Protein AF-0000000078708611 (afdb_homodimer)

Nearest PDB structures (foldseek):
  6e90-assembly1_A  TM=8.588E-01  e=2.840E-24  Homo sapiens
  1n1e-assembly1_B  TM=8.577E-01  e=1.240E-23  Leishmania mexicana
  6iuy-assembly1_A  TM=8.692E-01  e=8.292E-22  Dunaliella salina
  6iuy-assembly1_B  TM=8.772E-01  e=2.609E-21  Dunaliella salina
  1txg-assembly1_B  TM=8.697E-01  e=7.359E-21  Archaeoglobus fulgidus

Sequence (664 aa):
MMKKVTIIGTGAWASALATVLSKNNNKVLMWGIDSSEVDSINKGNNSKYFKDALFNNPFNVKATLDLNEALKEFDYLILAVPSSAITSVLEQIKETIKNKKINVINVAKGIDEKTNEFFSEVLNKQFANNLKNYCTLIGPSFAVEVFENVLTMINVVGPKTRFLKKVSELFNNDTFRLVVNENEHGSELFAALKNVLAIGIGMIDYLRPYRNTMAALLSIGVKEIHMVYKRIFPESNDNMGFELAGIGDIFLTCSSTKSRNFSFGRQVAEFGLEATLKNNKKTIEGYHAAKILANILKKNKDLKIVFLKSIIDILYKNKKPELLLDFVKKYNMMKKVTIIGTGAWASALATVLSKNNNKVLMWGIDSSEVDSINKGNNSKYFKDALFNNPFNVKATLDLNEALKEFDYLILAVPSSAITSVLEQIKETIKNKKINVINVAKGIDEKTNEFFSEVLNKQFANNLKNYCTLIGPSFAVEVFENVLTMINVVGPKTRFLKKVSELFNNDTFRLVVNENEHGSELFAALKNVLAIGIGMIDYLRPYRNTMAALLSIGVKEIHMVYKRIFPESNDNMGFELAGIGDIFLTCSSTKSRNFSFGRQVAEFGLEATLKNNKKTIEGYHAAKILANILKKNKDLKIVFLKSIIDILYKNKKPELLLDFVKKYN

Foldseek 3Di:
DAFEEEEEELDLQSLLQVLLLVLVVHAYEYAYQDPVQQVQLLVFDRCVHANPQGRNHSVRYHYDPDPLVSLVDGQEYEYDDELVCRLVVLQVSCVNCPQAAHEYEYAYAAARLPPRHQVVVVCCVSCVRRYPFYWYWAFADDSNCSRVLAADETEIEGQDQVVRVVVQVSRDDDRYGYDYDHPRVLLRLQRLQLLLLLLLLLLCCQVPVDDVVSVVSLVLSLVLSLLLSCVVVVPDDSCSLVHRSHVVNSCNQNPDCVHPSSVLSNCCNVPNQVVSVVPDPDDRSNLSSLVSVVVSCVVVVPRDRQQSVLSSCRSPVVDHSNCSCVCVVVDD/DAFEEEEEELDLQSLLQVLLLVLVVHAYEYADQDPVQQVQLLVFDRCVHANPQGRNHSVRYHYDPDPLVSLVDGQEYEYDDELVCRLVVLQVSCVNCPQAAHEYEYAYAAARLPPRHQVVVVCCVSCVRRYPYYWYWAFADDSNCSRVLAADETEIEGQDQVVRVVVQVSRDDDRYGYDYDHPRVLLRLQRLQLLLLLLLLLLCCQVPVDDVVSVVSLVLSLVLSLLLSCVVVVPDDSCSLVHRSHVVNSCNQNPDCVHPSSVLSNCCNVPNQVVSVVPDPDDRSNLSSLVSVVVSCVVVVPRDRQQSVLSSCRSPVVDHSNCSCVCVVVDD

InterPro domains:
  IPR006109 Glycerol-3-phosphate dehydrogenase, NAD-dependent, C-terminal [PF07479] (185-324)
  IPR006168 Glycerol-3-phosphate dehydrogenase, NAD-dependent [PIRSF000114] (1-326)
  IPR006168 Glycerol-3-phosphate dehydrogenase, NAD-dependent [PR00077] (7-24)
  IPR006168 Glycerol-3-phosphate dehydrogenase, NAD-dependent [PR00077] (58-85)
  IPR006168 Glycerol-3-phosphate dehydrogenase, NAD-dependent [PR00077] (136-156)
  IPR006168 Glycerol-3-phosphate dehydrogenase, NAD-dependent [PR00077] (176-200)
  IPR006168 Glycerol-3-phosphate dehydrogenase, NAD-dependent [PR00077] (201-225)
  IPR006168 Glycerol-3-phosphate dehydrogenase, NAD-dependent [PR00077] (243-260)
  IPR008927 6-phosphogluconate dehydrogenase-like, C-terminal domain superfamily [SSF48179] (184-328)
  IPR011128 Glycerol-3-phosphate dehydrogenase, NAD-dependent, N-terminal [PF01210] (4-156)
  IPR013328 6-phosphogluconate dehydrogenase, domain 2 [G3DSA:1.10.1040.10] (188-331)
  IPR036291 NAD(P)-binding domain superfamily [SSF51735] (4-181)

Organism: Mycoplasmopsis fermentans (strain ATCC 19989 / NBRC 14854 / NCTC 10117 / PG18) (NCBI:txid496833)

Structure (mmCIF, N/CA/C/O backbone):
data_AF-0000000078708611-model_v1
#
loop_
_entity.id
_entity.type
_entity.pdbx_description
1 polymer 'Glycerol-3-phosphate dehydrogenase'
#
loop_
_atom_site.group_PDB
_atom_site.id
_atom_site.type_symbol
_atom_site.label_atom_id
_atom_site.label_alt_id
_atom_site.label_comp_id
_atom_site.label_asym_id
_atom_site.label_entity_id
_atom_site.label_seq_id
_atom_site.pdbx_PDB_ins_code
_atom_site.Cartn_x
_atom_site.Cartn_y
_atom_site.Cartn_z
_atom_site.occupancy
_atom_site.B_iso_or_equiv
_atom_site.auth_seq_id
_atom_site.auth_comp_id
_atom_site.auth_asym_id
_atom_site.auth_atom_id
_atom_site.pdbx_PDB_model_num
ATOM 1 N N . MET A 1 1 ? -12.867 -29.359 -19.5 1 79.19 1 MET A N 1
ATOM 2 C CA . MET A 1 1 ? -12.234 -30.672 -19.609 1 79.19 1 MET A CA 1
ATOM 3 C C . MET A 1 1 ? -11.016 -30.766 -18.703 1 79.19 1 MET A C 1
ATOM 5 O O . MET A 1 1 ? -10.344 -29.781 -18.453 1 79.19 1 MET A O 1
ATOM 9 N N . MET A 1 2 ? -10.844 -31.906 -18.203 1 93.19 2 MET A N 1
ATOM 10 C CA . MET A 1 2 ? -9.711 -32.219 -17.328 1 93.19 2 MET A CA 1
ATOM 11 C C . MET A 1 2 ? -8.391 -32.031 -18.078 1 93.19 2 MET A C 1
ATOM 13 O O . MET A 1 2 ? -8.242 -32.5 -19.203 1 93.19 2 MET A O 1
ATOM 17 N N . LYS A 1 3 ? -7.496 -31.234 -17.531 1 97.81 3 LYS A N 1
ATOM 18 C CA . LYS A 1 3 ? -6.18 -31.031 -18.125 1 97.81 3 LYS A CA 1
ATOM 19 C C . LYS A 1 3 ? -5.094 -31.75 -17.312 1 97.81 3 LYS A C 1
ATOM 21 O O . LYS A 1 3 ? -5.301 -32.094 -16.156 1 97.81 3 LYS A O 1
ATOM 26 N N . LYS A 1 4 ? -4.031 -32.125 -18.047 1 98.69 4 LYS A N 1
ATOM 27 C CA . LYS A 1 4 ? -2.828 -32.656 -17.422 1 98.69 4 LYS A CA 1
ATOM 28 C C . LYS A 1 4 ? -1.764 -31.578 -17.25 1 98.69 4 LYS A C 1
ATOM 30 O O . LYS A 1 4 ? -1.284 -31.016 -18.234 1 98.69 4 LYS A O 1
ATOM 35 N N . VAL A 1 5 ? -1.438 -31.328 -15.992 1 98.81 5 VAL A N 1
ATOM 36 C CA . VAL A 1 5 ? -0.471 -30.266 -15.695 1 98.81 5 VAL A CA 1
ATOM 37 C C . VAL A 1 5 ? 0.763 -30.875 -15.031 1 98.81 5 VAL A C 1
ATOM 39 O O . VAL A 1 5 ? 0.649 -31.594 -14.031 1 98.81 5 VAL A O 1
ATOM 42 N N . THR A 1 6 ? 1.906 -30.641 -15.594 1 98.88 6 THR A N 1
ATO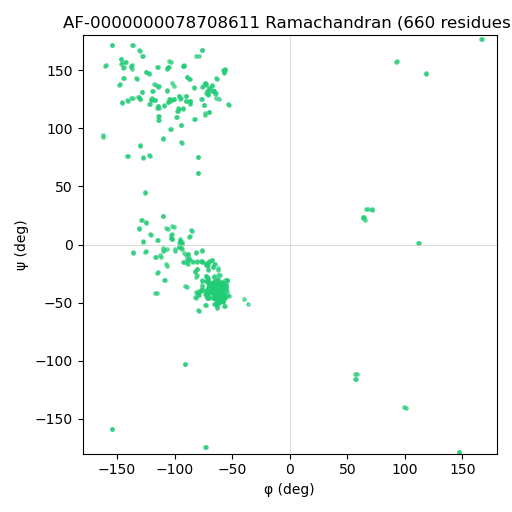M 43 C CA . THR A 1 6 ? 3.168 -30.984 -14.945 1 98.88 6 THR A CA 1
ATOM 44 C C . THR A 1 6 ? 3.752 -29.781 -14.219 1 98.88 6 THR A C 1
ATOM 46 O O . THR A 1 6 ? 3.865 -28.703 -14.797 1 98.88 6 THR A O 1
ATOM 49 N N . ILE A 1 7 ? 4.082 -29.938 -12.961 1 98.81 7 ILE A N 1
ATOM 50 C CA . ILE A 1 7 ? 4.75 -28.891 -12.195 1 98.81 7 ILE A CA 1
ATOM 51 C C . ILE A 1 7 ? 6.195 -29.297 -11.922 1 98.81 7 ILE A C 1
ATOM 53 O O . ILE A 1 7 ? 6.449 -30.344 -11.336 1 98.81 7 ILE A O 1
ATOM 57 N N . ILE A 1 8 ? 7.062 -28.484 -12.406 1 98.19 8 ILE A N 1
ATOM 58 C CA . ILE A 1 8 ? 8.477 -28.656 -12.094 1 98.19 8 ILE A CA 1
ATOM 59 C C . ILE A 1 8 ? 8.789 -28.016 -10.742 1 98.19 8 ILE A C 1
ATOM 61 O O . ILE A 1 8 ? 8.883 -26.797 -10.641 1 98.19 8 ILE A O 1
ATOM 65 N N . GLY A 1 9 ? 9.023 -28.797 -9.75 1 96.88 9 GLY A N 1
ATOM 66 C CA . GLY A 1 9 ? 9.195 -28.359 -8.375 1 96.88 9 GLY A CA 1
ATOM 67 C C . GLY A 1 9 ? 8.148 -28.922 -7.434 1 96.88 9 GLY A C 1
ATOM 68 O O . GLY A 1 9 ? 7.008 -29.172 -7.836 1 96.88 9 GLY A O 1
ATOM 69 N N . THR A 1 10 ? 8.562 -29.156 -6.195 1 97.62 10 THR A N 1
ATOM 70 C CA . THR A 1 10 ? 7.656 -29.672 -5.18 1 97.62 10 THR A CA 1
ATOM 71 C C . THR A 1 10 ? 7.629 -28.766 -3.955 1 97.62 10 THR A C 1
ATOM 73 O O . THR A 1 10 ? 7.184 -29.172 -2.881 1 97.62 10 THR A O 1
ATOM 76 N N . GLY A 1 11 ? 8.07 -27.547 -4.098 1 95.5 11 GLY A N 1
ATOM 77 C CA . GLY A 1 11 ? 8.117 -26.609 -2.988 1 95.5 11 GLY A CA 1
ATOM 78 C C . GLY A 1 11 ? 6.75 -26.094 -2.566 1 95.5 11 GLY A C 1
ATOM 79 O O . GLY A 1 11 ? 5.727 -26.609 -3.027 1 95.5 11 GLY A O 1
ATOM 80 N N . ALA A 1 12 ? 6.734 -25.156 -1.649 1 95.56 12 ALA A N 1
ATOM 81 C CA . ALA A 1 12 ? 5.504 -24.625 -1.065 1 95.56 12 ALA A CA 1
ATOM 82 C C . ALA A 1 12 ? 4.59 -24.047 -2.143 1 95.56 12 ALA A C 1
ATOM 84 O O . ALA A 1 12 ? 3.406 -24.375 -2.207 1 95.56 12 ALA A O 1
ATOM 85 N N . TRP A 1 13 ? 5.176 -23.203 -2.996 1 96.25 13 TRP A N 1
ATOM 86 C CA . TRP A 1 13 ? 4.363 -22.547 -4.012 1 96.25 13 TRP A CA 1
ATOM 87 C C . TRP A 1 13 ? 3.875 -23.547 -5.055 1 96.25 13 TRP A C 1
ATOM 89 O O . TRP A 1 13 ? 2.721 -23.484 -5.488 1 96.25 13 TRP A O 1
ATOM 99 N N . ALA A 1 14 ? 4.73 -24.453 -5.445 1 97.94 14 ALA A N 1
ATOM 100 C CA . ALA A 1 14 ? 4.34 -25.516 -6.359 1 97.94 14 ALA A CA 1
ATOM 101 C C . ALA A 1 14 ? 3.162 -26.312 -5.801 1 97.94 14 ALA A C 1
ATOM 103 O O . ALA A 1 14 ? 2.191 -26.578 -6.516 1 97.94 14 ALA A O 1
ATOM 104 N N . SER A 1 15 ? 3.268 -26.656 -4.566 1 98.44 15 SER A N 1
ATOM 105 C CA . SER A 1 15 ? 2.225 -27.438 -3.912 1 98.44 15 SER A CA 1
ATOM 106 C C . SER A 1 15 ? 0.928 -26.656 -3.791 1 98.44 15 SER A C 1
ATOM 108 O O . SER A 1 15 ? -0.162 -27.203 -3.951 1 98.44 15 SER A O 1
ATOM 110 N N . ALA A 1 16 ? 1.074 -25.375 -3.484 1 98.44 16 ALA A N 1
ATOM 111 C CA . ALA A 1 16 ? -0.1 -24.516 -3.4 1 98.44 16 ALA A CA 1
ATOM 112 C C . ALA A 1 16 ? -0.831 -24.453 -4.738 1 98.44 16 ALA A C 1
ATOM 114 O O . ALA A 1 16 ? -2.061 -24.531 -4.785 1 98.44 16 ALA A O 1
ATOM 115 N N . LEU A 1 17 ? -0.078 -24.328 -5.793 1 98.69 17 LEU A N 1
ATOM 116 C CA . LEU A 1 17 ? -0.684 -24.297 -7.121 1 98.69 17 LEU A CA 1
ATOM 117 C C . LEU A 1 17 ? -1.294 -25.656 -7.473 1 98.69 17 LEU A C 1
ATOM 119 O O . LEU A 1 17 ? -2.359 -25.719 -8.094 1 98.69 17 LEU A O 1
ATOM 123 N N . ALA A 1 18 ? -0.642 -26.719 -7.062 1 98.81 18 ALA A N 1
ATOM 124 C CA . ALA A 1 18 ? -1.147 -28.062 -7.316 1 98.81 18 ALA A CA 1
ATOM 125 C C . ALA A 1 18 ? -2.508 -28.266 -6.656 1 98.81 18 ALA A C 1
ATOM 127 O O . ALA A 1 18 ? -3.408 -28.859 -7.25 1 98.81 18 ALA A O 1
ATOM 128 N N . THR A 1 19 ? -2.639 -27.828 -5.445 1 98.75 19 THR A N 1
ATOM 129 C CA . THR A 1 19 ? -3.902 -28.016 -4.742 1 98.75 19 THR A CA 1
ATOM 130 C C . THR A 1 19 ? -5.023 -27.234 -5.41 1 98.75 19 THR A C 1
ATOM 132 O O . THR A 1 19 ? -6.172 -27.688 -5.445 1 98.75 19 THR A O 1
ATOM 135 N N . VAL A 1 20 ? -4.738 -26.031 -5.922 1 98.69 20 VAL A N 1
ATOM 136 C CA . VAL A 1 20 ? -5.719 -25.234 -6.648 1 98.69 20 VAL A CA 1
ATOM 137 C C . VAL A 1 20 ? -6.152 -25.969 -7.914 1 98.69 20 VAL A C 1
ATOM 139 O O . VAL A 1 20 ? -7.348 -26.078 -8.195 1 98.69 20 VAL A O 1
ATOM 142 N N . LEU A 1 21 ? -5.188 -26.469 -8.664 1 98.81 21 LEU A N 1
ATOM 143 C CA . LEU A 1 21 ? -5.457 -27.172 -9.922 1 98.81 21 LEU A CA 1
ATOM 144 C C . LEU A 1 21 ? -6.25 -28.453 -9.672 1 98.81 21 LEU A C 1
ATOM 146 O O . LEU A 1 21 ? -7.156 -28.781 -10.438 1 98.81 21 LEU A O 1
ATOM 150 N N . SER A 1 22 ? -5.867 -29.156 -8.602 1 98.5 22 SER A N 1
ATOM 151 C CA . SER A 1 22 ? -6.586 -30.375 -8.266 1 98.5 22 SER A CA 1
ATOM 152 C C . SER A 1 22 ? -8.023 -30.078 -7.848 1 98.5 22 SER A C 1
ATOM 154 O O . SER A 1 22 ? -8.938 -30.844 -8.164 1 98.5 22 SER A O 1
ATOM 156 N N . LYS A 1 23 ? -8.188 -29 -7.156 1 98 23 LYS A N 1
ATOM 157 C CA . LYS A 1 23 ? -9.523 -28.547 -6.793 1 98 23 LYS A CA 1
ATOM 158 C C . LYS A 1 23 ? -10.391 -28.344 -8.031 1 98 23 LYS A C 1
ATOM 160 O O . LYS A 1 23 ? -11.594 -28.625 -8 1 98 23 LYS A O 1
ATOM 165 N N . ASN A 1 24 ? -9.773 -27.875 -9.055 1 98.19 24 ASN A N 1
ATOM 166 C CA . ASN A 1 24 ? -10.461 -27.641 -10.32 1 98.19 24 ASN A CA 1
ATOM 167 C C . ASN A 1 24 ? -10.508 -28.906 -11.18 1 98.19 24 ASN A C 1
ATOM 169 O O . ASN A 1 24 ? -10.711 -28.828 -12.391 1 98.19 24 ASN A O 1
ATOM 173 N N . ASN A 1 25 ? -10.188 -30.062 -10.625 1 97.69 25 ASN A N 1
ATOM 174 C CA . ASN A 1 25 ? -10.328 -31.391 -11.203 1 97.69 25 ASN A CA 1
ATOM 175 C C . ASN A 1 25 ? -9.32 -31.625 -12.328 1 97.69 25 ASN A C 1
ATOM 177 O O . ASN A 1 25 ? -9.648 -32.25 -13.336 1 97.69 25 ASN A O 1
ATOM 181 N N . ASN A 1 26 ? -8.148 -31 -12.266 1 98.69 26 ASN A N 1
ATOM 182 C CA . ASN A 1 26 ? -7.043 -31.297 -13.164 1 98.69 26 ASN A CA 1
ATOM 183 C C . ASN A 1 26 ? -6.105 -32.344 -12.578 1 98.69 26 ASN A C 1
ATOM 185 O O . ASN A 1 26 ? -6.086 -32.562 -11.367 1 98.69 26 ASN A O 1
ATOM 189 N N . LYS A 1 27 ? -5.434 -33.062 -13.43 1 98.69 27 LYS A N 1
ATOM 190 C CA . LYS A 1 27 ? -4.402 -34 -13 1 98.69 27 LYS A CA 1
ATOM 191 C C . LYS A 1 27 ? -3.035 -33.344 -12.93 1 98.69 27 LYS A C 1
ATOM 193 O O . LYS A 1 27 ? -2.609 -32.688 -13.891 1 98.69 27 LYS A O 1
ATOM 198 N N . VAL A 1 28 ? -2.439 -33.5 -11.82 1 98.81 28 VAL A N 1
ATOM 199 C CA . VAL A 1 28 ? -1.174 -32.812 -11.609 1 98.81 28 VAL A CA 1
ATOM 200 C C . VAL A 1 28 ? -0.063 -33.812 -11.352 1 98.81 28 VAL A C 1
ATOM 202 O O . VAL A 1 28 ? -0.22 -34.719 -10.531 1 98.81 28 VAL A O 1
ATOM 205 N N . LEU A 1 29 ? 0.987 -33.75 -12.094 1 98.88 29 LEU A N 1
ATOM 206 C CA . LEU A 1 29 ? 2.203 -34.5 -11.828 1 98.88 29 LEU A CA 1
ATOM 207 C C . LEU A 1 29 ? 3.365 -33.562 -11.5 1 98.88 29 LEU A C 1
ATOM 209 O O . LEU A 1 29 ? 3.752 -32.75 -12.32 1 98.88 29 LEU A O 1
ATOM 213 N N . MET A 1 30 ? 3.861 -33.719 -10.289 1 98.75 30 MET A N 1
ATOM 214 C CA . MET A 1 30 ? 4.949 -32.844 -9.836 1 98.75 30 MET A CA 1
ATOM 215 C C . MET A 1 30 ? 6.289 -33.594 -9.914 1 98.75 30 MET A C 1
ATOM 217 O O . MET A 1 30 ? 6.379 -34.781 -9.594 1 98.75 30 MET A O 1
ATOM 221 N N . TRP A 1 31 ? 7.27 -32.844 -10.367 1 98.62 31 TRP A N 1
ATOM 222 C CA . TRP A 1 31 ? 8.633 -33.375 -10.336 1 98.62 31 TRP A CA 1
ATOM 223 C C . TRP A 1 31 ? 9.43 -32.75 -9.195 1 98.62 31 TRP A C 1
ATOM 225 O O . TRP A 1 31 ? 9.461 -31.516 -9.055 1 98.62 31 TRP A O 1
ATOM 235 N N . GLY A 1 32 ? 9.93 -33.562 -8.383 1 96.81 32 GLY A N 1
ATOM 236 C CA . GLY A 1 32 ? 10.773 -33.094 -7.293 1 96.81 32 GLY A CA 1
ATOM 237 C C .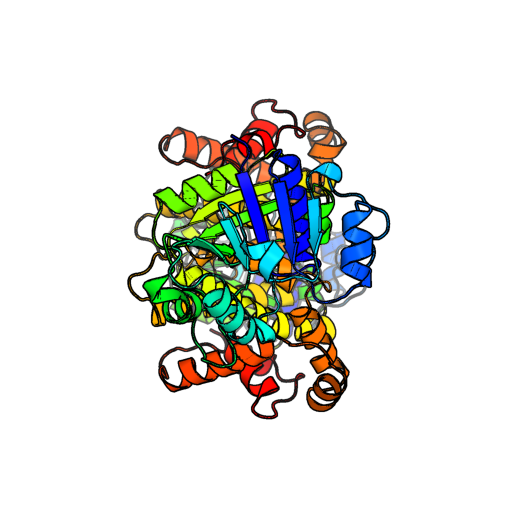 GLY A 1 32 ? 12.086 -33.844 -7.195 1 96.81 32 GLY A C 1
ATOM 238 O O . GLY A 1 32 ? 12.266 -34.875 -7.848 1 96.81 32 GLY A O 1
ATOM 239 N N . ILE A 1 33 ? 12.984 -33.281 -6.406 1 95.19 33 ILE A N 1
ATOM 240 C CA . ILE A 1 33 ? 14.297 -33.906 -6.27 1 95.19 33 ILE A CA 1
ATOM 241 C C . ILE A 1 33 ? 14.461 -34.438 -4.855 1 95.19 33 ILE A C 1
ATOM 243 O O . ILE A 1 33 ? 15.438 -35.156 -4.566 1 95.19 33 ILE A O 1
ATOM 247 N N . ASP A 1 34 ? 13.562 -34.125 -3.965 1 96.06 34 ASP A N 1
ATOM 248 C CA . ASP A 1 34 ? 13.57 -34.625 -2.59 1 96.06 34 ASP A CA 1
ATOM 249 C C . ASP A 1 34 ? 12.625 -35.812 -2.428 1 96.06 34 ASP A C 1
ATOM 251 O O . ASP A 1 34 ? 11.398 -35.656 -2.469 1 96.06 34 ASP A O 1
ATOM 255 N N . SER A 1 35 ? 13.195 -37 -2.127 1 97.5 35 SER A N 1
ATOM 256 C CA . SER A 1 35 ? 12.406 -38.219 -2.062 1 97.5 35 SER A CA 1
ATOM 257 C C . SER A 1 35 ? 11.344 -38.125 -0.968 1 97.5 35 SER A C 1
ATOM 259 O O . SER A 1 35 ? 10.25 -38.656 -1.12 1 97.5 35 SER A O 1
ATOM 261 N N . SER A 1 36 ? 11.688 -37.469 0.108 1 97.25 36 SER A N 1
ATOM 262 C CA . SER A 1 36 ? 10.734 -37.344 1.21 1 97.25 36 SER A CA 1
ATOM 263 C C . SER A 1 36 ? 9.523 -36.5 0.806 1 97.25 36 SER A C 1
ATOM 265 O O . SER A 1 36 ? 8.391 -36.844 1.172 1 97.25 36 SER A O 1
ATOM 267 N N . GLU A 1 37 ? 9.789 -35.469 0.063 1 97.5 37 GLU A N 1
ATOM 268 C CA . GLU A 1 37 ? 8.695 -34.625 -0.428 1 97.5 37 GLU A CA 1
ATOM 269 C C . GLU A 1 37 ? 7.816 -35.375 -1.417 1 97.5 37 GLU A C 1
ATOM 271 O O . GLU A 1 37 ? 6.59 -35.344 -1.339 1 97.5 37 GLU A O 1
ATOM 276 N N . VAL A 1 38 ? 8.445 -36.125 -2.291 1 98.38 38 VAL A N 1
ATOM 277 C CA . VAL A 1 38 ? 7.738 -36.875 -3.311 1 98.38 38 VAL A CA 1
ATOM 278 C C . VAL A 1 38 ? 6.852 -37.938 -2.646 1 98.38 38 VAL A C 1
ATOM 280 O O . VAL A 1 38 ? 5.684 -38.094 -3.01 1 98.38 38 VAL A O 1
ATOM 283 N N . ASP A 1 39 ? 7.414 -38.594 -1.654 1 98.19 39 ASP A N 1
ATOM 284 C CA . ASP A 1 39 ? 6.66 -39.594 -0.93 1 98.19 39 ASP A CA 1
ATOM 285 C C . ASP A 1 39 ? 5.461 -39 -0.209 1 98.19 39 ASP A C 1
ATOM 287 O O . ASP A 1 39 ? 4.363 -39.562 -0.233 1 98.19 39 ASP A O 1
ATOM 291 N N . SER A 1 40 ? 5.707 -37.875 0.438 1 98.19 40 SER A N 1
ATOM 292 C CA . SER A 1 40 ? 4.652 -37.188 1.171 1 98.19 40 SER A CA 1
ATOM 293 C C . SER A 1 40 ? 3.521 -36.781 0.24 1 98.19 40 SER A C 1
ATOM 295 O O . SER A 1 40 ? 2.346 -36.969 0.556 1 98.19 40 SER A O 1
ATOM 297 N N . ILE A 1 41 ? 3.852 -36.25 -0.895 1 98.69 41 ILE A N 1
ATOM 298 C CA . ILE A 1 41 ? 2.871 -35.781 -1.869 1 98.69 41 ILE A CA 1
ATOM 299 C C . ILE A 1 41 ? 2.057 -36.969 -2.389 1 98.69 41 ILE A C 1
ATOM 301 O O . ILE A 1 41 ? 0.838 -36.875 -2.553 1 98.69 41 ILE A O 1
ATOM 305 N N . ASN A 1 42 ? 2.703 -38.094 -2.607 1 98.56 42 ASN A N 1
ATOM 306 C CA . ASN A 1 42 ? 2.016 -39.281 -3.113 1 98.56 42 ASN A CA 1
ATOM 307 C C . ASN A 1 42 ? 1.085 -39.875 -2.064 1 98.56 42 ASN A C 1
ATOM 309 O O . ASN A 1 42 ? 0.222 -40.719 -2.387 1 98.56 42 ASN A O 1
ATOM 313 N N . LYS A 1 43 ? 1.295 -39.438 -0.833 1 97.94 43 LYS A N 1
ATOM 314 C CA . LYS A 1 43 ? 0.388 -39.844 0.239 1 97.94 43 LYS A CA 1
ATOM 315 C C . LYS A 1 43 ? -0.723 -38.812 0.433 1 97.94 43 LYS A C 1
ATOM 317 O O . LYS A 1 43 ? -1.593 -38.969 1.289 1 97.94 43 LYS A O 1
ATOM 322 N N . GLY A 1 44 ? -0.645 -37.781 -0.28 1 98.19 44 GLY A N 1
ATOM 323 C CA . GLY A 1 44 ? -1.768 -36.844 -0.317 1 98.19 44 GLY A CA 1
ATOM 324 C C . GLY A 1 44 ? -1.465 -35.5 0.337 1 98.19 44 GLY A C 1
ATOM 325 O O . GLY A 1 44 ? -2.332 -34.625 0.408 1 98.19 44 GLY A O 1
ATOM 326 N N . ASN A 1 45 ? -0.253 -35.344 0.817 1 96.94 45 ASN A N 1
ATOM 327 C CA . ASN A 1 45 ? 0.098 -34.062 1.465 1 96.94 45 ASN A CA 1
ATOM 328 C C . ASN A 1 45 ? 1.56 -33.719 1.223 1 96.94 45 ASN A C 1
ATOM 330 O O . ASN A 1 45 ? 2.322 -34.5 0.675 1 96.94 45 ASN A O 1
ATOM 334 N N . ASN A 1 46 ? 1.888 -32.5 1.373 1 98 46 ASN A N 1
ATOM 335 C CA . ASN A 1 46 ? 3.275 -32.062 1.463 1 98 46 ASN A CA 1
ATOM 336 C C . ASN A 1 46 ? 3.619 -31.578 2.867 1 98 46 ASN A C 1
ATOM 338 O O . ASN A 1 46 ? 3.631 -30.375 3.127 1 98 46 ASN A O 1
ATOM 342 N N . SER A 1 47 ? 4.074 -32.406 3.693 1 97.25 47 SER A N 1
ATOM 343 C CA . SER A 1 47 ? 4.164 -32.188 5.133 1 97.25 47 SER A CA 1
ATOM 344 C C . SER A 1 47 ? 5.27 -31.188 5.469 1 97.25 47 SER A C 1
ATOM 346 O O . SER A 1 47 ? 5.207 -30.5 6.492 1 97.25 47 SER A O 1
ATOM 348 N N . LYS A 1 48 ? 6.211 -31.172 4.582 1 96.19 48 LYS A N 1
ATOM 349 C CA . LYS A 1 48 ? 7.312 -30.25 4.828 1 96.19 48 LYS A CA 1
ATOM 350 C C . LYS A 1 48 ? 6.812 -28.812 4.926 1 96.19 48 LYS A C 1
ATOM 352 O O . LYS A 1 48 ? 7.32 -28.031 5.73 1 96.19 48 LYS A O 1
ATOM 357 N N . TYR A 1 49 ? 5.777 -28.516 4.152 1 96.25 49 TYR A N 1
ATOM 358 C CA . TYR A 1 49 ? 5.391 -27.109 4.059 1 96.25 49 TYR A CA 1
ATOM 359 C C . TYR A 1 49 ? 4.008 -26.891 4.66 1 96.25 49 TYR A C 1
ATOM 361 O O . TYR A 1 49 ? 3.68 -25.766 5.074 1 96.25 49 TYR A O 1
ATOM 369 N N . PHE A 1 50 ? 3.193 -27.969 4.695 1 97.62 50 PHE A N 1
ATOM 370 C CA . PHE A 1 50 ? 1.796 -27.75 5.047 1 97.62 50 PHE A CA 1
ATOM 371 C C . PHE A 1 50 ? 1.348 -28.734 6.121 1 97.62 50 PHE A C 1
ATOM 373 O O . PHE A 1 50 ? 0.15 -28.891 6.371 1 97.62 50 PHE A O 1
ATOM 380 N N . LYS A 1 51 ? 2.289 -29.422 6.785 1 94.44 51 LYS A N 1
ATOM 381 C CA . LYS A 1 51 ? 2.031 -30.344 7.887 1 94.44 51 LYS A CA 1
ATOM 382 C C . LYS A 1 51 ? 1.059 -31.438 7.469 1 94.44 51 LYS A C 1
ATOM 384 O O . LYS A 1 51 ? 1.272 -32.125 6.457 1 94.44 51 LYS A O 1
ATOM 389 N N . ASP A 1 52 ? -0.098 -31.438 8.102 1 95.62 52 ASP A N 1
ATOM 390 C CA . ASP A 1 52 ? -0.986 -32.562 7.848 1 95.62 52 ASP A CA 1
ATOM 391 C C . ASP A 1 52 ? -2.113 -32.188 6.895 1 95.62 52 ASP A C 1
ATOM 393 O O . ASP A 1 52 ? -2.986 -33 6.59 1 95.62 52 ASP A O 1
ATOM 397 N N . ALA A 1 53 ? -2.049 -31.031 6.414 1 97.5 53 ALA A N 1
ATOM 398 C CA . ALA A 1 53 ? -3.1 -30.609 5.496 1 97.5 53 ALA A CA 1
ATOM 399 C C . ALA A 1 53 ? -3.01 -31.359 4.172 1 97.5 53 ALA A C 1
ATOM 401 O O . ALA A 1 53 ? -1.919 -31.547 3.627 1 97.5 53 ALA A O 1
ATOM 402 N N . LEU A 1 54 ? -4.098 -31.812 3.689 1 98.44 54 LEU A N 1
ATOM 403 C CA . LEU A 1 54 ? -4.141 -32.562 2.443 1 98.44 54 LEU A CA 1
ATOM 404 C C . LEU A 1 54 ? -4.395 -31.641 1.255 1 98.44 54 LEU A C 1
ATOM 406 O O . LEU A 1 54 ? -4.949 -30.562 1.415 1 98.44 54 LEU A O 1
ATOM 410 N N . PHE A 1 55 ? -3.93 -32.094 0.111 1 98.69 55 PHE A N 1
ATOM 411 C CA . PHE A 1 55 ? -4.379 -31.469 -1.118 1 98.69 55 PHE A CA 1
ATOM 412 C C . PHE A 1 55 ? -5.895 -31.516 -1.237 1 98.69 55 PHE A C 1
ATOM 414 O O . PHE A 1 55 ? -6.535 -32.438 -0.699 1 98.69 55 PHE A O 1
ATOM 421 N N . ASN A 1 56 ? -6.512 -30.531 -1.91 1 98.5 56 ASN A N 1
ATOM 422 C CA . ASN A 1 56 ? -7.957 -30.5 -2.092 1 98.5 56 ASN A CA 1
ATOM 423 C C . ASN A 1 56 ? -8.477 -31.797 -2.703 1 98.5 56 ASN A C 1
ATOM 425 O O . ASN A 1 56 ? -9.523 -32.312 -2.295 1 98.5 56 ASN A O 1
ATOM 429 N N . ASN A 1 57 ? -7.789 -32.344 -3.742 1 98.06 57 ASN A N 1
ATOM 430 C CA . ASN A 1 57 ? -8.031 -33.625 -4.344 1 98.06 57 ASN A CA 1
ATOM 431 C C . ASN A 1 57 ? -6.742 -34.438 -4.453 1 98.06 57 ASN A C 1
ATOM 433 O O . ASN A 1 57 ? -6.145 -34.531 -5.531 1 98.06 57 ASN A O 1
ATOM 437 N N . PRO A 1 58 ? -6.434 -35.125 -3.389 1 97.88 58 PRO A N 1
ATOM 438 C CA . PRO A 1 58 ? -5.141 -35.812 -3.336 1 97.88 58 PRO A CA 1
ATOM 439 C C . PRO A 1 58 ? -4.992 -36.875 -4.426 1 97.88 58 PRO A C 1
ATOM 441 O O . PRO A 1 58 ? -3.877 -37.156 -4.875 1 97.88 58 PRO A O 1
ATOM 444 N N . PHE A 1 59 ? -6.027 -37.438 -4.914 1 97.44 59 PHE A N 1
ATOM 445 C CA . PHE A 1 59 ? -5.973 -38.5 -5.918 1 97.44 59 PHE A CA 1
ATOM 446 C C . PHE A 1 59 ? -5.523 -37.938 -7.266 1 97.44 59 PHE A C 1
ATOM 448 O O . PHE A 1 59 ? -5.043 -38.688 -8.117 1 97.44 59 PHE A O 1
ATOM 455 N N . ASN A 1 60 ? -5.691 -36.625 -7.43 1 98.12 60 ASN A N 1
ATOM 456 C CA . ASN A 1 60 ? -5.332 -36 -8.688 1 98.12 60 ASN A CA 1
ATOM 457 C C . ASN A 1 60 ? -3.918 -35.406 -8.641 1 98.12 60 ASN A C 1
ATOM 459 O O . ASN A 1 60 ? -3.473 -34.781 -9.594 1 98.12 60 ASN A O 1
ATOM 463 N N . VAL A 1 61 ? -3.193 -35.625 -7.543 1 98.75 61 VAL A N 1
ATOM 464 C CA . VAL A 1 61 ? -1.852 -35.062 -7.398 1 98.75 61 VAL A CA 1
ATOM 465 C C . VAL A 1 61 ? -0.848 -36.188 -7.156 1 98.75 61 VAL A C 1
ATOM 467 O O . VAL A 1 61 ? -0.98 -36.938 -6.191 1 98.75 61 VAL A O 1
ATOM 470 N N . LYS A 1 62 ? 0.074 -36.281 -7.996 1 98.69 62 LYS A N 1
ATOM 471 C CA . LYS A 1 62 ? 1.174 -37.219 -7.855 1 98.69 62 LYS A CA 1
ATOM 472 C C . LYS A 1 62 ? 2.523 -36.531 -7.992 1 98.69 62 LYS A C 1
ATOM 474 O O . LYS A 1 62 ? 2.598 -35.406 -8.477 1 98.69 62 LYS A O 1
ATOM 479 N N . ALA A 1 63 ? 3.529 -37.188 -7.535 1 98.81 63 ALA A N 1
ATOM 480 C CA . ALA A 1 63 ? 4.891 -36.656 -7.668 1 98.81 63 ALA A CA 1
ATOM 481 C C . ALA A 1 63 ? 5.859 -37.781 -8.07 1 98.81 63 ALA A C 1
ATOM 483 O O . ALA A 1 63 ? 5.598 -38.938 -7.832 1 98.81 63 ALA A O 1
ATOM 484 N N . THR A 1 64 ? 6.93 -37.438 -8.75 1 98.81 64 THR A N 1
ATOM 485 C CA . THR A 1 64 ? 7.93 -38.375 -9.219 1 98.81 64 THR A CA 1
ATOM 486 C C . THR A 1 64 ? 9.328 -37.75 -9.156 1 98.81 64 THR A C 1
ATOM 488 O O . THR A 1 64 ? 9.477 -36.531 -9.164 1 98.81 64 THR A O 1
ATOM 491 N N . LEU A 1 65 ? 10.289 -38.594 -9 1 98.38 65 LEU A N 1
ATOM 492 C CA . LEU A 1 65 ? 11.695 -38.188 -9.07 1 98.38 65 LEU A CA 1
ATOM 493 C C . LEU A 1 65 ? 12.203 -38.25 -10.5 1 98.38 65 LEU A C 1
ATOM 495 O O . LEU A 1 65 ? 13.297 -37.75 -10.797 1 98.38 65 LEU A O 1
ATOM 499 N N . ASP A 1 66 ? 11.406 -38.781 -11.352 1 98.19 66 ASP A N 1
ATOM 500 C CA . ASP A 1 66 ? 11.812 -39.031 -12.734 1 98.19 66 ASP A CA 1
ATOM 501 C C . ASP A 1 66 ? 11.312 -37.938 -13.656 1 98.19 66 ASP A C 1
ATOM 503 O O . ASP A 1 66 ? 10.125 -37.875 -13.984 1 98.19 66 ASP A O 1
ATOM 507 N N . LEU A 1 67 ? 12.25 -37.156 -14.133 1 97.81 67 LEU A N 1
ATOM 508 C CA . LEU A 1 67 ? 11.914 -36.031 -14.992 1 97.81 67 LEU A CA 1
ATOM 509 C C . LEU A 1 67 ? 11.273 -36.5 -16.297 1 97.81 67 LEU A C 1
ATOM 511 O O . LEU A 1 67 ? 10.375 -35.844 -16.828 1 97.81 67 LEU A O 1
ATOM 515 N N . ASN A 1 68 ? 11.773 -37.594 -16.812 1 97.75 68 ASN A N 1
ATOM 516 C CA . ASN A 1 68 ? 11.219 -38.156 -18.047 1 97.75 68 ASN A CA 1
ATOM 517 C C . ASN A 1 68 ? 9.75 -38.531 -17.875 1 97.75 68 ASN A C 1
ATOM 519 O O . ASN A 1 68 ? 8.938 -38.281 -18.781 1 97.75 68 ASN A O 1
ATOM 523 N N . GLU A 1 69 ? 9.492 -39.062 -16.781 1 98.06 69 GLU A N 1
ATOM 524 C CA . GLU A 1 69 ? 8.102 -39.406 -16.469 1 98.06 69 GLU A CA 1
ATOM 525 C C . GLU A 1 69 ? 7.227 -38.156 -16.391 1 98.06 69 GLU A C 1
ATOM 527 O O . GLU A 1 69 ? 6.117 -38.156 -16.922 1 98.06 69 GLU A O 1
ATOM 532 N N . ALA A 1 70 ? 7.742 -37.219 -15.734 1 98.25 70 ALA A N 1
ATOM 533 C CA . ALA A 1 70 ? 6.992 -35.969 -15.523 1 98.25 70 ALA A CA 1
ATOM 534 C C . ALA A 1 70 ? 6.699 -35.281 -16.844 1 98.25 70 ALA A C 1
ATOM 536 O O . ALA A 1 70 ? 5.684 -34.594 -16.984 1 98.25 70 ALA A O 1
ATOM 537 N N . LEU A 1 71 ? 7.582 -35.469 -17.828 1 98.12 71 LEU A N 1
ATOM 538 C CA . LEU A 1 71 ? 7.5 -34.719 -19.078 1 98.12 71 LEU A CA 1
ATOM 539 C C . LEU A 1 71 ? 6.906 -35.562 -20.188 1 98.12 71 LEU A C 1
ATOM 541 O O . LEU A 1 71 ? 6.875 -35.125 -21.344 1 98.12 71 LEU A O 1
ATOM 545 N N . LYS A 1 72 ? 6.488 -36.719 -19.891 1 96.19 72 LYS A N 1
ATOM 546 C CA . LYS A 1 72 ? 5.992 -37.656 -20.906 1 96.19 72 LYS A CA 1
ATOM 547 C C . LYS A 1 72 ? 4.746 -37.094 -21.594 1 96.19 72 LYS A C 1
ATOM 549 O O . LYS A 1 72 ? 4.668 -37.062 -22.812 1 96.19 72 LYS A O 1
ATOM 554 N N . GLU A 1 73 ? 3.719 -36.719 -20.844 1 95.81 73 GLU A N 1
ATOM 555 C CA . GLU A 1 73 ? 2.473 -36.188 -21.391 1 95.81 73 GLU A CA 1
ATOM 556 C C . GLU A 1 73 ? 1.879 -35.125 -20.469 1 95.81 73 GLU A C 1
ATOM 558 O O . GLU A 1 73 ? 1.59 -35.406 -19.297 1 95.81 73 GLU A O 1
ATOM 563 N N . PHE A 1 74 ? 1.688 -33.938 -21.062 1 97.81 74 PHE A N 1
ATOM 564 C CA . PHE A 1 74 ? 1.064 -32.844 -20.312 1 97.81 74 PHE A CA 1
ATOM 565 C C . PHE A 1 74 ? 0.508 -31.781 -21.266 1 97.81 74 PHE A C 1
ATOM 567 O O . PHE A 1 74 ? 0.979 -31.641 -22.406 1 97.81 74 PHE A O 1
ATOM 574 N N . ASP A 1 75 ? -0.524 -31.062 -20.797 1 98.25 75 ASP A N 1
ATOM 575 C CA . ASP A 1 75 ? -1.086 -29.938 -21.531 1 98.25 75 ASP A CA 1
ATOM 576 C C . ASP A 1 75 ? -0.372 -28.625 -21.172 1 98.25 75 ASP A C 1
ATOM 578 O O . ASP A 1 75 ? -0.221 -27.75 -22.016 1 98.25 75 ASP A O 1
ATOM 582 N N . TYR A 1 76 ? 0.02 -28.469 -19.891 1 98.62 76 TYR A N 1
ATOM 583 C CA . TYR A 1 76 ? 0.697 -27.297 -19.375 1 98.62 76 TYR A CA 1
ATOM 584 C C . TYR A 1 76 ? 1.895 -27.688 -18.516 1 98.62 76 TYR A C 1
ATOM 586 O O . TYR A 1 76 ? 1.854 -28.703 -17.812 1 98.62 76 TYR A O 1
ATOM 594 N N . LEU A 1 77 ? 2.926 -26.906 -18.625 1 98.38 77 LEU A N 1
ATOM 595 C CA . LEU A 1 77 ? 4.105 -27.047 -17.781 1 98.38 77 LEU A CA 1
ATOM 596 C C . LEU A 1 77 ? 4.27 -25.828 -16.875 1 98.38 77 LEU A C 1
ATOM 598 O O . LEU A 1 77 ? 4.391 -24.703 -17.359 1 98.38 77 LEU A O 1
ATOM 602 N N . ILE A 1 78 ? 4.242 -26.047 -15.555 1 98.44 78 ILE A N 1
ATOM 603 C CA . ILE A 1 78 ? 4.469 -24.984 -14.594 1 98.44 78 ILE A CA 1
ATOM 604 C C . ILE A 1 78 ? 5.902 -25.047 -14.062 1 98.44 78 ILE A C 1
ATOM 606 O O . ILE A 1 78 ? 6.332 -26.094 -13.57 1 98.44 78 ILE A O 1
ATOM 610 N N . LEU A 1 79 ? 6.582 -23.969 -14.188 1 96.56 79 LEU A N 1
ATOM 611 C CA . LEU A 1 79 ? 7.941 -23.875 -13.664 1 96.56 79 LEU A CA 1
ATOM 612 C C . LEU A 1 79 ? 7.945 -23.266 -12.266 1 96.56 79 LEU A C 1
ATOM 614 O O . LEU A 1 79 ? 7.914 -22.047 -12.125 1 96.56 79 LEU A O 1
ATOM 618 N N . ALA A 1 80 ? 8.094 -24.094 -11.289 1 95.69 80 ALA A N 1
ATOM 619 C CA . ALA A 1 80 ? 8.008 -23.641 -9.898 1 95.69 80 ALA A CA 1
ATOM 620 C C . ALA A 1 80 ? 9.25 -24.031 -9.109 1 95.69 80 ALA A C 1
ATOM 622 O O . ALA A 1 80 ? 9.148 -24.547 -7.992 1 95.69 80 ALA A O 1
ATOM 623 N N . VAL A 1 81 ? 10.383 -23.812 -9.688 1 89.62 81 VAL A N 1
ATOM 624 C CA . VAL A 1 81 ? 11.648 -24.031 -9 1 89.62 81 VAL A CA 1
ATOM 625 C C . VAL A 1 81 ? 12.258 -22.703 -8.594 1 89.62 81 VAL A C 1
ATOM 627 O O . VAL A 1 81 ? 11.898 -21.656 -9.133 1 89.62 81 VAL A O 1
ATOM 630 N N . PRO A 1 82 ? 13.086 -22.734 -7.645 1 80.5 82 PRO A N 1
ATOM 631 C CA . PRO A 1 82 ? 13.75 -21.484 -7.246 1 80.5 82 PRO A CA 1
ATOM 632 C C . PRO A 1 82 ? 14.484 -20.812 -8.398 1 80.5 82 PRO A C 1
ATOM 634 O O . PRO A 1 82 ? 14.953 -21.5 -9.32 1 80.5 82 PRO A O 1
ATOM 637 N N . SER A 1 83 ? 14.555 -19.531 -8.297 1 76.81 83 SER A N 1
ATOM 638 C CA . SER A 1 83 ? 15.195 -18.75 -9.344 1 76.81 83 SER A CA 1
ATOM 639 C C . SER A 1 83 ? 16.625 -19.219 -9.594 1 76.81 83 SER A C 1
ATOM 641 O O . SER A 1 83 ? 17.109 -19.156 -10.719 1 76.81 83 SER A O 1
ATOM 643 N N . SER A 1 84 ? 17.281 -19.734 -8.555 1 76 84 SER A N 1
ATOM 644 C CA . SER A 1 84 ? 18.672 -20.156 -8.672 1 76 84 SER A CA 1
ATOM 645 C C . SER A 1 84 ? 18.797 -21.438 -9.492 1 76 84 SER A C 1
ATOM 647 O O . SER A 1 84 ? 19.859 -21.734 -10.031 1 76 84 SER A O 1
ATOM 649 N N . ALA A 1 85 ? 17.734 -22.141 -9.664 1 81.88 85 ALA A N 1
ATOM 650 C CA . ALA A 1 85 ? 17.781 -23.438 -10.328 1 81.88 85 ALA A CA 1
ATOM 651 C C . ALA A 1 85 ? 17.125 -23.375 -11.711 1 81.88 85 ALA A C 1
ATOM 653 O O . ALA A 1 85 ? 17.234 -24.312 -12.5 1 81.88 85 ALA A O 1
ATOM 654 N N . ILE A 1 86 ? 16.562 -22.297 -12.062 1 84 86 ILE A N 1
ATOM 655 C CA . ILE A 1 86 ? 15.656 -22.219 -13.203 1 84 86 ILE A CA 1
ATOM 656 C C . ILE A 1 86 ? 16.422 -22.5 -14.492 1 84 86 ILE A C 1
ATOM 658 O O . ILE A 1 86 ? 15.961 -23.266 -15.344 1 84 86 ILE A O 1
ATOM 662 N N . THR A 1 87 ? 17.594 -21.969 -14.672 1 84 87 THR A N 1
ATOM 663 C CA . THR A 1 87 ? 18.328 -22.109 -15.914 1 84 87 THR A CA 1
ATOM 664 C C . THR A 1 87 ? 18.75 -23.562 -16.125 1 84 87 THR A C 1
ATOM 666 O O . THR A 1 87 ? 18.625 -24.094 -17.234 1 84 87 THR A O 1
ATOM 669 N N . SER A 1 88 ? 19.281 -24.172 -15.062 1 87.81 88 SER A N 1
ATOM 670 C CA . SER A 1 88 ? 19.703 -25.562 -15.156 1 87.81 88 SER A CA 1
ATOM 671 C C . SER A 1 88 ? 18.531 -26.484 -15.453 1 87.81 88 SER A C 1
ATOM 673 O O . SER A 1 88 ? 18.656 -27.422 -16.266 1 87.81 88 SER A O 1
ATOM 675 N N . VAL A 1 89 ? 17.469 -26.203 -14.922 1 91.44 89 VAL A N 1
ATOM 676 C CA . VAL A 1 89 ? 16.281 -27.031 -15.07 1 91.44 89 VAL A CA 1
ATOM 677 C C . VAL A 1 89 ? 15.719 -26.875 -16.484 1 91.44 89 VAL A C 1
ATOM 679 O O . VAL A 1 89 ? 15.273 -27.859 -17.094 1 91.44 89 VAL A O 1
ATOM 682 N N . LEU A 1 90 ? 15.742 -25.703 -16.969 1 91.06 90 LEU A N 1
ATOM 683 C CA . LEU A 1 90 ? 15.25 -25.438 -18.312 1 91.06 90 LEU A CA 1
ATOM 684 C C . LEU A 1 90 ? 16.031 -26.25 -19.344 1 91.06 90 LEU A C 1
ATOM 686 O O . LEU A 1 90 ? 15.461 -26.766 -20.297 1 91.06 90 LEU A O 1
ATOM 690 N N . GLU A 1 91 ? 17.281 -26.312 -19.125 1 91.25 91 GLU A N 1
ATOM 691 C CA . GLU A 1 91 ? 18.125 -27.094 -20.031 1 91.25 91 GLU A CA 1
ATOM 692 C C . GLU A 1 91 ? 17.766 -28.562 -20 1 91.25 91 GLU A C 1
ATOM 694 O O . GLU A 1 91 ? 17.703 -29.219 -21.047 1 91.25 91 GLU A O 1
ATOM 699 N N . GLN A 1 92 ? 17.562 -29.078 -18.875 1 94.75 92 GLN A N 1
ATOM 700 C CA . GLN A 1 92 ? 17.188 -30.469 -18.719 1 94.75 92 GLN A CA 1
ATOM 701 C C . GLN A 1 92 ? 15.844 -30.75 -19.391 1 94.75 92 GLN A C 1
ATOM 703 O O . GLN A 1 92 ? 15.672 -31.781 -20.047 1 94.75 92 GLN A O 1
ATOM 708 N N . ILE A 1 93 ? 14.938 -29.859 -19.234 1 96 93 ILE A N 1
ATOM 709 C CA . ILE A 1 93 ? 13.609 -30.016 -19.812 1 96 93 ILE A CA 1
ATOM 710 C C . ILE A 1 93 ? 13.711 -30.031 -21.344 1 96 93 ILE A C 1
ATOM 712 O O . ILE A 1 93 ? 13.125 -30.891 -22 1 96 93 ILE A O 1
ATOM 716 N N . LYS A 1 94 ? 14.43 -29.125 -21.844 1 93.69 94 LYS A N 1
ATOM 717 C CA . LYS A 1 94 ? 14.594 -29.016 -23.297 1 93.69 94 LYS A CA 1
ATOM 718 C C . LYS A 1 94 ? 15.156 -30.312 -23.875 1 93.69 94 LYS A C 1
ATOM 720 O O . LYS A 1 94 ? 14.703 -30.781 -24.922 1 93.69 94 LYS A O 1
ATOM 725 N N . GLU A 1 95 ? 16.156 -30.812 -23.156 1 93.94 95 GLU A N 1
ATOM 726 C CA . GLU A 1 95 ? 16.766 -32.062 -23.609 1 93.94 95 G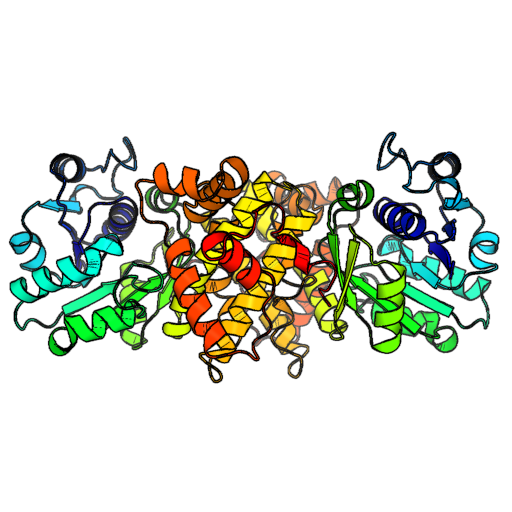LU A CA 1
ATOM 727 C C . GLU A 1 95 ? 15.766 -33.219 -23.594 1 93.94 95 GLU A C 1
ATOM 729 O O . GLU A 1 95 ? 15.836 -34.094 -24.438 1 93.94 95 GLU A O 1
ATOM 734 N N . THR A 1 96 ? 14.914 -33.125 -22.719 1 95.69 96 THR A N 1
ATOM 735 C CA . THR A 1 96 ? 13.961 -34.188 -22.531 1 95.69 96 THR A CA 1
ATOM 736 C C . THR A 1 96 ? 12.82 -34.094 -23.531 1 95.69 96 THR A C 1
ATOM 738 O O . THR A 1 96 ? 12.406 -35.094 -24.125 1 95.69 96 THR A O 1
ATOM 741 N N . ILE A 1 97 ? 12.312 -32.875 -23.812 1 94.75 97 ILE A N 1
ATOM 742 C CA . ILE A 1 97 ? 11.109 -32.719 -24.609 1 94.75 97 ILE A CA 1
ATOM 743 C C . ILE A 1 97 ? 11.484 -32.625 -26.094 1 94.75 97 ILE A C 1
ATOM 745 O O . ILE A 1 97 ? 10.625 -32.719 -26.969 1 94.75 97 ILE A O 1
ATOM 749 N N . LYS A 1 98 ? 12.75 -32.375 -26.344 1 93.06 98 LYS A N 1
ATOM 750 C CA . LYS A 1 98 ? 13.273 -32.281 -27.703 1 93.06 98 LYS A CA 1
ATOM 751 C C . LYS A 1 98 ? 12.539 -31.219 -28.516 1 93.06 98 LYS A C 1
ATOM 753 O O . LYS A 1 98 ? 12.445 -30.062 -28.094 1 93.06 98 LYS A O 1
ATOM 758 N N . ASN A 1 99 ? 11.742 -31.609 -29.547 1 92.25 99 ASN A N 1
ATOM 759 C CA . ASN A 1 99 ? 11.156 -30.625 -30.453 1 92.25 99 ASN A CA 1
ATOM 760 C C . ASN A 1 99 ? 9.688 -30.375 -30.125 1 92.25 99 ASN A C 1
ATOM 762 O O . ASN A 1 99 ? 9.016 -29.594 -30.812 1 92.25 99 ASN A O 1
ATOM 766 N N . LYS A 1 100 ? 9.305 -30.891 -29.062 1 94.31 100 LYS A N 1
ATOM 767 C CA . LYS A 1 100 ? 7.906 -30.734 -28.672 1 94.31 100 LYS A CA 1
ATOM 768 C C . LYS A 1 100 ? 7.582 -29.281 -28.344 1 94.31 100 LYS A C 1
ATOM 770 O O . LYS A 1 100 ? 8.375 -28.609 -27.672 1 94.31 100 LYS A O 1
ATOM 775 N N . LYS A 1 101 ? 6.457 -28.797 -28.922 1 96.06 101 LYS A N 1
ATOM 776 C CA . LYS A 1 101 ? 5.957 -27.484 -28.547 1 96.06 101 LYS A CA 1
ATOM 777 C C . LYS A 1 101 ? 5.113 -27.562 -27.266 1 96.06 101 LYS A C 1
ATOM 779 O O . LYS A 1 101 ? 4.258 -28.438 -27.141 1 96.06 101 LYS A O 1
ATOM 784 N N . ILE A 1 102 ? 5.371 -26.609 -26.375 1 96.69 102 ILE A N 1
ATOM 785 C CA . ILE A 1 102 ? 4.719 -26.781 -25.078 1 96.69 102 ILE A CA 1
ATOM 786 C C . ILE A 1 102 ? 4.176 -25.438 -24.594 1 96.69 102 ILE A C 1
ATOM 788 O O . ILE A 1 102 ? 4.621 -24.375 -25.062 1 96.69 102 ILE A O 1
ATOM 792 N N . ASN A 1 103 ? 3.111 -25.406 -23.734 1 97.75 103 ASN A N 1
ATOM 793 C CA . ASN A 1 103 ? 2.604 -24.281 -22.984 1 97.75 103 ASN A CA 1
ATOM 794 C C . ASN A 1 103 ? 3.275 -24.172 -21.609 1 97.75 103 ASN A C 1
ATOM 796 O O . ASN A 1 103 ? 3.215 -25.109 -20.812 1 97.75 103 ASN A O 1
ATOM 800 N N . VAL A 1 104 ? 3.875 -23 -21.344 1 97.31 104 VAL A N 1
ATOM 801 C CA . VAL A 1 104 ? 4.668 -22.875 -20.125 1 97.31 104 VAL A CA 1
ATOM 802 C C . VAL A 1 104 ? 4.074 -21.781 -19.234 1 97.31 104 VAL A C 1
ATOM 804 O O . VAL A 1 104 ? 3.75 -20.688 -19.719 1 97.31 104 VAL A O 1
ATOM 807 N N . ILE A 1 105 ? 3.904 -22.109 -17.969 1 97.62 105 ILE A N 1
ATOM 808 C CA . ILE A 1 105 ? 3.492 -21.156 -16.938 1 97.62 105 ILE A CA 1
ATOM 809 C C . ILE A 1 105 ? 4.629 -20.953 -15.938 1 97.62 105 ILE A C 1
ATOM 811 O O . ILE A 1 105 ? 4.965 -21.859 -15.172 1 97.62 105 ILE A O 1
ATOM 815 N N . ASN A 1 106 ? 5.199 -19.797 -15.977 1 95.31 106 ASN A N 1
ATOM 816 C CA . ASN A 1 106 ? 6.262 -19.438 -15.047 1 95.31 106 ASN A CA 1
ATOM 817 C C . ASN A 1 106 ? 5.703 -18.859 -13.75 1 95.31 106 ASN A C 1
ATOM 819 O O . ASN A 1 106 ? 4.707 -18.125 -13.773 1 95.31 106 ASN A O 1
ATOM 823 N N . VAL A 1 107 ? 6.348 -19.203 -12.578 1 94.81 107 VAL A N 1
ATOM 824 C CA . VAL A 1 107 ? 5.859 -18.625 -11.328 1 94.81 107 VAL A CA 1
ATOM 825 C C . VAL A 1 107 ? 7.012 -17.969 -10.578 1 94.81 107 VAL A C 1
ATOM 827 O O . VAL A 1 107 ? 6.824 -17.469 -9.469 1 94.81 107 VAL A O 1
ATOM 830 N N . ALA A 1 108 ? 8.188 -18 -11.242 1 86.81 108 ALA A N 1
ATOM 831 C CA . ALA A 1 108 ? 9.305 -17.234 -10.695 1 86.81 108 ALA A CA 1
ATOM 832 C C . ALA A 1 108 ? 9.094 -15.742 -10.898 1 86.81 108 ALA A C 1
ATOM 834 O O . ALA A 1 108 ? 8.602 -15.312 -11.945 1 86.81 108 ALA A O 1
ATOM 835 N N . LYS A 1 109 ? 9.398 -15 -9.875 1 81.81 109 LYS A N 1
ATOM 836 C CA . LYS A 1 109 ? 9.125 -13.562 -9.93 1 81.81 109 LYS A CA 1
ATOM 837 C C . LYS A 1 109 ? 10.414 -12.773 -10.109 1 81.81 109 LYS A C 1
ATOM 839 O O . LYS A 1 109 ? 11.453 -13.117 -9.539 1 81.81 109 LYS A O 1
ATOM 844 N N . GLY A 1 110 ? 10.281 -11.867 -11.07 1 80.69 110 GLY A N 1
ATOM 845 C CA . GLY A 1 110 ? 11.344 -10.883 -11.094 1 80.69 110 GLY A CA 1
ATOM 846 C C . GLY A 1 110 ? 12.398 -11.156 -12.156 1 80.69 110 GLY A C 1
ATOM 847 O O . GLY A 1 110 ? 12.062 -11.414 -13.312 1 80.69 110 GLY A O 1
ATOM 848 N N . ILE A 1 111 ? 13.648 -10.898 -11.766 1 84.06 111 ILE A N 1
ATOM 849 C CA . ILE A 1 111 ? 14.781 -10.898 -12.688 1 84.06 111 ILE A CA 1
ATOM 850 C C . ILE A 1 111 ? 15.766 -12 -12.305 1 84.06 111 ILE A C 1
ATOM 852 O O . ILE A 1 111 ? 16.078 -12.18 -11.125 1 84.06 111 ILE A O 1
ATOM 856 N N . ASP A 1 112 ? 16.25 -12.68 -13.32 1 84 112 ASP A N 1
ATOM 857 C CA . ASP A 1 112 ? 17.219 -13.75 -13.117 1 84 112 ASP A CA 1
ATOM 858 C C . ASP A 1 112 ? 18.578 -13.195 -12.711 1 84 112 ASP A C 1
ATOM 860 O O . ASP A 1 112 ? 19.094 -12.258 -13.336 1 84 112 ASP A O 1
ATOM 864 N N . GLU A 1 113 ? 19.078 -13.789 -11.711 1 78 113 GLU A N 1
ATOM 865 C CA . GLU A 1 113 ? 20.328 -13.297 -11.156 1 78 113 GLU A CA 1
ATOM 866 C C . GLU A 1 113 ? 21.5 -13.555 -12.102 1 78 113 GLU A C 1
ATOM 868 O O . GLU A 1 113 ? 22.453 -12.781 -12.141 1 78 113 GLU A O 1
ATOM 873 N N . LYS A 1 114 ? 21.469 -14.578 -12.812 1 79.31 114 LYS A N 1
ATOM 874 C CA . LYS A 1 114 ? 22.594 -14.984 -13.656 1 79.31 114 LYS A CA 1
ATOM 875 C C . LYS A 1 114 ? 22.656 -14.141 -14.93 1 79.31 114 LYS A C 1
ATOM 877 O O . LYS A 1 114 ? 23.734 -13.734 -15.352 1 79.31 114 LYS A O 1
ATOM 882 N N . THR A 1 115 ? 21.562 -13.836 -15.492 1 82.44 115 THR A N 1
ATOM 883 C CA . THR A 1 115 ? 21.547 -13.18 -16.797 1 82.44 115 THR A CA 1
ATOM 884 C C . THR A 1 115 ? 21.156 -11.719 -16.656 1 82.44 115 THR A C 1
ATOM 886 O O . THR A 1 115 ? 21.312 -10.93 -17.594 1 82.44 115 THR A O 1
ATOM 889 N N . ASN A 1 116 ? 20.531 -11.336 -15.516 1 83.81 116 ASN A N 1
ATOM 890 C CA . ASN A 1 116 ? 20 -10.008 -15.281 1 83.81 116 ASN A CA 1
ATOM 891 C C . ASN A 1 116 ? 18.844 -9.688 -16.219 1 83.81 116 ASN A C 1
ATOM 893 O O . ASN A 1 116 ? 18.625 -8.531 -16.578 1 83.81 116 ASN A O 1
ATOM 897 N N . GLU A 1 117 ? 18.266 -10.789 -16.734 1 88.81 117 GLU A N 1
ATOM 898 C CA . GLU A 1 117 ? 17.109 -10.648 -17.609 1 88.81 117 GLU A CA 1
ATOM 899 C C . GLU A 1 117 ? 15.82 -11.031 -16.891 1 88.81 117 GLU A C 1
ATOM 901 O O . GLU A 1 117 ? 15.844 -11.789 -15.914 1 88.81 117 GLU A O 1
ATOM 906 N N . PHE A 1 118 ? 14.742 -10.398 -17.391 1 89.88 118 PHE A N 1
ATOM 907 C CA . PHE A 1 118 ? 13.445 -10.836 -16.891 1 89.88 118 PHE A CA 1
ATOM 908 C C . PHE A 1 118 ? 13.25 -12.328 -17.141 1 89.88 118 PHE A C 1
ATOM 910 O O . PHE A 1 118 ? 13.75 -12.867 -18.125 1 89.88 118 PHE A O 1
ATOM 917 N N . PHE A 1 119 ? 12.539 -12.977 -16.281 1 89.25 119 PHE A N 1
ATOM 918 C CA . PHE A 1 119 ? 12.344 -14.422 -16.406 1 89.25 119 PHE A CA 1
ATOM 919 C C . PHE A 1 119 ? 11.594 -14.75 -17.688 1 89.25 119 PHE A C 1
ATOM 921 O O . PHE A 1 119 ? 11.836 -15.789 -18.312 1 89.25 119 PHE A O 1
ATOM 928 N N . SER A 1 120 ? 10.664 -13.891 -18.109 1 89.69 120 SER A N 1
ATOM 929 C CA . SER A 1 120 ? 9.984 -14.086 -19.375 1 89.69 120 SER A CA 1
ATOM 930 C C . SER A 1 120 ? 10.969 -14.133 -20.547 1 89.69 120 SER A C 1
ATOM 932 O O . SER A 1 120 ? 10.82 -14.945 -21.453 1 89.69 120 SER A O 1
ATOM 934 N N . GLU A 1 121 ? 11.969 -13.305 -20.422 1 90.94 121 GLU A N 1
ATOM 935 C CA . GLU A 1 121 ? 12.992 -13.273 -21.469 1 90.94 121 GLU A CA 1
ATOM 936 C C . GLU A 1 121 ? 13.867 -14.531 -21.406 1 90.94 121 GLU A C 1
ATOM 938 O O . GLU A 1 121 ? 14.219 -15.086 -22.453 1 90.94 121 GLU A O 1
ATOM 943 N N . VAL A 1 122 ? 14.18 -14.914 -20.234 1 90.38 122 VAL A N 1
ATOM 944 C CA . VAL A 1 122 ? 14.969 -16.125 -20.047 1 90.38 122 VAL A CA 1
ATOM 945 C C . VAL A 1 122 ? 14.219 -17.328 -20.625 1 90.38 122 VAL A C 1
ATOM 947 O O . VAL A 1 122 ? 14.805 -18.156 -21.328 1 90.38 122 VAL A O 1
ATOM 950 N N . LEU A 1 123 ? 12.953 -17.375 -20.391 1 90.38 123 LEU A N 1
ATOM 951 C CA . LEU A 1 123 ? 12.109 -18.469 -20.891 1 90.38 123 LEU A CA 1
ATOM 952 C C . LEU A 1 123 ? 12.07 -18.469 -22.406 1 90.38 123 LEU A C 1
ATOM 954 O O . LEU A 1 123 ? 12.211 -19.516 -23.031 1 90.38 123 LEU A O 1
ATOM 958 N N . ASN A 1 124 ? 11.867 -17.312 -22.953 1 90.75 124 ASN A N 1
ATOM 959 C CA . ASN A 1 124 ? 11.789 -17.188 -24.406 1 90.75 124 ASN A CA 1
ATOM 960 C C . ASN A 1 124 ? 13.102 -17.594 -25.078 1 90.75 124 ASN A C 1
ATOM 962 O O . ASN A 1 124 ? 13.086 -18.219 -26.141 1 90.75 124 ASN A O 1
ATOM 966 N N . LYS A 1 125 ? 14.172 -17.234 -24.469 1 89.88 125 LYS A N 1
ATOM 967 C CA . LYS A 1 125 ? 15.484 -17.547 -25.031 1 89.88 125 LYS A CA 1
ATOM 968 C C . LYS A 1 125 ? 15.797 -19.031 -24.922 1 89.88 125 LYS A C 1
ATOM 970 O O . LYS A 1 125 ? 16.297 -19.641 -25.875 1 89.88 125 LYS A O 1
ATOM 975 N N . GLN A 1 126 ? 15.508 -19.547 -23.812 1 87.62 126 GLN A N 1
ATOM 976 C CA . GLN A 1 126 ? 15.883 -20.922 -23.531 1 87.62 126 GLN A CA 1
ATOM 977 C C . GLN A 1 126 ? 14.953 -21.891 -24.266 1 87.62 126 GLN A C 1
ATOM 979 O O . GLN A 1 126 ? 15.398 -22.938 -24.75 1 87.62 126 GLN A O 1
ATOM 984 N N . PHE A 1 127 ? 13.602 -21.531 -24.375 1 89.94 127 PHE A N 1
ATOM 985 C CA . PHE A 1 127 ? 12.617 -22.422 -24.984 1 89.94 127 PHE A CA 1
ATOM 986 C C . PHE A 1 127 ? 12.227 -21.938 -26.375 1 89.94 127 PHE A C 1
ATOM 988 O O . PHE A 1 127 ? 11.195 -22.344 -26.906 1 89.94 127 PHE A O 1
ATOM 995 N N . ALA A 1 128 ? 12.906 -21.047 -26.953 1 80.06 128 ALA A N 1
ATOM 996 C CA . ALA A 1 128 ? 12.586 -20.328 -28.188 1 80.06 128 ALA A CA 1
ATOM 997 C C . ALA A 1 128 ? 11.883 -21.25 -29.188 1 80.06 128 ALA A C 1
ATOM 999 O O . ALA A 1 128 ? 10.727 -21.016 -29.547 1 80.06 128 ALA A O 1
ATOM 1000 N N . ASN A 1 129 ? 12.344 -22.359 -29.5 1 88.12 129 ASN A N 1
ATOM 1001 C CA . ASN A 1 129 ? 11.773 -23.219 -30.516 1 88.12 129 ASN A CA 1
ATOM 1002 C C . ASN A 1 129 ? 10.734 -24.172 -29.922 1 88.12 129 ASN A C 1
ATOM 1004 O O . ASN A 1 129 ? 9.938 -24.766 -30.656 1 88.12 129 ASN A O 1
ATOM 1008 N N . ASN A 1 130 ? 10.633 -24.219 -28.672 1 93.62 130 ASN A N 1
ATOM 1009 C CA . ASN A 1 130 ? 9.766 -25.188 -28.016 1 93.62 130 ASN A CA 1
ATOM 1010 C C . ASN A 1 130 ? 8.508 -24.516 -27.453 1 93.62 130 ASN A C 1
ATOM 1012 O O . ASN A 1 130 ? 7.562 -25.203 -27.062 1 93.62 130 ASN A O 1
ATOM 1016 N N . LEU A 1 131 ? 8.383 -23.219 -27.531 1 94.31 131 LEU A N 1
ATOM 1017 C CA . LEU A 1 131 ? 7.293 -22.531 -26.844 1 94.31 131 LEU A CA 1
ATOM 1018 C C . LEU A 1 131 ? 6.094 -22.359 -27.781 1 94.31 131 LEU A C 1
ATOM 1020 O O . LEU A 1 131 ? 6.199 -21.719 -28.828 1 94.31 131 LEU A O 1
ATOM 1024 N N . LYS A 1 132 ? 5.039 -22.938 -27.422 1 95.94 132 LYS A N 1
ATOM 1025 C CA . LYS A 1 132 ? 3.762 -22.594 -28.031 1 95.94 132 LYS A CA 1
ATOM 1026 C C . LYS A 1 132 ? 3.195 -21.312 -27.438 1 95.94 132 LYS A C 1
ATOM 1028 O O . LYS A 1 132 ? 2.865 -20.375 -28.172 1 95.94 132 LYS A O 1
ATOM 1033 N N . ASN A 1 133 ? 3.014 -21.266 -26.156 1 96.5 133 ASN A N 1
ATOM 1034 C CA . ASN A 1 133 ? 2.621 -20.094 -25.375 1 96.5 133 ASN A CA 1
ATOM 1035 C C . ASN A 1 133 ? 3.33 -20.078 -24.031 1 96.5 133 ASN A C 1
ATOM 1037 O O . ASN A 1 133 ? 3.842 -21.094 -23.562 1 96.5 133 ASN A O 1
ATOM 1041 N N . TYR A 1 134 ? 3.416 -18.875 -23.484 1 96.25 134 TYR A N 1
ATOM 1042 C CA . TYR A 1 134 ? 3.928 -18.766 -22.125 1 96.25 134 TYR A CA 1
ATOM 1043 C C . TYR A 1 134 ? 3.244 -17.625 -21.375 1 96.25 134 TYR A C 1
ATOM 1045 O O . TYR A 1 134 ? 2.646 -16.734 -21.984 1 96.25 134 TYR A O 1
ATOM 1053 N N . CYS A 1 135 ? 3.23 -17.719 -20.062 1 97.06 135 CYS A N 1
ATOM 1054 C CA . CYS A 1 135 ? 2.781 -16.641 -19.188 1 97.06 135 CYS A CA 1
ATOM 1055 C C . CYS A 1 135 ? 3.43 -16.766 -17.812 1 97.06 135 CYS A C 1
ATOM 1057 O O . CYS A 1 135 ? 4.227 -17.672 -17.578 1 97.06 135 CYS A O 1
ATOM 1059 N N . THR A 1 136 ? 3.232 -15.758 -17 1 96.81 136 THR A N 1
ATOM 1060 C CA . THR A 1 136 ? 3.77 -15.742 -15.648 1 96.81 136 THR A CA 1
ATOM 1061 C C . THR A 1 136 ? 2.67 -15.422 -14.641 1 96.81 136 THR A C 1
ATOM 1063 O O . THR A 1 136 ? 1.844 -14.539 -14.867 1 96.81 136 THR A O 1
ATOM 1066 N N . LEU A 1 137 ? 2.576 -16.234 -13.555 1 97.69 137 LEU A N 1
ATOM 1067 C CA . LEU A 1 137 ? 1.733 -15.898 -12.414 1 97.69 137 LEU A CA 1
ATOM 1068 C C . LEU A 1 137 ? 2.492 -15.023 -11.422 1 97.69 137 LEU A C 1
ATOM 1070 O O . LEU A 1 137 ? 3.588 -15.383 -10.984 1 97.69 137 LEU A O 1
ATOM 1074 N N . ILE A 1 138 ? 1.917 -13.867 -11.141 1 96.88 138 ILE A N 1
ATOM 1075 C CA . ILE A 1 138 ? 2.65 -12.898 -10.328 1 96.88 138 ILE A CA 1
ATOM 1076 C C . ILE A 1 138 ? 1.673 -12.086 -9.484 1 96.88 138 ILE A C 1
ATOM 1078 O O . ILE A 1 138 ? 0.59 -11.727 -9.953 1 96.88 138 ILE A O 1
ATOM 1082 N N . GLY A 1 139 ? 1.986 -11.867 -8.273 1 97.19 139 GLY A N 1
ATOM 1083 C CA . GLY A 1 139 ? 1.115 -11.102 -7.395 1 97.19 139 GLY A CA 1
ATOM 1084 C C . GLY A 1 139 ? 1.165 -11.562 -5.949 1 97.19 139 GLY A C 1
ATOM 1085 O O . GLY A 1 139 ? 1.954 -12.445 -5.602 1 97.19 139 GLY A O 1
ATOM 1086 N N . PRO A 1 140 ? 0.398 -10.961 -5.105 1 97.06 140 PRO A N 1
ATOM 1087 C CA . PRO A 1 140 ? 0.423 -11.266 -3.674 1 97.06 140 PRO A CA 1
ATOM 1088 C C . PRO A 1 140 ? -0.159 -12.641 -3.357 1 97.06 140 PRO A C 1
ATOM 1090 O O . PRO A 1 140 ? -1.369 -12.844 -3.477 1 97.06 140 PRO A O 1
ATOM 1093 N N . SER A 1 141 ? 0.741 -13.555 -2.859 1 96.81 141 SER A N 1
ATOM 1094 C CA . SER A 1 141 ? 0.259 -14.914 -2.65 1 96.81 141 SER A CA 1
ATOM 1095 C C . SER A 1 141 ? 1.185 -15.695 -1.722 1 96.81 141 SER A C 1
ATOM 1097 O O . SER A 1 141 ? 2.115 -16.359 -2.182 1 96.81 141 SER A O 1
ATOM 1099 N N . PHE A 1 142 ? 0.86 -15.656 -0.467 1 95.19 142 PHE A N 1
ATOM 1100 C CA . PHE A 1 142 ? 1.521 -16.609 0.411 1 95.19 142 PHE A CA 1
ATOM 1101 C C . PHE A 1 142 ? 1.014 -18.031 0.151 1 95.19 142 PHE A C 1
ATOM 1103 O O . PHE A 1 142 ? -0.192 -18.281 0.201 1 95.19 142 PHE A O 1
ATOM 1110 N N . ALA A 1 143 ? 1.938 -18.938 -0.013 1 96.44 143 ALA A N 1
ATOM 1111 C CA . ALA A 1 143 ? 1.615 -20.297 -0.406 1 96.44 143 ALA A CA 1
ATOM 1112 C C . ALA A 1 143 ? 0.707 -20.969 0.623 1 96.44 143 ALA A C 1
ATOM 1114 O O . ALA A 1 143 ? -0.232 -21.688 0.262 1 96.44 143 ALA A O 1
ATOM 1115 N N . VAL A 1 144 ? 0.928 -20.719 1.869 1 96.12 144 VAL A N 1
ATOM 1116 C CA . VAL A 1 144 ? 0.193 -21.375 2.947 1 96.12 144 VAL A CA 1
ATOM 1117 C C . VAL A 1 144 ? -1.285 -21 2.865 1 96.12 144 VAL A C 1
ATOM 1119 O O . VAL A 1 144 ? -2.158 -21.859 2.984 1 96.12 144 VAL A O 1
ATOM 1122 N N . GLU A 1 145 ? -1.562 -19.75 2.617 1 96.88 145 GLU A N 1
ATOM 1123 C CA . GLU A 1 145 ? -2.949 -19.297 2.545 1 96.88 145 GLU A CA 1
ATOM 1124 C C . GLU A 1 145 ? -3.637 -19.828 1.292 1 96.88 145 GLU A C 1
ATOM 1126 O O . GLU A 1 145 ? -4.832 -20.125 1.313 1 96.88 145 GLU A O 1
ATOM 1131 N N . VAL A 1 146 ? -2.875 -19.953 0.208 1 98.31 146 VAL A N 1
ATOM 1132 C CA . VAL A 1 146 ? -3.432 -20.531 -1.006 1 98.31 146 VAL A CA 1
ATOM 1133 C C . VAL A 1 146 ? -3.795 -22 -0.752 1 98.31 146 VAL A C 1
ATOM 1135 O O . VAL A 1 146 ? -4.883 -22.453 -1.118 1 98.31 146 VAL A O 1
ATOM 1138 N N . PHE A 1 147 ? -2.891 -22.672 -0.093 1 98.5 147 PHE A N 1
ATOM 1139 C CA . PHE A 1 147 ? -3.098 -24.094 0.191 1 98.5 147 PHE A CA 1
ATOM 1140 C C . PHE A 1 147 ? -4.312 -24.297 1.09 1 98.5 147 PHE A C 1
ATOM 1142 O O . PHE A 1 147 ? -5.031 -25.281 0.961 1 98.5 147 PHE A O 1
ATOM 1149 N N . GLU A 1 148 ? -4.586 -23.344 1.938 1 97.44 148 GLU A N 1
ATOM 1150 C CA . GLU A 1 148 ? -5.691 -23.406 2.895 1 97.44 148 GLU A CA 1
ATOM 1151 C C . GLU A 1 148 ? -6.984 -22.875 2.273 1 97.44 148 GLU A C 1
ATOM 1153 O O . GLU A 1 148 ? -7.977 -22.688 2.975 1 97.44 148 GLU A O 1
ATOM 1158 N N . ASN A 1 149 ? -6.98 -22.594 1.039 1 97.94 149 ASN A N 1
ATOM 1159 C CA . ASN A 1 149 ? -8.148 -22.172 0.28 1 97.94 149 ASN A CA 1
ATOM 1160 C C . ASN A 1 149 ? -8.625 -20.797 0.726 1 97.94 149 ASN A C 1
ATOM 1162 O O . ASN A 1 149 ? -9.836 -20.531 0.784 1 97.94 149 ASN A O 1
ATOM 1166 N N . VAL A 1 150 ? -7.688 -20 1.161 1 97.69 150 VAL A N 1
ATOM 1167 C CA . VAL A 1 150 ? -7.969 -18.594 1.42 1 97.69 150 VAL A CA 1
ATOM 1168 C C . VAL A 1 150 ? -8.039 -17.828 0.1 1 97.69 150 VAL A C 1
ATOM 1170 O O . VAL A 1 150 ? -7.23 -18.062 -0.8 1 97.69 150 VAL A O 1
ATOM 1173 N N . LEU A 1 151 ? -9.031 -16.969 -0.047 1 97.88 151 LEU A N 1
ATOM 1174 C CA . LEU A 1 151 ? -9.18 -16.203 -1.281 1 97.88 151 LEU A CA 1
ATOM 1175 C C . LEU A 1 151 ? -7.887 -15.484 -1.641 1 97.88 151 LEU A C 1
ATOM 1177 O O . LEU A 1 151 ? -7.379 -14.688 -0.852 1 97.88 151 LEU A O 1
ATOM 1181 N N . THR A 1 152 ? -7.371 -15.797 -2.787 1 98.25 152 THR A N 1
ATOM 1182 C CA . THR A 1 152 ? -6.148 -15.227 -3.334 1 98.25 152 THR A CA 1
ATOM 1183 C C . THR A 1 152 ? -6.359 -14.766 -4.773 1 98.25 152 THR A C 1
ATOM 1185 O O . THR A 1 152 ? -6.914 -15.508 -5.59 1 98.25 152 THR A O 1
ATOM 1188 N N . MET A 1 153 ? -6.035 -13.547 -5.027 1 98.25 153 MET A N 1
ATOM 1189 C CA . MET A 1 153 ? -6.105 -12.992 -6.379 1 98.25 153 MET A CA 1
ATOM 1190 C C . MET A 1 153 ? -4.734 -12.5 -6.832 1 98.25 153 MET A C 1
ATOM 1192 O O . MET A 1 153 ? -4.098 -11.703 -6.141 1 98.25 153 MET A O 1
ATOM 1196 N N . ILE A 1 154 ? -4.258 -12.984 -7.957 1 98.31 154 ILE A N 1
ATOM 1197 C CA . ILE A 1 154 ? -2.973 -12.547 -8.492 1 98.31 154 ILE A CA 1
ATOM 1198 C C . ILE A 1 154 ? -3.098 -12.32 -10 1 98.31 154 ILE A C 1
ATOM 1200 O O . ILE A 1 154 ? -4.156 -12.57 -10.586 1 98.31 154 ILE A O 1
ATOM 1204 N N . ASN A 1 155 ? -2.082 -11.758 -10.602 1 98.31 155 ASN A N 1
ATOM 1205 C CA . ASN A 1 155 ? -2.096 -11.508 -12.039 1 98.31 155 ASN A CA 1
ATOM 1206 C C . ASN A 1 155 ? -1.541 -12.695 -12.82 1 98.31 155 ASN A C 1
ATOM 1208 O O . ASN A 1 155 ? -0.668 -13.414 -12.328 1 98.31 155 ASN A O 1
ATOM 1212 N N . VAL A 1 156 ? -2.07 -12.953 -13.922 1 98.25 156 VAL A N 1
ATOM 1213 C CA . VAL A 1 156 ? -1.431 -13.719 -14.984 1 98.25 156 VAL A CA 1
ATOM 1214 C C . VAL A 1 156 ? -0.996 -12.773 -16.109 1 98.25 156 VAL A C 1
ATOM 1216 O O . VAL A 1 156 ? -1.804 -12 -16.625 1 98.25 156 VAL A O 1
ATOM 1219 N N . VAL A 1 157 ? 0.313 -12.812 -16.406 1 97.25 157 VAL A N 1
ATOM 1220 C CA . VAL A 1 157 ? 0.86 -11.836 -17.344 1 97.25 157 VAL A CA 1
ATOM 1221 C C . VAL A 1 157 ? 1.577 -12.555 -18.484 1 97.25 157 VAL A C 1
ATOM 1223 O O . VAL A 1 157 ? 2.129 -13.641 -18.297 1 97.25 157 VAL A O 1
ATOM 1226 N N . GLY A 1 158 ? 1.574 -11.961 -19.688 1 95.81 158 GLY A N 1
ATOM 1227 C CA . GLY A 1 158 ? 2.195 -12.531 -20.875 1 95.81 158 GLY A CA 1
ATOM 1228 C C . GLY A 1 158 ? 1.775 -11.844 -22.156 1 95.81 158 GLY A C 1
ATOM 1229 O O . GLY A 1 158 ? 0.964 -10.914 -22.125 1 95.81 158 GLY A O 1
ATOM 1230 N N . PRO A 1 159 ? 2.332 -12.25 -23.234 1 94.38 159 PRO A N 1
ATOM 1231 C CA . PRO A 1 159 ? 2.16 -11.523 -24.5 1 94.38 159 PRO A CA 1
ATOM 1232 C C . PRO A 1 159 ? 0.86 -11.891 -25.203 1 94.38 159 PRO A C 1
ATOM 1234 O O . PRO A 1 159 ? 0.377 -11.117 -26.047 1 94.38 159 PRO A O 1
ATOM 1237 N N . LYS A 1 160 ? 0.258 -13.055 -24.969 1 96.5 160 LYS A N 1
ATOM 1238 C CA . LYS A 1 160 ? -0.907 -13.516 -25.719 1 96.5 160 LYS A CA 1
ATOM 1239 C C . LYS A 1 160 ? -2.143 -13.578 -24.828 1 96.5 160 LYS A C 1
ATOM 1241 O O . LYS A 1 160 ? -2.375 -14.578 -24.141 1 96.5 160 LYS A O 1
ATOM 1246 N N . THR A 1 161 ? -3.025 -12.672 -25.016 1 96.88 161 THR A N 1
ATOM 1247 C CA . THR A 1 161 ? -4.207 -12.516 -24.172 1 96.88 161 THR A CA 1
ATOM 1248 C C . THR A 1 161 ? -5.062 -13.781 -24.203 1 96.88 161 THR A C 1
ATOM 1250 O O . THR A 1 161 ? -5.629 -14.18 -23.172 1 96.88 161 THR A O 1
ATOM 1253 N N . ARG A 1 162 ? -5.184 -14.375 -25.344 1 97.56 162 ARG A N 1
ATOM 1254 C CA . ARG A 1 162 ? -5.984 -15.586 -25.453 1 97.56 162 ARG A CA 1
ATOM 1255 C C . ARG A 1 162 ? -5.441 -16.688 -24.562 1 97.56 162 ARG A C 1
ATOM 1257 O O . ARG A 1 162 ? -6.211 -17.422 -23.938 1 97.56 162 ARG A O 1
ATOM 1264 N N . PHE A 1 163 ? -4.156 -16.797 -24.578 1 97.88 163 PHE A N 1
ATOM 1265 C CA . PHE A 1 163 ? -3.533 -17.812 -23.719 1 97.88 163 PHE A CA 1
ATOM 1266 C C . PHE A 1 163 ? -3.723 -17.469 -22.25 1 97.88 163 PHE A C 1
ATOM 1268 O O . PHE A 1 163 ? -3.975 -18.359 -21.438 1 97.88 163 PHE A O 1
ATOM 1275 N N . LEU A 1 164 ? -3.613 -16.188 -21.875 1 98.38 164 LEU A N 1
ATOM 1276 C CA . LEU A 1 164 ? -3.824 -15.758 -20.5 1 98.38 164 LEU A CA 1
ATOM 1277 C C . LEU A 1 164 ? -5.223 -16.125 -20.016 1 98.38 164 LEU A C 1
ATOM 1279 O O . LEU A 1 164 ? -5.395 -16.578 -18.875 1 98.38 164 LEU A O 1
ATOM 1283 N N . LYS A 1 165 ? -6.184 -15.969 -20.859 1 97.56 165 LYS A N 1
ATOM 1284 C CA . LYS A 1 165 ? -7.559 -16.312 -20.531 1 97.56 165 LYS A CA 1
ATOM 1285 C C . LYS A 1 165 ? -7.711 -17.812 -20.312 1 97.56 165 LYS A C 1
ATOM 1287 O O . LYS A 1 165 ? -8.422 -18.25 -19.406 1 97.56 165 LYS A O 1
ATOM 1292 N N . LYS A 1 166 ? -7.051 -18.578 -21.141 1 97.75 166 LYS A N 1
ATOM 1293 C CA . LYS A 1 166 ? -7.086 -20.016 -20.984 1 97.75 166 LYS A CA 1
ATOM 1294 C C . LYS A 1 166 ? -6.492 -20.453 -19.656 1 97.75 166 LYS A C 1
ATOM 1296 O O . LYS A 1 166 ? -7.035 -21.328 -18.984 1 97.75 166 LYS A O 1
ATOM 1301 N N . VAL A 1 167 ? -5.422 -19.828 -19.328 1 98.31 167 VAL A N 1
ATOM 1302 C CA . VAL A 1 167 ? -4.758 -20.156 -18.062 1 98.31 167 VAL A CA 1
ATOM 1303 C C . VAL A 1 167 ? -5.633 -19.719 -16.891 1 98.31 167 VAL A C 1
ATOM 1305 O O . VAL A 1 167 ? -5.703 -20.406 -15.875 1 98.31 167 VAL A O 1
ATOM 1308 N N . SER A 1 168 ? -6.262 -18.578 -17.062 1 97.56 168 SER A N 1
ATOM 1309 C CA . SER A 1 168 ? -7.191 -18.125 -16.031 1 97.56 168 SER A CA 1
ATOM 1310 C C . SER A 1 168 ? -8.297 -19.156 -15.797 1 97.56 168 SER A C 1
ATOM 1312 O O . SER A 1 168 ? -8.656 -19.422 -14.648 1 97.56 168 SER A O 1
ATOM 1314 N N . GLU A 1 169 ? -8.828 -19.703 -16.844 1 96.81 169 GLU A N 1
ATOM 1315 C CA . GLU A 1 169 ? -9.875 -20.703 -16.734 1 96.81 169 GLU A CA 1
ATOM 1316 C C . GLU A 1 169 ? -9.352 -21.969 -16.031 1 96.81 169 GLU A C 1
ATOM 1318 O O . GLU A 1 169 ? -10.102 -22.625 -15.312 1 96.81 169 GLU A O 1
ATOM 1323 N N . LEU A 1 170 ? -8.148 -22.234 -16.25 1 97.94 170 LEU A N 1
ATOM 1324 C CA . LEU A 1 170 ? -7.496 -23.406 -15.664 1 97.94 170 LEU A CA 1
ATOM 1325 C C . LEU A 1 170 ? -7.426 -23.297 -14.148 1 97.94 170 LEU A C 1
ATOM 1327 O O . LEU A 1 170 ? -7.605 -24.281 -13.438 1 97.94 170 LEU A O 1
ATOM 1331 N N . PHE A 1 171 ? -7.273 -22.094 -13.594 1 98.19 171 PHE A N 1
ATOM 1332 C CA . PHE A 1 171 ? -6.945 -21.922 -12.188 1 98.19 171 PHE A CA 1
ATOM 1333 C C . PHE A 1 171 ? -8.141 -21.359 -11.422 1 98.19 171 PHE A C 1
ATOM 1335 O O . PHE A 1 171 ? -8.281 -21.609 -10.219 1 98.19 171 PHE A O 1
ATOM 1342 N N . ASN A 1 172 ? -8.969 -20.578 -12.062 1 97.69 172 ASN A N 1
ATOM 1343 C CA . ASN A 1 172 ? -9.969 -19.781 -11.352 1 97.69 172 ASN A CA 1
ATOM 1344 C C . ASN A 1 172 ? -11.016 -20.672 -10.672 1 97.69 172 ASN A C 1
ATOM 1346 O O . ASN A 1 172 ? -11.484 -21.641 -11.258 1 97.69 172 ASN A O 1
ATOM 1350 N N . ASN A 1 173 ? -11.273 -20.406 -9.5 1 97.12 173 ASN A N 1
ATOM 1351 C CA . ASN A 1 173 ? -12.359 -20.984 -8.711 1 97.12 173 ASN A CA 1
ATOM 1352 C C . ASN A 1 173 ? -12.781 -20.047 -7.582 1 97.12 173 ASN A C 1
ATOM 1354 O O . ASN A 1 173 ? -12.594 -18.828 -7.676 1 97.12 173 ASN A O 1
ATOM 1358 N N . ASP A 1 174 ? -13.406 -20.531 -6.562 1 96.12 174 ASP A N 1
ATOM 1359 C CA . ASP A 1 174 ? -14 -19.688 -5.539 1 96.12 174 ASP A CA 1
ATOM 1360 C C . ASP A 1 174 ? -12.938 -19.109 -4.605 1 96.12 174 ASP A C 1
ATOM 1362 O O . ASP A 1 174 ? -13.18 -18.141 -3.898 1 96.12 174 ASP A O 1
ATOM 1366 N N . THR A 1 175 ? -11.711 -19.641 -4.609 1 97.12 175 THR A N 1
ATOM 1367 C CA . THR A 1 175 ? -10.727 -19.203 -3.627 1 97.12 175 THR A CA 1
ATOM 1368 C C . THR A 1 175 ? -9.445 -18.734 -4.316 1 97.12 175 THR A C 1
ATOM 1370 O O . THR A 1 175 ? -8.539 -18.219 -3.664 1 97.12 175 THR A O 1
ATOM 1373 N N . PHE A 1 176 ? -9.367 -18.906 -5.617 1 98.19 176 PHE A N 1
ATOM 1374 C CA . PHE A 1 176 ? -8.172 -18.5 -6.352 1 98.19 176 PHE A CA 1
ATOM 1375 C C . PHE A 1 176 ? -8.547 -17.875 -7.688 1 98.19 176 PHE A C 1
ATOM 1377 O O . PHE A 1 176 ? -9.203 -18.5 -8.516 1 98.19 176 PHE A O 1
ATOM 1384 N N . ARG A 1 177 ? -8.078 -16.625 -7.906 1 98.25 177 ARG A N 1
ATOM 1385 C CA . ARG A 1 177 ? -8.453 -15.891 -9.109 1 98.25 177 ARG A CA 1
ATOM 1386 C C . ARG A 1 177 ? -7.227 -15.328 -9.812 1 98.25 177 ARG A C 1
ATOM 1388 O O . ARG A 1 177 ? -6.395 -14.664 -9.18 1 98.25 177 ARG A O 1
ATOM 1395 N N . LEU A 1 178 ? -7.105 -15.648 -11.039 1 98.19 178 LEU A N 1
ATOM 1396 C CA . LEU A 1 178 ? -6.117 -15 -11.891 1 98.19 178 LEU A CA 1
ATOM 1397 C C . LEU A 1 178 ? -6.738 -13.828 -12.648 1 98.19 178 LEU A C 1
ATOM 1399 O O . LEU A 1 178 ? -7.789 -13.977 -13.273 1 98.19 178 LEU A O 1
ATOM 1403 N N . VAL A 1 179 ? -6.109 -12.695 -12.5 1 97.69 179 VAL A N 1
ATOM 1404 C CA . VAL A 1 179 ? -6.543 -11.508 -13.219 1 97.69 179 VAL A CA 1
ATOM 1405 C C . VAL A 1 179 ? -5.574 -11.219 -14.367 1 97.69 179 VAL A C 1
ATOM 1407 O O . VAL A 1 179 ? -4.375 -11.039 -14.148 1 97.69 179 VAL A O 1
ATOM 1410 N N . VAL A 1 180 ? -6.105 -11.109 -15.57 1 97.06 180 VAL A N 1
ATOM 1411 C CA . VAL A 1 180 ? -5.301 -10.953 -16.781 1 97.06 180 VAL A CA 1
ATOM 1412 C C . VAL A 1 180 ? -4.672 -9.562 -16.797 1 97.06 180 VAL A C 1
ATOM 1414 O O . VAL A 1 180 ? -5.34 -8.57 -16.516 1 97.06 180 VAL A O 1
ATOM 1417 N N . ASN A 1 181 ? -3.396 -9.5 -17.016 1 95.19 181 ASN A N 1
ATOM 1418 C CA . ASN A 1 181 ? -2.633 -8.273 -17.219 1 95.19 181 ASN A CA 1
ATOM 1419 C C . ASN A 1 181 ? -1.62 -8.438 -18.344 1 95.19 181 ASN A C 1
ATOM 1421 O O . ASN A 1 181 ? -0.754 -9.312 -18.297 1 95.19 181 ASN A O 1
ATOM 1425 N N . GLU A 1 182 ? -1.625 -7.582 -19.312 1 93.38 182 GLU A N 1
ATOM 1426 C CA . GLU A 1 182 ? -0.786 -7.73 -20.5 1 93.38 182 GLU A CA 1
ATOM 1427 C C . GLU A 1 182 ? 0.573 -7.066 -20.297 1 93.38 182 GLU A C 1
ATOM 1429 O O . GLU A 1 182 ? 1.47 -7.215 -21.125 1 93.38 182 GLU A O 1
ATOM 1434 N N . ASN A 1 183 ? 0.73 -6.273 -19.281 1 94.38 183 ASN A N 1
ATOM 1435 C CA . ASN A 1 183 ? 1.989 -5.586 -19.031 1 94.38 183 ASN A CA 1
ATOM 1436 C C . ASN A 1 183 ? 3.006 -6.504 -18.359 1 94.38 183 ASN A C 1
ATOM 1438 O O . ASN A 1 183 ? 3.344 -6.316 -17.188 1 94.38 183 ASN A O 1
ATOM 1442 N N . GLU A 1 184 ? 3.537 -7.363 -19.125 1 94.44 184 GLU A N 1
ATOM 1443 C CA . GLU A 1 184 ? 4.41 -8.422 -18.641 1 94.44 184 GLU A CA 1
ATOM 1444 C C . GLU A 1 184 ? 5.676 -7.84 -18 1 94.44 184 GLU A C 1
ATOM 1446 O O . GLU A 1 184 ? 5.984 -8.125 -16.844 1 94.44 184 GLU A O 1
ATOM 1451 N N . HIS A 1 185 ? 6.336 -6.977 -18.703 1 94 185 HIS A N 1
ATOM 1452 C CA . HIS A 1 185 ? 7.625 -6.465 -18.25 1 94 185 HIS A CA 1
ATOM 1453 C C . HIS A 1 185 ? 7.461 -5.539 -17.062 1 94 185 HIS A C 1
ATOM 1455 O O . HIS A 1 185 ? 8.289 -5.543 -16.141 1 94 185 HIS A O 1
ATOM 1461 N N . GLY A 1 186 ? 6.383 -4.742 -17.078 1 95.81 186 GLY A N 1
ATOM 1462 C CA . GLY A 1 186 ? 6.105 -3.916 -15.922 1 95.81 186 GLY A CA 1
ATOM 1463 C C . GLY A 1 186 ? 5.844 -4.723 -14.664 1 95.81 186 GLY A C 1
ATOM 1464 O O . GLY A 1 186 ? 6.355 -4.395 -13.594 1 95.81 186 GLY A O 1
ATOM 1465 N N . SER A 1 187 ? 5.078 -5.777 -14.836 1 96.31 187 SER A N 1
ATOM 1466 C CA . SER A 1 187 ? 4.762 -6.645 -13.703 1 96.31 187 SER A CA 1
ATOM 1467 C C . SER A 1 187 ? 6.02 -7.297 -13.141 1 96.31 187 SER A C 1
ATOM 1469 O O . SER A 1 187 ? 6.195 -7.375 -11.922 1 96.31 187 SER A O 1
ATOM 1471 N N . GLU A 1 188 ? 6.871 -7.723 -14.023 1 95.06 188 GLU A N 1
ATOM 1472 C CA . GLU A 1 188 ? 8.109 -8.375 -13.609 1 95.06 188 GLU A CA 1
ATOM 1473 C C . GLU A 1 188 ? 9.031 -7.387 -12.898 1 95.06 188 GLU A C 1
ATOM 1475 O O . GLU A 1 188 ? 9.688 -7.738 -11.914 1 95.06 188 GLU A O 1
ATOM 1480 N N . LEU A 1 189 ? 9.109 -6.184 -13.422 1 95.56 189 LEU A N 1
ATOM 1481 C CA . LEU A 1 189 ? 9.938 -5.16 -12.797 1 95.56 189 LEU A CA 1
ATOM 1482 C C . LEU A 1 189 ? 9.453 -4.855 -11.383 1 95.56 189 LEU A C 1
ATOM 1484 O O . LEU A 1 189 ? 10.25 -4.805 -10.445 1 95.56 189 LEU A O 1
ATOM 1488 N N . PHE A 1 190 ? 8.125 -4.586 -11.234 1 96.75 190 PHE A N 1
ATOM 1489 C CA . PHE A 1 190 ? 7.559 -4.316 -9.914 1 96.75 190 PHE A CA 1
ATOM 1490 C C . PHE A 1 190 ? 7.824 -5.477 -8.969 1 96.75 190 PHE A C 1
ATOM 1492 O O . PHE A 1 190 ? 8.188 -5.266 -7.805 1 96.75 190 PHE A O 1
ATOM 1499 N N . ALA A 1 191 ? 7.656 -6.66 -9.469 1 94.5 191 ALA A N 1
ATOM 1500 C CA . ALA A 1 191 ? 7.871 -7.859 -8.656 1 94.5 191 ALA A CA 1
ATOM 1501 C C . ALA A 1 191 ? 9.32 -7.945 -8.18 1 94.5 191 ALA A C 1
ATOM 1503 O O . ALA A 1 191 ? 9.594 -8.414 -7.074 1 94.5 191 ALA A O 1
ATOM 1504 N N . ALA A 1 192 ? 10.219 -7.562 -9.008 1 94.19 192 ALA A N 1
ATOM 1505 C CA . ALA A 1 192 ? 11.633 -7.594 -8.656 1 94.19 192 ALA A CA 1
ATOM 1506 C C . ALA A 1 192 ? 11.969 -6.508 -7.633 1 94.19 192 ALA A C 1
ATOM 1508 O O . ALA A 1 192 ? 12.625 -6.777 -6.625 1 94.19 192 ALA A O 1
ATOM 1509 N N . LEU A 1 193 ? 11.477 -5.309 -7.879 1 97 193 LEU A N 1
ATOM 1510 C CA . LEU A 1 193 ? 11.891 -4.156 -7.086 1 97 193 LEU A CA 1
ATOM 1511 C C . LEU A 1 193 ? 11.148 -4.109 -5.758 1 97 193 LEU A C 1
ATOM 1513 O O . LEU A 1 193 ? 11.617 -3.492 -4.801 1 97 193 LEU A O 1
ATOM 1517 N N . LYS A 1 194 ? 9.984 -4.789 -5.703 1 97.19 194 LYS A N 1
ATOM 1518 C CA . LYS A 1 194 ? 9.281 -4.844 -4.426 1 97.19 194 LYS A CA 1
ATOM 1519 C C . LYS A 1 194 ? 10.148 -5.488 -3.348 1 97.19 194 LYS A C 1
ATOM 1521 O O . LYS A 1 194 ? 10.047 -5.137 -2.17 1 97.19 194 LYS A O 1
ATOM 1526 N N . ASN A 1 195 ? 10.992 -6.438 -3.803 1 95.56 195 ASN A N 1
ATOM 1527 C CA . ASN A 1 195 ? 11.859 -7.145 -2.869 1 95.56 195 ASN A CA 1
ATOM 1528 C C . ASN A 1 195 ? 12.953 -6.23 -2.318 1 95.56 195 ASN A C 1
ATOM 1530 O O . ASN A 1 195 ? 13.359 -6.363 -1.163 1 95.56 195 ASN A O 1
ATOM 1534 N N . VAL A 1 196 ? 13.43 -5.332 -3.164 1 97.75 196 VAL A N 1
ATOM 1535 C CA . VAL A 1 196 ? 14.391 -4.336 -2.697 1 97.75 196 VAL A CA 1
ATOM 1536 C C . VAL A 1 196 ? 13.734 -3.438 -1.652 1 97.75 196 VAL A C 1
ATOM 1538 O O . VAL A 1 196 ? 14.297 -3.203 -0.583 1 97.75 196 VAL A O 1
ATOM 1541 N N . LEU A 1 197 ? 12.57 -2.988 -1.976 1 98.5 197 LEU A N 1
ATOM 1542 C CA . LEU A 1 197 ? 11.82 -2.135 -1.062 1 98.5 197 LEU A CA 1
ATOM 1543 C C . LEU A 1 197 ? 11.562 -2.85 0.262 1 98.5 197 LEU A C 1
ATOM 1545 O O . LEU A 1 197 ? 11.672 -2.242 1.33 1 98.5 197 LEU A O 1
ATOM 1549 N N . ALA A 1 198 ? 11.219 -4.121 0.185 1 98.12 198 ALA A N 1
ATOM 1550 C CA . ALA A 1 198 ? 10.93 -4.91 1.381 1 98.12 198 ALA A CA 1
ATOM 1551 C C . ALA A 1 198 ? 12.141 -4.957 2.312 1 98.12 198 ALA A C 1
ATOM 1553 O O . ALA A 1 198 ? 11.984 -4.961 3.537 1 98.12 198 ALA A O 1
ATOM 1554 N N . ILE A 1 199 ? 13.297 -5.012 1.746 1 98.31 199 ILE A N 1
ATOM 1555 C CA . ILE A 1 199 ? 14.508 -4.992 2.557 1 98.31 199 ILE A CA 1
ATOM 1556 C C . ILE A 1 199 ? 14.586 -3.678 3.328 1 98.31 199 ILE A C 1
ATOM 1558 O O . ILE A 1 199 ? 14.836 -3.676 4.535 1 98.31 199 ILE A O 1
ATOM 1562 N N . GLY A 1 200 ? 14.391 -2.58 2.627 1 98.5 200 GLY A N 1
ATOM 1563 C CA . GLY A 1 200 ? 14.398 -1.281 3.281 1 98.5 200 GLY A CA 1
ATOM 1564 C C . GLY A 1 200 ? 13.352 -1.157 4.375 1 98.5 200 GLY A C 1
ATOM 1565 O O . GLY A 1 200 ? 13.648 -0.679 5.473 1 98.5 200 GLY A O 1
ATOM 1566 N N . ILE A 1 201 ? 12.141 -1.589 4.09 1 98.12 201 ILE A N 1
ATOM 1567 C C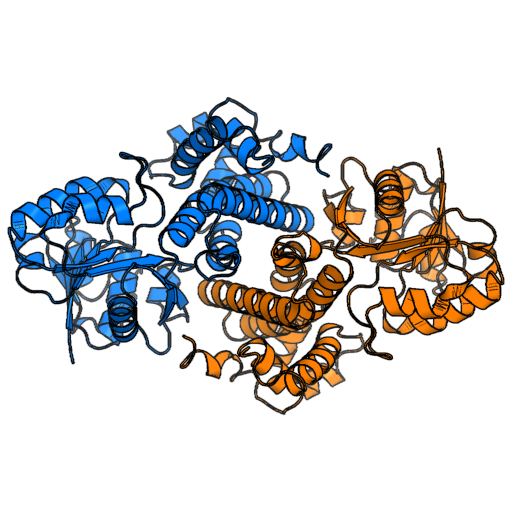A . ILE A 1 201 ? 11.047 -1.5 5.055 1 98.12 201 ILE A CA 1
ATOM 1568 C C . ILE A 1 201 ? 11.336 -2.408 6.246 1 98.12 201 ILE A C 1
ATOM 1570 O O . ILE A 1 201 ? 10.992 -2.078 7.383 1 98.12 201 ILE A O 1
ATOM 1574 N N . GLY A 1 202 ? 11.93 -3.586 5.973 1 97.88 202 GLY A N 1
ATOM 1575 C CA . GLY A 1 202 ? 12.375 -4.445 7.059 1 97.88 202 GLY A CA 1
ATOM 1576 C C . GLY A 1 202 ? 13.359 -3.771 7.992 1 97.88 202 GLY A C 1
ATOM 1577 O O . GLY A 1 202 ? 13.25 -3.896 9.219 1 97.88 202 GLY A O 1
ATOM 1578 N N . MET A 1 203 ? 14.352 -3.068 7.41 1 98.31 203 MET A N 1
ATOM 1579 C CA . MET A 1 203 ? 15.305 -2.316 8.227 1 98.31 203 MET A CA 1
ATOM 1580 C C . MET A 1 203 ? 14.578 -1.305 9.109 1 98.31 203 MET A C 1
ATOM 1582 O O . MET A 1 203 ? 14.891 -1.173 10.297 1 98.31 203 MET A O 1
ATOM 1586 N N . ILE A 1 204 ? 13.609 -0.631 8.547 1 97.12 204 ILE A N 1
ATOM 1587 C CA . ILE A 1 204 ? 12.852 0.392 9.258 1 97.12 204 ILE A CA 1
ATOM 1588 C C . ILE A 1 204 ? 12.055 -0.249 10.391 1 97.12 204 ILE A C 1
ATOM 1590 O O . ILE A 1 204 ? 11.945 0.319 11.484 1 97.12 204 ILE A O 1
ATOM 1594 N N . ASP A 1 205 ? 11.477 -1.375 10.117 1 96.25 205 ASP A N 1
ATOM 1595 C CA . ASP A 1 205 ? 10.672 -2.082 11.109 1 96.25 205 ASP A CA 1
ATOM 1596 C C . ASP A 1 205 ? 11.492 -2.389 12.359 1 96.25 205 ASP A C 1
ATOM 1598 O O . ASP A 1 205 ? 10.961 -2.416 13.469 1 96.25 205 ASP A O 1
ATOM 1602 N N . TYR A 1 206 ? 12.758 -2.641 12.164 1 96.5 206 TYR A N 1
ATOM 1603 C CA . TYR A 1 206 ? 13.633 -2.906 13.297 1 96.5 206 TYR A CA 1
ATOM 1604 C C . TYR A 1 206 ? 14.086 -1.605 13.953 1 96.5 206 TYR A C 1
ATOM 1606 O O . TYR A 1 206 ? 14.031 -1.463 15.172 1 96.5 206 TYR A O 1
ATOM 1614 N N . LEU A 1 207 ? 14.508 -0.619 13.148 1 96.25 207 LEU A N 1
ATOM 1615 C CA . LEU A 1 207 ? 15.148 0.598 13.641 1 96.25 207 LEU A CA 1
ATOM 1616 C C . LEU A 1 207 ? 14.109 1.578 14.18 1 96.25 207 LEU A C 1
ATOM 1618 O O . LEU A 1 207 ? 14.375 2.299 15.141 1 96.25 207 LEU A O 1
ATOM 1622 N N . ARG A 1 208 ? 12.961 1.723 13.492 1 93.12 208 ARG A N 1
ATOM 1623 C CA . ARG A 1 208 ? 11.898 2.686 13.758 1 93.12 208 ARG A CA 1
ATOM 1624 C C . ARG A 1 208 ? 10.531 2.057 13.547 1 93.12 208 ARG A C 1
ATOM 1626 O O . ARG A 1 208 ? 9.797 2.447 12.641 1 93.12 208 ARG A O 1
ATOM 1633 N N . PRO A 1 209 ? 10.125 1.206 14.562 1 92.94 209 PRO A N 1
ATOM 1634 C CA . PRO A 1 209 ? 8.906 0.419 14.352 1 92.94 209 PRO A CA 1
ATOM 1635 C C . PRO A 1 209 ? 7.633 1.227 14.594 1 92.94 209 PRO A C 1
ATOM 1637 O O . PRO A 1 209 ? 6.824 0.867 15.461 1 92.94 209 PRO A O 1
ATOM 1640 N N . TYR A 1 210 ? 7.434 2.332 13.773 1 95.06 210 TYR A N 1
ATOM 1641 C CA . TYR A 1 210 ? 6.289 3.229 13.914 1 95.06 210 TYR A CA 1
ATOM 1642 C C . TYR A 1 210 ? 5.492 3.299 12.617 1 95.06 210 TYR A C 1
ATOM 1644 O O . TYR A 1 210 ? 6.055 3.162 11.523 1 95.06 210 TYR A O 1
ATOM 1652 N N . ARG A 1 211 ? 4.262 3.459 12.688 1 94.81 211 ARG A N 1
ATOM 1653 C CA . ARG A 1 211 ? 3.336 3.336 11.57 1 94.81 211 ARG A CA 1
ATOM 1654 C C . ARG A 1 211 ? 3.461 4.527 10.625 1 94.81 211 ARG A C 1
ATOM 1656 O O . ARG A 1 211 ? 3.408 4.363 9.398 1 94.81 211 ARG A O 1
ATOM 1663 N N . ASN A 1 212 ? 3.576 5.73 11.18 1 97 212 ASN A N 1
ATOM 1664 C CA . ASN A 1 212 ? 3.699 6.91 10.336 1 97 212 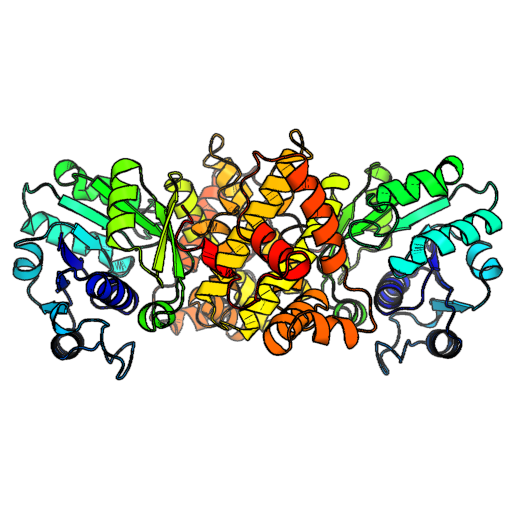ASN A CA 1
ATOM 1665 C C . ASN A 1 212 ? 4.906 6.809 9.406 1 97 212 ASN A C 1
ATOM 1667 O O . ASN A 1 212 ? 4.797 7.074 8.203 1 97 212 ASN A O 1
ATOM 1671 N N . THR A 1 213 ? 6.02 6.391 10.031 1 97.19 213 THR A N 1
ATOM 1672 C CA . THR A 1 213 ? 7.266 6.297 9.281 1 97.19 213 THR A CA 1
ATOM 1673 C C . THR A 1 213 ? 7.164 5.234 8.188 1 97.19 213 THR A C 1
ATOM 1675 O O . THR A 1 213 ? 7.539 5.48 7.039 1 97.19 213 THR A O 1
ATOM 1678 N N . MET A 1 214 ? 6.617 4.125 8.531 1 95.81 214 MET A N 1
ATOM 1679 C CA . MET A 1 214 ? 6.492 3.021 7.586 1 95.81 214 MET A CA 1
ATOM 1680 C C . MET A 1 214 ? 5.59 3.406 6.418 1 95.81 214 MET A C 1
ATOM 1682 O O . MET A 1 214 ? 5.902 3.117 5.262 1 95.81 214 MET A O 1
ATOM 1686 N N . ALA A 1 215 ? 4.457 4.047 6.707 1 96.56 215 ALA A N 1
ATOM 1687 C CA . ALA A 1 215 ? 3.514 4.457 5.672 1 96.56 215 ALA A CA 1
ATOM 1688 C C . ALA A 1 215 ? 4.16 5.43 4.691 1 96.56 215 ALA A C 1
ATOM 1690 O O . ALA A 1 215 ? 3.971 5.32 3.479 1 96.56 215 ALA A O 1
ATOM 1691 N N . ALA A 1 216 ? 4.926 6.332 5.219 1 97.56 216 ALA A N 1
ATOM 1692 C CA . ALA A 1 216 ? 5.598 7.324 4.383 1 97.56 216 ALA A CA 1
ATOM 1693 C C . ALA A 1 216 ? 6.633 6.664 3.473 1 97.56 216 ALA A C 1
ATOM 1695 O O . ALA A 1 216 ? 6.676 6.941 2.271 1 97.56 216 ALA A O 1
ATOM 1696 N N . LEU A 1 217 ? 7.414 5.805 4.051 1 97.62 217 LEU A N 1
ATOM 1697 C CA . LEU A 1 217 ? 8.508 5.211 3.297 1 97.62 217 LEU A CA 1
ATOM 1698 C C . LEU A 1 217 ? 7.988 4.195 2.285 1 97.62 217 LEU A C 1
ATOM 1700 O O . LEU A 1 217 ? 8.562 4.035 1.208 1 97.62 217 LEU A O 1
ATOM 1704 N N . LEU A 1 218 ? 6.887 3.551 2.631 1 97.06 218 LEU A N 1
ATOM 1705 C CA . LEU A 1 218 ? 6.238 2.691 1.646 1 97.06 218 LEU A CA 1
ATOM 1706 C C . LEU A 1 218 ? 5.766 3.5 0.443 1 97.06 218 LEU A C 1
ATOM 1708 O O . LEU A 1 218 ? 5.977 3.098 -0.703 1 97.06 218 LEU A O 1
ATOM 1712 N N . SER A 1 219 ? 5.145 4.613 0.709 1 97.56 219 SER A N 1
ATOM 1713 C CA . SER A 1 219 ? 4.684 5.488 -0.361 1 97.56 219 SER A CA 1
ATOM 1714 C C . SER A 1 219 ? 5.844 5.965 -1.229 1 97.56 219 SER A C 1
ATOM 1716 O O . SER A 1 219 ? 5.781 5.887 -2.457 1 97.56 219 SER A O 1
ATOM 1718 N N . ILE A 1 220 ? 6.898 6.41 -0.592 1 97.5 220 ILE A N 1
ATOM 1719 C CA . ILE A 1 220 ? 8.07 6.902 -1.304 1 97.5 220 ILE A CA 1
ATOM 1720 C C . ILE A 1 220 ? 8.68 5.777 -2.133 1 97.5 220 ILE A C 1
ATOM 1722 O O . ILE A 1 220 ? 9.023 5.973 -3.303 1 97.5 220 ILE A O 1
ATOM 1726 N N . GLY A 1 221 ? 8.781 4.605 -1.515 1 97.88 221 GLY A N 1
ATOM 1727 C CA . GLY A 1 221 ? 9.336 3.455 -2.209 1 97.88 221 GLY A CA 1
ATOM 1728 C C . GLY A 1 221 ? 8.539 3.062 -3.439 1 97.88 221 GLY A C 1
ATOM 1729 O O . GLY A 1 221 ? 9.117 2.805 -4.5 1 97.88 221 GLY A O 1
ATOM 1730 N N . VAL A 1 222 ? 7.227 2.998 -3.33 1 97.75 222 VAL A N 1
ATOM 1731 C CA . VAL A 1 222 ? 6.375 2.631 -4.457 1 97.75 222 VAL A CA 1
ATOM 1732 C C . VAL A 1 222 ? 6.492 3.682 -5.559 1 97.75 222 VAL A C 1
ATOM 1734 O O . VAL A 1 222 ? 6.566 3.344 -6.742 1 97.75 222 VAL A O 1
ATOM 1737 N N . LYS A 1 223 ? 6.477 4.91 -5.188 1 96.81 223 LYS A N 1
ATOM 1738 C CA . LYS A 1 223 ? 6.633 5.996 -6.148 1 96.81 223 LYS A CA 1
ATOM 1739 C C . LYS A 1 223 ? 7.945 5.871 -6.914 1 96.81 223 LYS A C 1
ATOM 1741 O O . LYS A 1 223 ? 7.984 6.07 -8.133 1 96.81 223 LYS A O 1
ATOM 1746 N N . GLU A 1 224 ? 9.008 5.555 -6.199 1 97.69 224 GLU A N 1
ATOM 1747 C CA . GLU A 1 224 ? 10.32 5.414 -6.832 1 97.69 224 GLU A CA 1
ATOM 1748 C C . GLU A 1 224 ? 10.352 4.219 -7.777 1 97.69 224 GLU A C 1
ATOM 1750 O O . GLU A 1 224 ? 10.961 4.281 -8.852 1 97.69 224 GLU A O 1
ATOM 1755 N N . ILE A 1 225 ? 9.711 3.109 -7.375 1 97.88 225 ILE A N 1
ATOM 1756 C CA . ILE A 1 225 ? 9.609 1.967 -8.273 1 97.88 225 ILE A CA 1
ATOM 1757 C C . ILE A 1 225 ? 8.883 2.379 -9.547 1 97.88 225 ILE A C 1
ATOM 1759 O O . ILE A 1 225 ? 9.305 2.025 -10.656 1 97.88 225 ILE A O 1
ATOM 1763 N N . HIS A 1 226 ? 7.805 3.121 -9.391 1 97.25 226 HIS A N 1
ATOM 1764 C CA . HIS A 1 226 ? 7.047 3.596 -10.539 1 97.25 226 HIS A CA 1
ATOM 1765 C C . HIS A 1 226 ? 7.898 4.492 -11.43 1 97.25 226 HIS A C 1
ATOM 1767 O O . HIS A 1 226 ? 7.809 4.422 -12.656 1 97.25 226 HIS A O 1
ATOM 1773 N N . MET A 1 227 ? 8.719 5.344 -10.82 1 96.56 227 MET A N 1
ATOM 1774 C CA . MET A 1 227 ? 9.609 6.211 -11.594 1 96.56 227 MET A CA 1
ATOM 1775 C C . MET A 1 227 ? 10.602 5.383 -12.406 1 96.56 227 MET A C 1
ATOM 1777 O O . MET A 1 227 ? 10.867 5.695 -13.57 1 96.56 227 MET A O 1
ATOM 1781 N N . VAL A 1 228 ? 11.141 4.379 -11.781 1 96.94 228 VAL A N 1
ATOM 1782 C CA . VAL A 1 228 ? 12.055 3.488 -12.492 1 96.94 228 VAL A CA 1
ATOM 1783 C C . VAL A 1 228 ? 11.328 2.803 -13.641 1 96.94 228 VAL A C 1
ATOM 1785 O O . VAL A 1 228 ? 11.836 2.746 -14.766 1 96.94 228 VAL A O 1
ATOM 1788 N N . TYR A 1 229 ? 10.133 2.328 -13.391 1 96.62 229 TYR A N 1
ATOM 1789 C CA . TYR A 1 229 ? 9.297 1.659 -14.383 1 96.62 229 TYR A CA 1
ATOM 1790 C C . TYR A 1 229 ? 9.047 2.562 -15.586 1 96.62 229 TYR A C 1
ATOM 1792 O O . TYR A 1 229 ? 9.234 2.148 -16.734 1 96.62 229 TYR A O 1
ATOM 1800 N N . LYS A 1 230 ? 8.711 3.799 -15.305 1 95.38 230 LYS A N 1
ATOM 1801 C CA . LYS A 1 230 ? 8.383 4.73 -16.375 1 95.38 230 LYS A CA 1
ATOM 1802 C C . LYS A 1 230 ? 9.633 5.117 -17.172 1 95.38 230 LYS A C 1
ATOM 1804 O O . LYS A 1 230 ? 9.555 5.43 -18.359 1 95.38 230 LYS A O 1
ATOM 1809 N N . ARG A 1 231 ? 10.734 5.074 -16.484 1 94.75 231 ARG A N 1
ATOM 1810 C CA . ARG A 1 231 ? 11.992 5.379 -17.156 1 94.75 231 ARG A CA 1
ATOM 1811 C C . ARG A 1 231 ? 12.375 4.266 -18.125 1 94.75 231 ARG A C 1
ATOM 1813 O O . ARG A 1 231 ? 12.812 4.531 -19.25 1 94.75 231 ARG A O 1
ATOM 1820 N N . ILE A 1 232 ? 12.211 3.049 -17.672 1 93.12 232 ILE A N 1
ATOM 1821 C CA . ILE A 1 232 ? 12.594 1.883 -18.469 1 93.12 232 ILE A CA 1
ATOM 1822 C C . ILE A 1 232 ? 11.555 1.636 -19.562 1 93.12 232 ILE A C 1
ATOM 1824 O O . ILE A 1 232 ? 11.898 1.228 -20.672 1 93.12 232 ILE A O 1
ATOM 1828 N N . PHE A 1 233 ? 10.273 1.83 -19.188 1 94.31 233 PHE A N 1
ATOM 1829 C CA . PHE A 1 233 ? 9.172 1.631 -20.109 1 94.31 233 PHE A CA 1
ATOM 1830 C C . PHE A 1 233 ? 8.344 2.906 -20.266 1 94.31 233 PHE A C 1
ATOM 1832 O O . PHE A 1 233 ? 7.195 2.961 -19.828 1 94.31 233 PHE A O 1
ATOM 1839 N N . PRO A 1 234 ? 8.812 3.883 -21 1 92.62 234 PRO A N 1
ATOM 1840 C CA . PRO A 1 234 ? 8.188 5.207 -21.031 1 92.62 234 PRO A CA 1
ATOM 1841 C C . PRO A 1 234 ? 6.785 5.188 -21.641 1 92.62 234 PRO A C 1
ATOM 1843 O O . PRO A 1 234 ? 5.945 6.02 -21.281 1 92.62 234 PRO A O 1
ATOM 1846 N N . GLU A 1 235 ? 6.48 4.25 -22.531 1 92.5 235 GLU A N 1
ATOM 1847 C CA . GLU A 1 235 ? 5.195 4.242 -23.219 1 92.5 235 GLU A CA 1
ATOM 1848 C C . GLU A 1 235 ? 4.199 3.312 -22.531 1 92.5 235 GLU A C 1
ATOM 1850 O O . GLU A 1 235 ? 3.041 3.225 -22.938 1 92.5 235 GLU A O 1
ATOM 1855 N N . SER A 1 236 ? 4.641 2.705 -21.453 1 90.88 236 SER A N 1
ATOM 1856 C CA . SER A 1 236 ? 3.791 1.718 -20.781 1 90.88 236 SER A CA 1
ATOM 1857 C C . SER A 1 236 ? 2.734 2.391 -19.922 1 90.88 236 SER A C 1
ATOM 1859 O O . SER A 1 236 ? 2.861 3.57 -19.578 1 90.88 236 SER A O 1
ATOM 1861 N N . ASN A 1 237 ? 1.722 1.634 -19.578 1 90.19 237 ASN A N 1
ATOM 1862 C CA . ASN A 1 237 ? 0.582 2.125 -18.812 1 90.19 237 ASN A CA 1
ATOM 1863 C C . ASN A 1 237 ? 1.001 2.586 -17.422 1 90.19 237 ASN A C 1
ATOM 1865 O O . ASN A 1 237 ? 1.853 1.961 -16.781 1 90.19 237 ASN A O 1
ATOM 1869 N N . ASP A 1 238 ? 0.364 3.676 -16.969 1 87.5 238 ASP A N 1
ATOM 1870 C CA . ASP A 1 238 ? 0.719 4.289 -15.688 1 87.5 238 ASP A CA 1
ATOM 1871 C C . ASP A 1 238 ? 0.069 3.547 -14.523 1 87.5 238 ASP A C 1
ATOM 1873 O O . ASP A 1 238 ? 0.445 3.746 -13.367 1 87.5 238 ASP A O 1
ATOM 1877 N N . ASN A 1 239 ? -0.805 2.596 -14.859 1 90.81 239 ASN A N 1
ATOM 1878 C CA . ASN A 1 239 ? -1.616 1.985 -13.812 1 90.81 239 ASN A CA 1
ATOM 1879 C C . ASN A 1 239 ? -0.976 0.707 -13.281 1 90.81 239 ASN A C 1
ATOM 1881 O O . ASN A 1 239 ? -1.514 0.068 -12.375 1 90.81 239 ASN A O 1
ATOM 1885 N N . MET A 1 240 ? 0.198 0.349 -13.797 1 93.62 240 MET A N 1
ATOM 1886 C CA . MET A 1 240 ? 0.84 -0.911 -13.43 1 93.62 240 MET A CA 1
ATOM 1887 C C . MET A 1 240 ? 1.071 -0.987 -11.93 1 93.62 240 MET A C 1
ATOM 1889 O O . MET A 1 240 ? 0.911 -2.049 -11.32 1 93.62 240 MET A O 1
ATOM 1893 N N . GLY A 1 241 ? 1.369 0.166 -11.383 1 95.94 241 GLY A N 1
ATOM 1894 C CA . GLY A 1 241 ? 1.676 0.203 -9.961 1 95.94 241 GLY A CA 1
ATOM 1895 C C . GLY A 1 241 ? 0.485 -0.138 -9.086 1 95.94 241 GLY A C 1
ATOM 1896 O O . GLY A 1 241 ? 0.651 -0.558 -7.938 1 95.94 241 GLY A O 1
ATOM 1897 N N . PHE A 1 242 ? -0.729 -0.039 -9.617 1 96.75 242 PHE A N 1
ATOM 1898 C CA . PHE A 1 242 ? -1.937 -0.259 -8.836 1 96.75 242 PHE A CA 1
ATOM 1899 C C . PHE A 1 242 ? -2.439 -1.688 -9 1 96.75 242 PHE A C 1
ATOM 1901 O O . PHE A 1 242 ? -3.393 -2.098 -8.336 1 96.75 242 PHE A O 1
ATOM 1908 N N . GLU A 1 243 ? -1.786 -2.461 -9.805 1 96.88 243 GLU A N 1
ATOM 1909 C CA . GLU A 1 243 ? -2.195 -3.836 -10.07 1 96.88 243 GLU A CA 1
ATOM 1910 C C . GLU A 1 243 ? -1.825 -4.754 -8.906 1 96.88 243 GLU A C 1
ATOM 1912 O O . GLU A 1 243 ? -1.051 -4.371 -8.031 1 96.88 243 GLU A O 1
ATOM 1917 N N . LEU A 1 244 ? -2.375 -5.93 -8.945 1 98 244 LEU A N 1
ATOM 1918 C CA . LEU A 1 244 ? -2.066 -6.953 -7.945 1 98 244 LEU A CA 1
ATOM 1919 C C . LEU A 1 244 ? -0.566 -7.211 -7.879 1 98 244 LEU A C 1
ATOM 1921 O O . LEU A 1 244 ? 0.014 -7.258 -6.793 1 98 244 LEU A O 1
ATOM 1925 N N . ALA A 1 245 ? 0.104 -7.227 -9 1 97.12 245 ALA A N 1
ATOM 1926 C CA . ALA A 1 245 ? 1.543 -7.461 -9.078 1 97.12 245 ALA A CA 1
ATOM 1927 C C . ALA A 1 245 ? 2.326 -6.219 -8.664 1 97.12 245 ALA A C 1
ATOM 1929 O O . ALA A 1 245 ? 3.531 -6.289 -8.414 1 97.12 245 ALA A O 1
ATOM 1930 N N . GLY A 1 246 ? 1.659 -5.086 -8.594 1 96.88 246 GLY A N 1
ATOM 1931 C CA . GLY A 1 246 ? 2.248 -3.838 -8.133 1 96.88 246 GLY A CA 1
ATOM 1932 C C . GLY A 1 246 ? 2.092 -3.623 -6.637 1 96.88 246 GLY A C 1
ATOM 1933 O O . GLY A 1 246 ? 2.668 -4.363 -5.836 1 96.88 246 GLY A O 1
ATOM 1934 N N . ILE A 1 247 ? 1.158 -2.766 -6.254 1 97.19 247 ILE A N 1
ATOM 1935 C CA . ILE A 1 247 ? 1.012 -2.361 -4.859 1 97.19 247 ILE A CA 1
ATOM 1936 C C . ILE A 1 247 ? 0.456 -3.523 -4.043 1 97.19 247 ILE A C 1
ATOM 1938 O O . ILE A 1 247 ? 0.736 -3.639 -2.846 1 97.19 247 ILE A O 1
ATOM 1942 N N . GLY A 1 248 ? -0.355 -4.391 -4.668 1 97.38 248 GLY A N 1
ATOM 1943 C CA . GLY A 1 248 ? -0.833 -5.551 -3.932 1 97.38 248 GLY A CA 1
ATOM 1944 C C . GLY A 1 248 ? 0.287 -6.402 -3.367 1 97.38 248 GLY A C 1
ATOM 1945 O O . GLY A 1 248 ? 0.297 -6.715 -2.176 1 97.38 248 GLY A O 1
ATOM 1946 N N . ASP A 1 249 ? 1.161 -6.742 -4.262 1 97.19 249 ASP A N 1
ATOM 1947 C CA . ASP A 1 249 ? 2.279 -7.586 -3.854 1 97.19 249 ASP A CA 1
ATOM 1948 C C . ASP A 1 249 ? 3.236 -6.824 -2.939 1 97.19 249 ASP A C 1
ATOM 1950 O O . ASP A 1 249 ? 3.857 -7.41 -2.053 1 97.19 249 ASP A O 1
ATOM 1954 N N . ILE A 1 250 ? 3.383 -5.559 -3.164 1 97.19 250 ILE A N 1
ATOM 1955 C CA . ILE A 1 250 ? 4.238 -4.727 -2.32 1 97.19 250 ILE A CA 1
ATOM 1956 C C . ILE A 1 250 ? 3.684 -4.695 -0.898 1 97.19 250 ILE A C 1
ATOM 1958 O O . ILE A 1 250 ? 4.43 -4.871 0.068 1 97.19 250 ILE A O 1
ATOM 1962 N N . PHE A 1 251 ? 2.373 -4.527 -0.773 1 95.5 251 PHE A N 1
ATOM 1963 C CA . PHE A 1 251 ? 1.749 -4.496 0.544 1 95.5 251 PHE A CA 1
ATOM 1964 C C . PHE A 1 251 ? 1.963 -5.816 1.273 1 95.5 251 PHE A C 1
ATOM 1966 O O . PHE A 1 251 ? 2.318 -5.832 2.453 1 95.5 251 PHE A O 1
ATOM 1973 N N . LEU A 1 252 ? 1.76 -6.875 0.598 1 95.62 252 LEU A N 1
ATOM 1974 C CA . LEU A 1 252 ? 1.914 -8.195 1.207 1 95.62 252 LEU A CA 1
ATOM 1975 C C . LEU A 1 252 ? 3.35 -8.406 1.675 1 95.62 252 LEU A C 1
ATOM 1977 O O . LEU A 1 252 ? 3.578 -8.883 2.789 1 95.62 252 LEU A O 1
ATOM 1981 N N . THR A 1 253 ? 4.328 -8.047 0.836 1 95.5 253 THR A N 1
ATOM 1982 C CA . THR A 1 253 ? 5.734 -8.336 1.068 1 95.5 253 THR A CA 1
ATOM 1983 C C . THR A 1 253 ? 6.32 -7.395 2.117 1 95.5 253 THR A C 1
ATOM 1985 O O . THR A 1 253 ? 7.203 -7.781 2.883 1 95.5 253 THR A O 1
ATOM 1988 N N . CYS A 1 254 ? 5.789 -6.172 2.184 1 95 254 CYS A N 1
ATOM 1989 C CA . CYS A 1 254 ? 6.367 -5.152 3.049 1 95 254 CYS A CA 1
ATOM 1990 C C . CYS A 1 254 ? 5.645 -5.102 4.391 1 95 254 CYS A C 1
ATOM 1992 O O . CYS A 1 254 ? 5.977 -4.277 5.246 1 95 254 CYS A O 1
ATOM 1994 N N . SER A 1 255 ? 4.68 -5.957 4.664 1 88.44 255 SER A N 1
ATOM 1995 C CA . SER A 1 255 ? 3.922 -5.852 5.906 1 88.44 255 SER A CA 1
ATOM 1996 C C . SER A 1 255 ? 4.035 -7.129 6.73 1 88.44 255 SER A C 1
ATOM 1998 O O . SER A 1 255 ? 3.314 -7.305 7.719 1 88.44 255 SER A O 1
ATOM 2000 N N . SER A 1 256 ? 4.875 -8.016 6.359 1 85.38 256 SER A N 1
ATOM 2001 C CA . SER A 1 256 ? 4.867 -9.305 7.047 1 85.38 256 SER A CA 1
ATOM 2002 C C . SER A 1 256 ? 6.277 -9.867 7.18 1 85.38 256 SER A C 1
ATOM 2004 O O . SER A 1 256 ? 7.074 -9.789 6.242 1 85.38 256 SER A O 1
ATOM 2006 N N . THR A 1 257 ? 6.48 -10.484 8.305 1 86.44 257 THR A N 1
ATOM 2007 C CA . THR A 1 257 ? 7.758 -11.156 8.531 1 86.44 257 THR A CA 1
ATOM 2008 C C . THR A 1 257 ? 7.824 -12.469 7.77 1 86.44 257 THR A C 1
ATOM 2010 O O . THR A 1 257 ? 8.891 -13.078 7.656 1 86.44 257 THR A O 1
ATOM 2013 N N . LYS A 1 258 ? 6.746 -12.82 7.148 1 84.19 258 LYS A N 1
ATOM 2014 C CA . LYS A 1 258 ? 6.742 -14.008 6.301 1 84.19 258 LYS A CA 1
ATOM 2015 C C . LYS A 1 258 ? 7.523 -13.766 5.012 1 84.19 258 LYS A C 1
ATOM 2017 O O . LYS A 1 258 ? 7.934 -14.711 4.34 1 84.19 258 LYS A O 1
ATOM 2022 N N . SER A 1 259 ? 7.723 -12.523 4.73 1 90.44 259 SER A N 1
ATOM 2023 C CA . SER A 1 259 ? 8.555 -12.156 3.586 1 90.44 259 SER A CA 1
ATOM 2024 C C . SER A 1 259 ? 10.031 -12.328 3.9 1 90.44 259 SER A C 1
ATOM 2026 O O . SER A 1 259 ? 10.555 -11.711 4.832 1 90.44 259 SER A O 1
ATOM 2028 N N . ARG A 1 260 ? 10.742 -13.078 3.107 1 89.69 260 ARG A N 1
ATOM 2029 C CA . ARG A 1 260 ? 12.172 -13.336 3.279 1 89.69 260 ARG A CA 1
ATOM 2030 C C . ARG A 1 260 ? 12.977 -12.055 3.127 1 89.69 260 ARG A C 1
ATOM 2032 O O . ARG A 1 260 ? 13.977 -11.859 3.816 1 89.69 260 ARG A O 1
ATOM 2039 N N . ASN A 1 261 ? 12.562 -11.211 2.199 1 94.56 261 ASN A N 1
ATOM 2040 C CA . ASN A 1 261 ? 13.266 -9.953 1.98 1 94.56 261 ASN A CA 1
ATOM 2041 C C . ASN A 1 261 ? 13.062 -8.984 3.145 1 94.56 261 ASN A C 1
ATOM 2043 O O . ASN A 1 261 ? 14.008 -8.312 3.572 1 94.56 261 ASN A O 1
ATOM 2047 N N . PHE A 1 262 ? 11.836 -8.914 3.688 1 96.38 262 PHE A N 1
ATOM 2048 C CA . PHE A 1 262 ? 11.523 -8.102 4.859 1 96.38 262 PHE A CA 1
ATOM 2049 C C . PHE A 1 262 ? 12.352 -8.555 6.059 1 96.38 262 PHE A C 1
ATOM 2051 O O . PHE A 1 262 ? 12.992 -7.73 6.719 1 96.38 262 PHE A O 1
ATOM 2058 N N . SER A 1 263 ? 12.359 -9.828 6.281 1 95.94 263 SER A N 1
ATOM 2059 C CA . SER A 1 263 ? 13.102 -10.406 7.398 1 95.94 263 SER A CA 1
ATOM 2060 C C . SER A 1 263 ? 14.602 -10.188 7.242 1 95.94 263 SER A C 1
ATOM 2062 O O . SER A 1 263 ? 15.305 -9.914 8.219 1 95.94 263 SER A O 1
ATOM 2064 N N . PHE A 1 264 ? 15.047 -10.367 6.02 1 96.81 264 PHE A N 1
ATOM 2065 C CA . PHE A 1 264 ? 16.453 -10.078 5.73 1 96.81 264 PHE A CA 1
ATOM 2066 C C . PHE A 1 264 ? 16.797 -8.641 6.109 1 96.81 264 PHE A C 1
ATOM 2068 O O . PHE A 1 264 ? 17.828 -8.398 6.746 1 96.81 264 PHE A O 1
ATOM 2075 N N . GLY A 1 265 ? 15.922 -7.695 5.742 1 97.88 265 GLY A N 1
ATOM 2076 C CA . GLY A 1 265 ? 16.141 -6.305 6.117 1 97.88 265 GLY A CA 1
ATOM 2077 C C . GLY A 1 265 ? 16.219 -6.098 7.617 1 97.88 265 GLY A C 1
ATOM 2078 O O . GLY A 1 265 ? 17.094 -5.379 8.102 1 97.88 265 GLY A O 1
ATOM 2079 N N . ARG A 1 266 ? 15.328 -6.73 8.367 1 97.62 266 ARG A N 1
ATOM 2080 C CA . ARG A 1 266 ? 15.352 -6.641 9.82 1 97.62 266 ARG A CA 1
ATOM 2081 C C . ARG A 1 266 ? 16.688 -7.129 10.383 1 97.62 266 ARG A C 1
ATOM 2083 O O . ARG A 1 266 ? 17.25 -6.5 11.273 1 97.62 266 ARG A O 1
ATOM 2090 N N . GLN A 1 267 ? 17.156 -8.227 9.844 1 97.56 267 GLN A N 1
ATOM 2091 C CA . GLN A 1 267 ? 18.406 -8.828 10.305 1 97.56 267 GLN A CA 1
ATOM 2092 C C . GLN A 1 267 ? 19.594 -7.93 9.977 1 97.56 267 GLN A C 1
ATOM 2094 O O . GLN A 1 267 ? 20.516 -7.797 10.789 1 97.56 267 GLN A O 1
ATOM 2099 N N . VAL A 1 268 ? 19.562 -7.375 8.773 1 98.19 268 VAL A N 1
ATOM 2100 C CA . VAL A 1 268 ? 20.625 -6.469 8.383 1 98.19 268 VAL A CA 1
ATOM 2101 C C . VAL A 1 268 ? 20.719 -5.312 9.383 1 98.19 268 VAL A C 1
ATOM 2103 O O . VAL A 1 268 ? 21.812 -4.914 9.781 1 98.19 268 VAL A O 1
ATOM 2106 N N . ALA A 1 269 ? 19.578 -4.762 9.742 1 98.06 269 ALA A N 1
ATOM 2107 C CA . ALA A 1 269 ? 19.547 -3.662 10.703 1 98.06 269 ALA A CA 1
ATOM 2108 C C . ALA A 1 269 ? 20.031 -4.121 12.078 1 98.06 269 ALA A C 1
ATOM 2110 O O . ALA A 1 269 ? 20.688 -3.369 12.797 1 98.06 269 ALA A O 1
ATOM 2111 N N . GLU A 1 270 ? 19.688 -5.285 12.453 1 97.25 270 GLU A N 1
ATOM 2112 C CA . GLU A 1 270 ? 19.969 -5.801 13.797 1 97.25 270 GLU A CA 1
ATOM 2113 C C . GLU A 1 270 ? 21.422 -6.258 13.914 1 97.25 270 GLU A C 1
ATOM 2115 O O . GLU A 1 270 ? 22.094 -5.949 14.906 1 97.25 270 GLU A O 1
ATOM 2120 N N . PHE A 1 271 ? 21.984 -6.992 12.883 1 97.12 271 PHE A N 1
ATOM 2121 C CA . PHE A 1 271 ? 23.25 -7.691 13.039 1 97.12 271 PHE A CA 1
ATOM 2122 C C . PHE A 1 271 ? 24.297 -7.125 12.094 1 97.12 271 PHE A C 1
ATOM 2124 O O . PHE A 1 271 ? 25.484 -7.445 12.211 1 97.12 271 PHE A O 1
ATOM 2131 N N . GLY A 1 272 ? 23.891 -6.32 11.195 1 96.75 272 GLY A N 1
ATOM 2132 C CA . GLY A 1 272 ? 24.797 -5.871 10.148 1 96.75 272 GLY A CA 1
ATOM 2133 C C . GLY A 1 272 ? 24.734 -6.734 8.898 1 96.75 272 GLY A C 1
ATOM 2134 O O . GLY A 1 272 ? 24.328 -7.895 8.961 1 96.75 272 GLY A O 1
ATOM 2135 N N . LEU A 1 273 ? 25.141 -6.168 7.828 1 96.81 273 LEU A N 1
ATOM 2136 C CA . LEU A 1 273 ? 25.031 -6.828 6.531 1 96.81 273 LEU A CA 1
ATOM 2137 C C . LEU A 1 273 ? 25.922 -8.062 6.473 1 96.81 273 LEU A C 1
ATOM 2139 O O . LEU A 1 273 ? 25.469 -9.141 6.07 1 96.81 273 LEU A O 1
ATOM 2143 N N . GLU A 1 274 ? 27.188 -7.957 6.816 1 95.5 274 GLU A N 1
ATOM 2144 C CA . GLU A 1 274 ? 28.141 -9.047 6.715 1 95.5 274 GLU A CA 1
ATOM 2145 C C . GLU A 1 274 ? 27.703 -10.258 7.527 1 95.5 274 GLU A C 1
ATOM 2147 O O . GLU A 1 274 ? 27.703 -11.383 7.023 1 95.5 274 GLU A O 1
ATOM 2152 N N . ALA A 1 275 ? 27.344 -9.992 8.734 1 95.94 275 ALA A N 1
ATOM 2153 C CA . ALA A 1 275 ? 26.891 -11.07 9.617 1 95.94 275 ALA A CA 1
ATOM 2154 C C . ALA A 1 275 ? 25.641 -11.734 9.062 1 95.94 275 ALA A C 1
ATOM 2156 O O . ALA A 1 275 ? 25.484 -12.953 9.148 1 95.94 275 ALA A O 1
ATOM 2157 N N . THR A 1 276 ? 24.734 -10.914 8.562 1 96.38 276 THR A N 1
ATOM 2158 C CA . THR A 1 276 ? 23.469 -11.43 8.031 1 96.38 276 THR A CA 1
ATOM 2159 C C . THR A 1 276 ? 23.719 -12.305 6.801 1 96.38 276 THR A C 1
ATOM 2161 O O . THR A 1 276 ? 23.094 -13.359 6.652 1 96.38 276 THR A O 1
ATOM 2164 N N . LEU A 1 277 ? 24.578 -11.875 5.91 1 93.69 277 LEU A N 1
ATOM 2165 C CA . LEU A 1 277 ? 24.891 -12.633 4.703 1 93.69 277 LEU A CA 1
ATOM 2166 C C . LEU A 1 277 ? 25.562 -13.961 5.059 1 93.69 277 LEU A C 1
ATOM 2168 O O . LEU A 1 277 ? 25.281 -14.984 4.426 1 93.69 277 LEU A O 1
ATOM 2172 N N . LYS A 1 278 ? 26.359 -13.969 6.027 1 92.38 278 LYS A N 1
ATOM 2173 C CA . LYS A 1 278 ? 27.062 -15.164 6.465 1 92.38 278 LYS A CA 1
ATOM 2174 C C . LYS A 1 278 ? 26.094 -16.203 7.031 1 92.38 278 LYS A C 1
ATOM 2176 O O . LYS A 1 278 ? 26.281 -17.406 6.852 1 92.38 278 LYS A O 1
ATOM 2181 N N . ASN A 1 279 ? 25.094 -15.695 7.609 1 90.69 279 ASN A N 1
ATOM 2182 C CA . ASN A 1 279 ? 24.156 -16.578 8.305 1 90.69 279 ASN A CA 1
ATOM 2183 C C . ASN A 1 279 ? 23 -17 7.398 1 90.69 279 ASN A C 1
ATOM 2185 O O . ASN A 1 279 ? 22.266 -17.938 7.715 1 90.69 279 ASN A O 1
ATOM 2189 N N . ASN A 1 280 ? 22.875 -16.312 6.344 1 85.56 280 ASN A N 1
ATOM 2190 C CA . ASN A 1 280 ? 21.75 -16.578 5.465 1 85.56 280 ASN A CA 1
ATOM 2191 C C . ASN A 1 280 ? 22.078 -17.688 4.461 1 85.56 280 ASN A C 1
ATOM 2193 O O . ASN A 1 280 ? 23.031 -17.562 3.688 1 85.56 280 ASN A O 1
ATOM 2197 N N . LYS A 1 281 ? 21.297 -18.781 4.438 1 72.44 281 LYS A N 1
ATOM 2198 C CA . LYS A 1 281 ? 21.516 -19.938 3.582 1 72.44 281 LYS A CA 1
ATOM 2199 C C . LYS A 1 281 ? 20.625 -19.906 2.352 1 72.44 281 LYS A C 1
ATOM 2201 O O . LYS A 1 281 ? 20.781 -20.719 1.438 1 72.44 281 LYS A O 1
ATOM 2206 N N . LYS A 1 282 ? 19.781 -18.984 2.318 1 75.31 282 LYS A N 1
ATOM 2207 C CA . LYS A 1 282 ? 18.812 -18.953 1.225 1 75.31 282 LYS A CA 1
ATOM 2208 C C . LYS A 1 282 ? 19.016 -17.734 0.344 1 75.31 282 LYS A C 1
ATOM 2210 O O . LYS A 1 282 ? 19.547 -16.719 0.795 1 75.31 282 LYS A O 1
ATOM 2215 N N . THR A 1 283 ? 18.641 -17.859 -0.859 1 75.75 283 THR A N 1
ATOM 2216 C CA . THR A 1 283 ? 18.719 -16.766 -1.815 1 75.75 283 THR A CA 1
ATOM 2217 C C . THR A 1 283 ? 17.797 -15.625 -1.409 1 75.75 283 THR A C 1
ATOM 2219 O O . THR A 1 283 ? 16.641 -15.852 -1.045 1 75.75 283 THR A O 1
ATOM 2222 N N . ILE A 1 284 ? 18.375 -14.367 -1.379 1 87.56 284 ILE A N 1
ATOM 2223 C CA . ILE A 1 284 ? 17.609 -13.148 -1.141 1 87.56 284 ILE A CA 1
ATOM 2224 C C . ILE A 1 284 ? 17.391 -12.406 -2.459 1 87.56 284 ILE A C 1
ATOM 2226 O O . ILE A 1 284 ? 18.25 -11.641 -2.895 1 87.56 284 ILE A O 1
ATOM 2230 N N . GLU A 1 285 ? 16.234 -12.578 -3.031 1 88.31 285 GLU A N 1
ATOM 2231 C CA . GLU A 1 285 ? 15.922 -12.016 -4.34 1 88.31 285 GLU A CA 1
ATOM 2232 C C . GLU A 1 285 ? 16.141 -10.5 -4.355 1 88.31 285 GLU A C 1
ATOM 2234 O O . GLU A 1 285 ? 16.656 -9.953 -5.34 1 88.31 285 GLU A O 1
ATOM 2239 N N . GLY A 1 286 ? 15.82 -9.836 -3.23 1 93.44 286 GLY A N 1
ATOM 2240 C CA . GLY A 1 286 ? 15.953 -8.391 -3.146 1 93.44 286 GLY A CA 1
ATOM 2241 C C . GLY A 1 286 ? 17.391 -7.918 -3.211 1 93.44 286 GLY A C 1
ATOM 2242 O O . GLY A 1 286 ? 17.672 -6.836 -3.73 1 93.44 286 GLY A O 1
ATOM 2243 N N . TYR A 1 287 ? 18.25 -8.758 -2.66 1 93.69 287 TYR A N 1
ATOM 2244 C CA . TYR A 1 287 ? 19.672 -8.422 -2.695 1 93.69 287 TYR A CA 1
ATOM 2245 C C . TYR A 1 287 ? 20.188 -8.383 -4.129 1 93.69 287 TYR A C 1
ATOM 2247 O O . TYR A 1 287 ? 20.891 -7.445 -4.52 1 93.69 287 TYR A O 1
ATOM 2255 N N . HIS A 1 288 ? 19.844 -9.297 -4.898 1 90.62 288 HIS A N 1
ATOM 2256 C CA . HIS A 1 288 ? 20.234 -9.352 -6.297 1 90.62 288 HIS A CA 1
ATOM 2257 C C . HIS A 1 288 ? 19.531 -8.273 -7.113 1 90.62 288 HIS A C 1
ATOM 2259 O O . HIS A 1 288 ? 20.156 -7.625 -7.961 1 90.62 288 HIS A O 1
ATOM 2265 N N . ALA A 1 289 ? 18.266 -8.125 -6.898 1 93.81 289 ALA A N 1
ATOM 2266 C CA . ALA A 1 289 ? 17.516 -7.098 -7.609 1 93.81 289 ALA A CA 1
ATOM 2267 C C . ALA A 1 289 ? 18.094 -5.715 -7.359 1 93.81 289 ALA A C 1
ATOM 2269 O O . ALA A 1 289 ? 18.078 -4.855 -8.242 1 93.81 289 ALA A O 1
ATOM 2270 N N . ALA A 1 290 ? 18.609 -5.535 -6.145 1 96.56 290 ALA A N 1
ATOM 2271 C CA . ALA A 1 290 ? 19.219 -4.258 -5.805 1 96.56 290 ALA A CA 1
ATOM 2272 C C . ALA A 1 290 ? 20.453 -3.992 -6.676 1 96.56 290 ALA A C 1
ATOM 2274 O O . ALA A 1 290 ? 20.719 -2.852 -7.062 1 96.56 290 ALA A O 1
ATOM 2275 N N . LYS A 1 291 ? 21.188 -5.031 -6.93 1 94.38 291 LYS A N 1
ATOM 2276 C CA . LYS A 1 291 ? 22.344 -4.895 -7.809 1 94.38 291 LYS A CA 1
ATOM 2277 C C . LYS A 1 291 ? 21.906 -4.496 -9.219 1 94.38 291 LYS A C 1
ATOM 2279 O O . LYS A 1 291 ? 22.531 -3.635 -9.844 1 94.38 291 LYS A O 1
ATOM 2284 N N . ILE A 1 292 ? 20.922 -5.129 -9.672 1 92.81 292 ILE A N 1
ATOM 2285 C CA . ILE A 1 292 ? 20.375 -4.812 -10.992 1 92.81 292 ILE A CA 1
ATOM 2286 C C . ILE A 1 292 ? 19.891 -3.367 -11.016 1 92.81 292 ILE A C 1
ATOM 2288 O O . ILE A 1 292 ? 20.172 -2.631 -11.969 1 92.81 292 ILE A O 1
ATOM 2292 N N . LEU A 1 293 ? 19.188 -2.949 -9.984 1 95.5 293 LEU A N 1
ATOM 2293 C CA . LEU A 1 293 ? 18.688 -1.579 -9.883 1 95.5 293 LEU A CA 1
ATOM 2294 C C . LEU A 1 293 ? 19.844 -0.587 -9.867 1 95.5 293 LEU A C 1
ATOM 2296 O O . LEU A 1 293 ? 19.766 0.48 -10.477 1 95.5 293 LEU A O 1
ATOM 2300 N N . ALA A 1 294 ? 20.922 -0.944 -9.203 1 95.88 294 ALA A N 1
ATOM 2301 C CA . ALA A 1 294 ? 22.094 -0.088 -9.172 1 95.88 294 ALA A CA 1
ATOM 2302 C C . ALA A 1 294 ? 22.641 0.161 -10.57 1 95.88 294 ALA A C 1
ATOM 2304 O O . ALA A 1 294 ? 23.031 1.281 -10.906 1 95.88 294 ALA A O 1
ATOM 2305 N N . ASN A 1 295 ? 22.656 -0.829 -11.328 1 93.62 295 ASN A N 1
ATOM 2306 C CA . ASN A 1 295 ? 23.125 -0.708 -12.703 1 93.62 295 ASN A CA 1
ATOM 2307 C C . ASN A 1 295 ? 22.203 0.17 -13.539 1 93.62 295 ASN A C 1
ATOM 2309 O O . ASN A 1 295 ? 22.656 0.949 -14.375 1 93.62 295 ASN A O 1
ATOM 2313 N N . ILE A 1 296 ? 20.938 -0.023 -13.328 1 92.69 296 ILE A N 1
ATOM 2314 C CA . ILE A 1 296 ? 19.953 0.801 -14.031 1 92.69 296 ILE A CA 1
ATOM 2315 C C . ILE A 1 296 ? 20.172 2.271 -13.688 1 92.69 296 ILE A C 1
ATOM 2317 O O . ILE A 1 296 ? 20.156 3.135 -14.562 1 92.69 296 ILE A O 1
ATOM 2321 N N . LEU A 1 297 ? 20.375 2.529 -12.43 1 94.94 297 LEU A N 1
ATOM 2322 C CA . LEU A 1 297 ? 20.562 3.9 -11.969 1 94.94 297 LEU A CA 1
ATOM 2323 C C . LEU A 1 297 ? 21.844 4.496 -12.531 1 94.94 297 LEU A C 1
ATOM 2325 O O . LEU A 1 297 ? 21.906 5.691 -12.836 1 94.94 297 LEU A O 1
ATOM 2329 N N . LYS A 1 298 ? 22.875 3.672 -12.68 1 94.44 298 LYS A N 1
ATOM 2330 C CA . LYS A 1 298 ? 24.125 4.125 -13.266 1 94.44 298 LYS A CA 1
ATOM 2331 C C . LYS A 1 298 ? 23.922 4.594 -14.703 1 94.44 298 LYS A C 1
ATOM 2333 O O . LYS A 1 298 ? 24.562 5.547 -15.148 1 94.44 298 LYS A O 1
ATOM 2338 N N . LYS A 1 299 ? 23.031 3.918 -15.391 1 93.44 299 LYS A N 1
ATOM 2339 C CA . LYS A 1 299 ? 22.766 4.23 -16.797 1 93.44 299 LYS A CA 1
ATOM 2340 C C . LYS A 1 299 ? 21.75 5.367 -16.922 1 93.44 299 LYS A C 1
ATOM 2342 O O . LYS A 1 299 ? 21.594 5.941 -18 1 93.44 299 LYS A O 1
ATOM 2347 N N . ASN A 1 300 ? 21.094 5.664 -15.867 1 93.81 300 ASN A N 1
ATOM 2348 C CA . ASN A 1 300 ? 20.078 6.707 -15.836 1 93.81 300 ASN A CA 1
ATOM 2349 C C . ASN A 1 300 ? 20.328 7.703 -14.703 1 93.81 300 ASN A C 1
ATOM 2351 O O . ASN A 1 300 ? 19.516 7.82 -13.781 1 93.81 300 ASN A O 1
ATOM 2355 N N . LYS A 1 301 ? 21.234 8.531 -14.836 1 89.69 301 LYS A N 1
ATOM 2356 C CA . LYS A 1 301 ? 21.734 9.391 -13.773 1 89.69 301 LYS A CA 1
ATOM 2357 C C . LYS A 1 301 ? 20.734 10.492 -13.438 1 89.69 301 LYS A C 1
ATOM 2359 O O . LYS A 1 301 ? 20.781 11.07 -12.344 1 89.69 301 LYS A O 1
ATOM 2364 N N . ASP A 1 302 ? 19.797 10.695 -14.32 1 91.94 302 ASP A N 1
ATOM 2365 C CA . ASP A 1 302 ? 18.812 11.758 -14.109 1 91.94 302 ASP A CA 1
ATOM 2366 C C . ASP A 1 302 ? 17.625 11.266 -13.297 1 91.94 302 ASP A C 1
ATOM 2368 O O . ASP A 1 302 ? 16.812 12.062 -12.836 1 91.94 302 ASP A O 1
ATOM 2372 N N . LEU A 1 303 ? 17.562 10.023 -13.164 1 93 303 LEU A N 1
ATOM 2373 C CA . LEU A 1 303 ? 16.484 9.469 -12.336 1 93 303 LEU A CA 1
ATOM 2374 C C . LEU A 1 303 ? 16.766 9.719 -10.859 1 93 303 LEU A C 1
ATOM 2376 O O . LEU A 1 303 ? 17.75 9.211 -10.305 1 93 303 LEU A O 1
ATOM 2380 N N . LYS A 1 304 ? 15.945 10.555 -10.219 1 89.06 304 LYS A N 1
ATOM 2381 C CA . LYS A 1 304 ? 16.156 10.961 -8.828 1 89.06 304 LYS A CA 1
ATOM 2382 C C . LYS A 1 304 ? 15.359 10.07 -7.879 1 89.06 304 LYS A C 1
ATOM 2384 O O . LYS A 1 304 ? 14.242 10.406 -7.492 1 89.06 304 LYS A O 1
ATOM 2389 N N . ILE A 1 305 ? 15.922 8.984 -7.469 1 95.25 305 ILE A N 1
ATOM 2390 C CA . ILE A 1 305 ? 15.359 8.148 -6.414 1 95.25 305 ILE A CA 1
ATOM 2391 C C . ILE A 1 305 ? 16.281 8.156 -5.199 1 95.25 305 ILE A C 1
ATOM 2393 O O . ILE A 1 305 ? 17.516 8.117 -5.348 1 95.25 305 ILE A O 1
ATOM 2397 N N . VAL A 1 306 ? 15.75 8.297 -4.055 1 97 306 VAL A N 1
ATOM 2398 C CA . VAL A 1 306 ? 16.594 8.547 -2.889 1 97 306 VAL A CA 1
ATOM 2399 C C . VAL A 1 306 ? 16.484 7.379 -1.91 1 97 306 VAL A C 1
ATOM 2401 O O . VAL A 1 306 ? 17.484 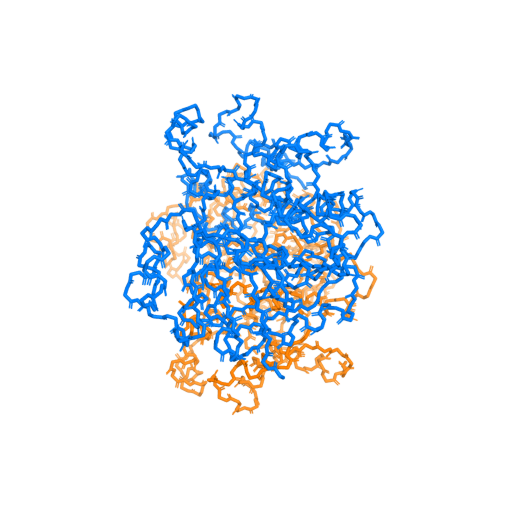6.969 -1.315 1 97 306 VAL A O 1
ATOM 2404 N N . PHE A 1 307 ? 15.32 6.859 -1.697 1 98.31 307 PHE A N 1
ATOM 2405 C CA . PHE A 1 307 ? 15.125 5.805 -0.711 1 98.31 307 PHE A CA 1
ATOM 2406 C C . PHE A 1 307 ? 15.703 4.484 -1.21 1 98.31 307 PHE A C 1
ATOM 2408 O O . PHE A 1 307 ? 16.5 3.854 -0.522 1 98.31 307 PHE A O 1
ATOM 2415 N N . LEU A 1 308 ? 15.344 3.992 -2.455 1 98.44 308 LEU A N 1
ATOM 2416 C CA . LEU A 1 308 ? 15.883 2.76 -3.021 1 98.44 308 LEU A CA 1
ATOM 2417 C C . LEU A 1 308 ? 17.406 2.85 -3.18 1 98.44 308 LEU A C 1
ATOM 2419 O O . LEU A 1 308 ? 18.109 1.862 -2.975 1 98.44 308 LEU A O 1
ATOM 2423 N N . LYS A 1 309 ? 17.859 4.031 -3.547 1 97.75 309 LYS A N 1
ATOM 2424 C CA . LYS A 1 309 ? 19.297 4.23 -3.645 1 97.75 309 LYS A CA 1
ATOM 2425 C C . LYS A 1 309 ? 19.969 4.043 -2.287 1 97.75 309 LYS A C 1
ATOM 2427 O O . LYS A 1 309 ? 21.062 3.459 -2.203 1 97.75 309 LYS A O 1
ATOM 2432 N N . SER A 1 310 ? 19.328 4.574 -1.231 1 98.44 310 SER A N 1
ATOM 2433 C CA . SER A 1 310 ? 19.875 4.41 0.112 1 98.44 310 SER A CA 1
ATOM 2434 C C . SER A 1 310 ? 19.969 2.938 0.491 1 98.44 310 SER A C 1
ATOM 2436 O O . SER A 1 310 ? 20.953 2.525 1.129 1 98.44 310 SER A O 1
ATOM 2438 N N . ILE A 1 311 ? 19 2.146 0.147 1 98.69 311 ILE A N 1
ATOM 2439 C CA . ILE A 1 311 ? 19.016 0.708 0.395 1 98.69 311 ILE A CA 1
ATOM 2440 C C . ILE A 1 311 ? 20.188 0.069 -0.352 1 98.69 311 ILE A C 1
ATOM 2442 O O . ILE A 1 311 ? 20.922 -0.738 0.215 1 98.69 311 ILE A O 1
ATOM 2446 N N . ILE A 1 312 ? 20.391 0.447 -1.638 1 98.25 312 ILE A N 1
ATOM 2447 C CA . ILE A 1 312 ? 21.484 -0.062 -2.459 1 98.25 312 ILE A CA 1
ATOM 2448 C C . ILE A 1 312 ? 22.828 0.264 -1.796 1 98.25 312 ILE A C 1
ATOM 2450 O O . ILE A 1 312 ? 23.719 -0.584 -1.737 1 98.25 312 ILE A O 1
ATOM 2454 N N . ASP A 1 313 ? 22.922 1.461 -1.293 1 98.44 313 ASP A N 1
ATOM 2455 C CA . ASP A 1 313 ? 24.172 1.897 -0.676 1 98.44 313 ASP A CA 1
ATOM 2456 C C . ASP A 1 313 ? 24.484 1.069 0.567 1 98.44 313 ASP A C 1
ATOM 2458 O O . ASP A 1 313 ? 25.656 0.805 0.862 1 98.44 313 ASP A O 1
ATOM 2462 N N . ILE A 1 314 ? 23.484 0.691 1.31 1 98.5 314 ILE A N 1
ATOM 2463 C CA . ILE A 1 314 ? 23.672 -0.144 2.488 1 98.5 314 ILE A CA 1
ATOM 2464 C C . ILE A 1 314 ? 24.109 -1.543 2.062 1 98.5 314 ILE A C 1
ATOM 2466 O O . ILE A 1 314 ? 25 -2.139 2.684 1 98.5 314 ILE A O 1
ATOM 2470 N N . LEU A 1 315 ? 23.562 -2.027 0.967 1 97.94 315 LEU A N 1
ATOM 2471 C CA . LEU A 1 315 ? 23.781 -3.404 0.542 1 97.94 315 LEU A CA 1
ATOM 2472 C C . LEU A 1 315 ? 25.125 -3.531 -0.188 1 97.94 315 LEU A C 1
ATOM 2474 O O . LEU A 1 315 ? 25.75 -4.59 -0.15 1 97.94 315 LEU A O 1
ATOM 2478 N N . TYR A 1 316 ? 25.641 -2.426 -0.855 1 97.19 316 TYR A N 1
ATOM 2479 C CA . TYR A 1 316 ? 26.75 -2.639 -1.771 1 97.19 316 TYR A CA 1
ATOM 2480 C C . TYR A 1 316 ? 27.812 -1.563 -1.59 1 97.19 316 TYR A C 1
ATOM 2482 O O . TYR A 1 316 ? 28.906 -1.648 -2.176 1 97.19 316 TYR A O 1
ATOM 2490 N N . LYS A 1 317 ? 27.562 -0.575 -0.801 1 97.12 317 LYS A N 1
ATOM 2491 C CA . LYS A 1 317 ? 28.531 0.515 -0.681 1 97.12 317 LYS A CA 1
ATOM 2492 C C . LYS A 1 317 ? 28.859 0.796 0.782 1 97.12 317 LYS A C 1
ATOM 2494 O O . LYS A 1 317 ? 29.188 1.929 1.143 1 97.12 317 LYS A O 1
ATOM 2499 N N . ASN A 1 318 ? 28.656 -0.077 1.685 1 95.94 318 ASN A N 1
ATOM 2500 C CA . ASN A 1 318 ? 29.062 -0.07 3.084 1 95.94 318 ASN A CA 1
ATOM 2501 C C . ASN A 1 318 ? 28.391 1.052 3.863 1 95.94 318 ASN A C 1
ATOM 2503 O O . ASN A 1 318 ? 28.938 1.554 4.844 1 95.94 318 ASN A O 1
ATOM 2507 N N . LYS A 1 319 ? 27.266 1.523 3.404 1 97.81 319 LYS A N 1
ATOM 2508 C CA . LYS A 1 319 ? 26.453 2.436 4.211 1 97.81 319 LYS A CA 1
ATOM 2509 C C . LYS A 1 319 ? 25.875 1.725 5.422 1 97.81 319 LYS A C 1
ATOM 2511 O O . LYS A 1 319 ? 25.406 0.586 5.316 1 97.81 319 LYS A O 1
ATOM 2516 N N . LYS A 1 320 ? 25.922 2.438 6.594 1 97.56 320 LYS A N 1
ATOM 2517 C CA . LYS A 1 320 ? 25.359 1.842 7.801 1 97.56 320 LYS A CA 1
ATOM 2518 C C . LYS A 1 320 ? 23.828 1.858 7.758 1 97.56 320 LYS A C 1
ATOM 2520 O O . LYS A 1 320 ? 23.234 2.844 7.332 1 97.56 320 LYS A O 1
ATOM 2525 N N . PRO A 1 321 ? 23.219 0.767 8.203 1 97.88 321 PRO A N 1
ATOM 2526 C CA . PRO A 1 321 ? 21.766 0.703 8.195 1 97.88 321 PRO A CA 1
ATOM 2527 C C . PRO A 1 321 ? 21.109 1.871 8.938 1 97.88 321 PRO A C 1
ATOM 2529 O O . PRO A 1 321 ? 20.047 2.336 8.555 1 97.88 321 PRO A O 1
ATOM 2532 N N . GLU A 1 322 ? 21.766 2.41 9.953 1 96.69 322 GLU A N 1
ATOM 2533 C CA . GLU A 1 322 ? 21.234 3.506 10.758 1 96.69 322 GLU A CA 1
ATOM 2534 C C . GLU A 1 322 ? 21.094 4.781 9.93 1 96.69 322 GLU A C 1
ATOM 2536 O O . GLU A 1 322 ? 20.359 5.691 10.312 1 96.69 322 GLU A O 1
ATOM 2541 N N . LEU A 1 323 ? 21.781 4.801 8.773 1 97.31 323 LEU A N 1
ATOM 2542 C CA . LEU A 1 323 ? 21.781 5.988 7.922 1 97.31 323 LEU A CA 1
ATOM 2543 C C . LEU A 1 323 ? 20.812 5.812 6.75 1 97.31 323 LEU A C 1
ATOM 2545 O O . LEU A 1 323 ? 20.859 6.582 5.785 1 97.31 323 LEU A O 1
ATOM 2549 N N . LEU A 1 324 ? 19.938 4.84 6.836 1 98 324 LEU A N 1
ATOM 2550 C CA . LEU A 1 324 ? 19 4.516 5.77 1 98 324 LEU A CA 1
ATOM 2551 C C . LEU A 1 324 ? 18.172 5.738 5.383 1 98 324 LEU A C 1
ATOM 2553 O O . LEU A 1 324 ? 17.844 5.93 4.207 1 98 324 LEU A O 1
ATOM 2557 N N . LEU A 1 325 ? 17.844 6.617 6.395 1 97.56 325 LEU A N 1
ATOM 2558 C CA . LEU A 1 325 ? 16.875 7.691 6.164 1 97.56 325 LEU A CA 1
ATOM 2559 C C . LEU A 1 325 ? 17.578 9.047 6.168 1 97.56 325 LEU A C 1
ATOM 2561 O O . LEU A 1 325 ? 16.938 10.078 6.398 1 97.56 325 LEU A O 1
ATOM 2565 N N . ASP A 1 326 ? 18.844 9.102 5.879 1 96.38 326 ASP A N 1
ATOM 2566 C CA . ASP A 1 326 ? 19.578 10.359 5.898 1 96.38 326 ASP A CA 1
ATOM 2567 C C . ASP A 1 326 ? 19.109 11.289 4.781 1 96.38 326 ASP A C 1
ATOM 2569 O O . ASP A 1 326 ? 19.328 12.5 4.84 1 96.38 326 ASP A O 1
ATOM 2573 N N . PHE A 1 327 ? 18.344 10.734 3.814 1 95.25 327 PHE A N 1
ATOM 2574 C CA . PHE A 1 327 ? 17.875 11.539 2.691 1 95.25 327 PHE A CA 1
ATOM 2575 C C . PHE A 1 327 ? 16.656 12.367 3.094 1 95.25 327 PHE A C 1
ATOM 2577 O O . PHE A 1 327 ? 16.281 13.312 2.395 1 95.25 327 PHE A O 1
ATOM 2584 N N . VAL A 1 328 ? 16.016 12.078 4.195 1 95.5 328 VAL A N 1
ATOM 2585 C CA . VAL A 1 328 ? 14.734 12.664 4.594 1 95.5 328 VAL A CA 1
ATOM 2586 C C . VAL A 1 328 ? 14.891 14.172 4.781 1 95.5 328 VAL A C 1
ATOM 2588 O O . VAL A 1 328 ? 13.984 14.938 4.441 1 95.5 328 VAL A O 1
ATOM 2591 N N . LYS A 1 329 ? 16.016 14.609 5.285 1 90.56 329 LYS A N 1
ATOM 2592 C CA . LYS A 1 329 ? 16.25 16.031 5.555 1 90.56 329 LYS A CA 1
ATOM 2593 C C . LYS A 1 329 ? 16.188 16.844 4.27 1 90.56 329 LYS A C 1
ATOM 2595 O O . LYS A 1 329 ? 15.898 18.047 4.309 1 90.56 329 LYS A O 1
ATOM 2600 N N . LYS A 1 330 ? 16.391 16.156 3.131 1 88.69 330 LYS A N 1
ATOM 2601 C CA . LYS A 1 330 ? 16.438 16.875 1.857 1 88.69 330 LYS A CA 1
ATOM 2602 C C . LYS A 1 330 ? 15.266 16.469 0.96 1 88.69 330 LYS A C 1
ATOM 2604 O O . LYS A 1 330 ? 15.172 16.938 -0.179 1 88.69 330 LYS A O 1
ATOM 2609 N N . TYR A 1 331 ? 14.43 15.648 1.523 1 89.31 331 TYR A N 1
ATOM 2610 C CA . TYR A 1 331 ? 13.352 15.141 0.684 1 89.31 331 TYR A CA 1
ATOM 2611 C C . TYR A 1 331 ? 12.289 16.219 0.444 1 89.31 331 TYR A C 1
ATOM 2613 O O . TYR A 1 331 ? 11.828 16.859 1.388 1 89.31 331 TYR A O 1
ATOM 2621 N N . ASN A 1 332 ? 12.016 16.609 -0.825 1 79.5 332 ASN A N 1
ATOM 2622 C CA . ASN A 1 332 ? 11.047 17.641 -1.178 1 79.5 332 ASN A CA 1
ATOM 2623 C C . ASN A 1 332 ? 10.008 17.125 -2.162 1 79.5 332 ASN A C 1
ATOM 2625 O O . ASN A 1 332 ? 10.312 16.297 -3.02 1 79.5 332 ASN A O 1
ATOM 2629 N N . MET B 1 1 ? 12.695 33.156 11.367 1 79.38 1 MET B N 1
ATOM 2630 C CA . MET B 1 1 ? 12.078 34.031 12.359 1 79.38 1 MET B CA 1
ATOM 2631 C C . MET B 1 1 ? 10.891 33.344 13.023 1 79.38 1 MET B C 1
ATOM 2633 O O . MET B 1 1 ? 10.203 32.531 12.398 1 79.38 1 MET B O 1
ATOM 2637 N N . MET B 1 2 ? 10.734 33.625 14.242 1 93.31 2 MET B N 1
ATOM 2638 C CA . MET B 1 2 ? 9.641 33.062 15.039 1 93.31 2 MET B CA 1
ATOM 2639 C C . MET B 1 2 ? 8.297 33.531 14.508 1 93.31 2 MET B C 1
ATOM 2641 O O . MET B 1 2 ? 8.125 34.719 14.211 1 93.31 2 MET B O 1
ATOM 2645 N N . LYS B 1 3 ? 7.406 32.625 14.211 1 97.88 3 LYS B N 1
ATOM 2646 C CA . LYS B 1 3 ? 6.066 32.969 13.734 1 97.88 3 LYS B CA 1
ATOM 2647 C C . LYS B 1 3 ? 5.023 32.719 14.828 1 97.88 3 LYS B C 1
ATOM 2649 O O . LYS B 1 3 ? 5.27 32 15.789 1 97.88 3 LYS B O 1
ATOM 2654 N N . LYS B 1 4 ? 3.951 33.531 14.727 1 98.69 4 LYS B N 1
ATOM 2655 C CA . LYS B 1 4 ? 2.777 33.344 15.57 1 98.69 4 LYS B CA 1
ATOM 2656 C C . LYS B 1 4 ? 1.701 32.531 14.836 1 98.69 4 LYS B C 1
ATOM 2658 O O . LYS B 1 4 ? 1.183 32.969 13.812 1 98.69 4 LYS B O 1
ATOM 2663 N N . VAL B 1 5 ? 1.405 31.359 15.391 1 98.81 5 VAL B N 1
ATOM 2664 C CA . VAL B 1 5 ? 0.431 30.484 14.758 1 98.81 5 VAL B CA 1
ATOM 2665 C C . VAL B 1 5 ? -0.772 30.297 15.68 1 98.81 5 VAL B C 1
ATOM 2667 O O . VAL B 1 5 ? -0.618 29.922 16.844 1 98.81 5 VAL B O 1
ATOM 2670 N N . THR B 1 6 ? -1.932 30.594 15.188 1 98.81 6 THR B N 1
ATOM 2671 C CA . THR B 1 6 ? -3.168 30.266 15.891 1 98.81 6 THR B CA 1
ATOM 2672 C C . THR B 1 6 ? -3.754 28.953 15.375 1 98.81 6 THR B C 1
ATOM 2674 O O . THR B 1 6 ? -3.902 28.766 14.164 1 98.81 6 THR B O 1
ATOM 2677 N N . ILE B 1 7 ? -4.043 28.031 16.266 1 98.75 7 ILE B N 1
ATOM 2678 C CA . ILE B 1 7 ? -4.707 26.781 15.898 1 98.75 7 ILE B CA 1
ATOM 2679 C C . ILE B 1 7 ? -6.137 26.781 16.438 1 98.75 7 ILE B C 1
ATOM 2681 O O . ILE B 1 7 ? -6.359 26.953 17.641 1 98.75 7 ILE B O 1
ATOM 2685 N N . ILE B 1 8 ? -7.035 26.688 15.523 1 98.19 8 ILE B N 1
ATOM 2686 C CA . ILE B 1 8 ? -8.438 26.516 15.898 1 98.19 8 ILE B CA 1
ATOM 2687 C C . ILE B 1 8 ? -8.719 25.047 16.188 1 98.19 8 ILE B C 1
ATOM 2689 O O . ILE B 1 8 ? -8.836 24.234 15.273 1 98.19 8 ILE B O 1
ATOM 2693 N N . GLY B 1 9 ? -8.898 24.703 17.406 1 96.81 9 GLY B N 1
ATOM 2694 C CA . GLY B 1 9 ? -9.031 23.344 17.891 1 96.81 9 GLY B CA 1
ATOM 2695 C C . GLY B 1 9 ? -7.953 22.938 18.875 1 96.81 9 GLY B C 1
ATOM 2696 O O . GLY B 1 9 ? -6.824 23.422 18.797 1 96.81 9 GLY B O 1
ATOM 2697 N N . THR B 1 10 ? -8.336 22.094 19.812 1 97.56 10 THR B N 1
ATOM 2698 C CA . THR B 1 10 ? -7.395 21.594 20.812 1 97.56 10 THR B CA 1
ATOM 2699 C C . THR B 1 10 ? -7.355 20.078 20.828 1 97.56 10 THR B C 1
ATOM 2701 O O . THR B 1 10 ? -6.887 19.469 21.781 1 97.56 10 THR B O 1
ATOM 2704 N N . GLY B 1 11 ? -7.809 19.438 19.766 1 95.5 11 GLY B N 1
ATOM 2705 C CA . GLY B 1 11 ? -7.844 17.984 19.688 1 95.5 11 GLY B CA 1
ATOM 2706 C C . GLY B 1 11 ? -6.469 17.375 19.484 1 95.5 11 GLY B C 1
ATOM 2707 O O . GLY B 1 11 ? -5.453 18.062 19.594 1 95.5 11 GLY B O 1
ATOM 2708 N N . ALA B 1 12 ? -6.445 16.062 19.281 1 95.5 12 ALA B N 1
ATOM 2709 C CA . ALA B 1 12 ? -5.207 15.305 19.172 1 95.5 12 ALA B CA 1
ATOM 2710 C C . ALA B 1 12 ? -4.34 15.828 18.031 1 95.5 12 ALA B C 1
ATOM 2712 O O . ALA B 1 12 ? -3.15 16.094 18.219 1 95.5 12 ALA B O 1
ATOM 2713 N N . TRP B 1 13 ? -4.965 16 16.859 1 96.19 13 TRP B N 1
ATOM 2714 C CA . TRP B 1 13 ? -4.195 16.438 15.703 1 96.19 13 TRP B CA 1
ATOM 2715 C C . TRP B 1 13 ? -3.723 17.875 15.867 1 96.19 13 TRP B C 1
ATOM 2717 O O . TRP B 1 13 ? -2.586 18.203 15.523 1 96.19 13 TRP B O 1
ATOM 2727 N N . ALA B 1 14 ? -4.578 18.719 16.391 1 97.94 14 ALA B N 1
ATOM 2728 C CA . ALA B 1 14 ? -4.195 20.109 16.688 1 97.94 14 ALA B CA 1
ATOM 2729 C C . ALA B 1 14 ? -2.988 20.141 17.625 1 97.94 14 ALA B C 1
ATOM 2731 O O . ALA B 1 14 ? -2.035 20.891 17.375 1 97.94 14 ALA B O 1
ATOM 2732 N N . SER B 1 15 ? -3.041 19.359 18.641 1 98.44 15 SER B N 1
ATOM 2733 C CA . SER B 1 15 ? -1.965 19.328 19.625 1 98.44 15 SER B CA 1
ATOM 2734 C C . SER B 1 15 ? -0.679 18.766 19.016 1 98.44 15 SER B C 1
ATOM 2736 O O . SER B 1 15 ? 0.415 19.25 19.328 1 98.44 15 SER B O 1
ATOM 2738 N N . ALA B 1 16 ? -0.839 17.75 18.188 1 98.44 16 ALA B N 1
ATOM 2739 C CA . ALA B 1 16 ? 0.321 17.188 17.5 1 98.44 16 ALA B CA 1
ATOM 2740 C C . ALA B 1 16 ? 1.01 18.234 16.625 1 98.44 16 ALA B C 1
ATOM 2742 O O . ALA B 1 16 ? 2.238 18.328 16.625 1 98.44 16 ALA B O 1
ATOM 2743 N N . LEU B 1 17 ? 0.22 19 15.93 1 98.69 17 LEU B N 1
ATOM 2744 C CA . LEU B 1 17 ? 0.782 20.047 15.086 1 98.69 17 LEU B CA 1
ATOM 2745 C C . LEU B 1 17 ? 1.406 21.156 15.945 1 98.69 17 LEU B C 1
ATOM 2747 O O . LEU B 1 17 ? 2.451 21.703 15.586 1 98.69 17 LEU B O 1
ATOM 2751 N N . ALA B 1 18 ? 0.786 21.453 17.062 1 98.81 18 ALA B N 1
ATOM 2752 C CA . ALA B 1 18 ? 1.308 22.469 17.969 1 98.81 18 ALA B CA 1
ATOM 2753 C C . ALA B 1 18 ? 2.691 22.078 18.484 1 98.81 18 ALA B C 1
ATOM 2755 O O . ALA B 1 18 ? 3.584 22.922 18.578 1 98.81 18 ALA B O 1
ATOM 2756 N N . THR B 1 19 ? 2.857 20.844 18.844 1 98.69 19 THR B N 1
ATOM 2757 C CA . THR B 1 19 ? 4.145 20.422 19.391 1 98.69 19 THR B CA 1
ATOM 2758 C C . THR B 1 19 ? 5.23 20.5 18.312 1 98.69 19 THR B C 1
ATOM 2760 O O . THR B 1 19 ? 6.379 20.828 18.625 1 98.69 19 THR B O 1
ATOM 2763 N N . VAL B 1 20 ? 4.906 20.188 17.062 1 98.69 20 VAL B N 1
ATOM 2764 C CA . VAL B 1 20 ? 5.852 20.297 15.953 1 98.69 20 VAL B CA 1
ATOM 2765 C C . VAL B 1 20 ? 6.262 21.766 15.773 1 98.69 20 VAL B C 1
ATOM 2767 O O . VAL B 1 20 ? 7.449 22.062 15.656 1 98.69 20 VAL B O 1
ATOM 2770 N N . LEU B 1 21 ? 5.273 22.656 15.766 1 98.81 21 LEU B N 1
ATOM 2771 C CA . LEU B 1 21 ? 5.523 24.078 15.57 1 98.81 21 LEU B CA 1
ATOM 2772 C C . LEU B 1 21 ? 6.344 24.656 16.719 1 98.81 21 LEU B C 1
ATOM 2774 O O . LEU B 1 21 ? 7.23 25.484 16.5 1 98.81 21 LEU B O 1
ATOM 2778 N N . SER B 1 22 ? 6.012 24.203 17.922 1 98.5 22 SER B N 1
ATOM 2779 C CA . SER B 1 22 ? 6.758 24.688 19.078 1 98.5 22 SER B CA 1
ATOM 2780 C C . SER B 1 22 ? 8.203 24.188 19.047 1 98.5 22 SER B C 1
ATOM 2782 O O . SER B 1 22 ? 9.117 24.906 19.453 1 98.5 22 SER B O 1
ATOM 2784 N N . LYS B 1 23 ? 8.367 22.984 18.594 1 98 23 LYS B N 1
ATOM 2785 C CA . LYS B 1 23 ? 9.711 22.438 18.406 1 98 23 LYS B CA 1
ATOM 2786 C C . LYS B 1 23 ? 10.539 23.328 17.484 1 98 23 LYS B C 1
ATOM 2788 O O . LYS B 1 23 ? 11.75 23.484 17.672 1 98 23 LYS B O 1
ATOM 2793 N N . ASN B 1 24 ? 9.891 23.859 16.516 1 98.19 24 ASN B N 1
ATOM 2794 C CA . ASN B 1 24 ? 10.531 24.75 15.547 1 98.19 24 ASN B CA 1
ATOM 2795 C C . ASN B 1 24 ? 10.578 26.188 16.047 1 98.19 24 ASN B C 1
ATOM 2797 O O . ASN B 1 24 ? 10.75 27.125 15.266 1 98.19 24 ASN B O 1
ATOM 2801 N N . ASN B 1 25 ? 10.281 26.422 17.328 1 97.62 25 ASN B N 1
ATOM 2802 C CA . ASN B 1 25 ? 10.422 27.688 18.047 1 97.62 25 ASN B CA 1
ATOM 2803 C C . ASN B 1 25 ? 9.391 28.719 17.594 1 97.62 25 ASN B C 1
ATOM 2805 O O . ASN B 1 25 ? 9.695 29.906 17.469 1 97.62 25 ASN B O 1
ATOM 2809 N N . ASN B 1 26 ? 8.219 28.266 17.156 1 98.69 26 ASN B N 1
ATOM 2810 C CA . ASN B 1 26 ? 7.09 29.156 16.875 1 98.69 26 ASN B CA 1
ATOM 2811 C C . ASN B 1 26 ? 6.188 29.297 18.109 1 98.69 26 ASN B C 1
ATOM 2813 O O . ASN B 1 26 ? 6.203 28.453 19 1 98.69 26 ASN B O 1
ATOM 2817 N N . LYS B 1 27 ? 5.504 30.406 18.188 1 98.69 27 LYS B N 1
ATOM 2818 C CA . LYS B 1 27 ? 4.5 30.609 19.234 1 98.69 27 LYS B CA 1
ATOM 2819 C C . LYS B 1 27 ? 3.127 30.141 18.781 1 98.69 27 LYS B C 1
ATOM 2821 O O . LYS B 1 27 ? 2.664 30.516 17.688 1 98.69 27 LYS B O 1
ATOM 2826 N N . VAL B 1 28 ? 2.564 29.328 19.594 1 98.81 28 VAL B N 1
ATOM 2827 C CA . VAL B 1 28 ? 1.295 28.719 19.203 1 98.81 28 VAL B CA 1
ATOM 2828 C C . VAL B 1 28 ? 0.209 29.109 20.203 1 98.81 28 VAL B C 1
ATOM 2830 O O . VAL B 1 28 ? 0.404 29 21.422 1 98.81 28 VAL B O 1
ATOM 2833 N N . LEU B 1 29 ? -0.854 29.672 19.734 1 98.88 29 LEU B N 1
ATOM 2834 C CA . LEU B 1 29 ? -2.049 29.891 20.547 1 98.88 29 LEU B CA 1
ATOM 2835 C C . LEU B 1 29 ? -3.215 29.047 20.031 1 98.88 29 LEU B C 1
ATOM 2837 O O . LEU B 1 29 ? -3.641 29.203 18.891 1 98.88 29 LEU B O 1
ATOM 2841 N N . MET B 1 30 ? -3.68 28.156 20.875 1 98.75 30 MET B N 1
ATOM 2842 C CA . MET B 1 30 ? -4.766 27.25 20.5 1 98.75 30 MET B CA 1
ATOM 2843 C C . MET B 1 30 ? -6.094 27.734 21.062 1 98.75 30 MET B C 1
ATOM 2845 O O . MET B 1 30 ? -6.156 28.188 22.203 1 98.75 30 MET B O 1
ATOM 2849 N N . TRP B 1 31 ? -7.105 27.672 20.234 1 98.56 31 TRP B N 1
ATOM 2850 C CA . TRP B 1 31 ? -8.461 27.938 20.719 1 98.56 31 TRP B CA 1
ATOM 2851 C C . TRP B 1 31 ? -9.227 26.625 20.922 1 98.56 31 TRP B C 1
ATOM 2853 O O . TRP B 1 31 ? -9.273 25.781 20.031 1 98.56 31 TRP B O 1
ATOM 2863 N N . GLY B 1 32 ? -9.695 26.453 22.078 1 96.75 32 GLY B N 1
ATOM 2864 C CA . GLY B 1 32 ? -10.516 25.297 22.375 1 96.75 32 GLY B CA 1
ATOM 2865 C C . GLY B 1 32 ? -11.812 25.656 23.094 1 96.75 32 GLY B C 1
ATOM 2866 O O . GLY B 1 32 ? -11.992 26.797 23.531 1 96.75 32 GLY B O 1
ATOM 2867 N N . ILE B 1 33 ? -12.695 24.672 23.141 1 95.19 33 ILE B N 1
ATOM 2868 C CA . ILE B 1 33 ? -13.992 24.906 23.766 1 95.19 33 ILE B CA 1
ATOM 2869 C C . ILE B 1 33 ? -14.102 24.109 25.047 1 95.19 33 ILE B C 1
ATOM 2871 O O . ILE B 1 33 ? -15.047 24.281 25.828 1 95.19 33 ILE B O 1
ATOM 2875 N N . ASP B 1 34 ? -13.195 23.203 25.297 1 96.06 34 ASP B N 1
ATOM 2876 C CA . ASP B 1 34 ? -13.148 22.406 26.516 1 96.06 34 ASP B CA 1
ATOM 2877 C C . ASP B 1 34 ? -12.18 23 27.531 1 96.06 34 ASP B C 1
ATOM 2879 O O . ASP B 1 34 ? -10.961 22.953 27.344 1 96.06 34 ASP B O 1
ATOM 2883 N N . SER B 1 35 ? -12.711 23.453 28.672 1 97.5 35 SER B N 1
ATOM 2884 C CA . SER B 1 35 ? -11.898 24.141 29.672 1 97.5 35 SER B CA 1
ATOM 2885 C C . SER B 1 35 ? -10.812 23.234 30.219 1 97.5 35 SER B C 1
ATOM 2887 O O . SER B 1 35 ? -9.711 23.688 30.531 1 97.5 35 SER B O 1
ATOM 2889 N N . SER B 1 36 ? -11.125 21.969 30.344 1 97.31 36 SER B N 1
ATOM 2890 C CA . SER B 1 36 ? -10.148 21.016 30.875 1 97.31 36 SER B CA 1
ATOM 2891 C C . SER B 1 36 ? -8.969 20.859 29.922 1 97.31 36 SER B C 1
ATOM 2893 O O . SER B 1 36 ? -7.82 20.781 30.359 1 97.31 36 SER B O 1
ATOM 2895 N N . GLU B 1 37 ? -9.273 20.828 28.641 1 97.5 37 GLU B N 1
ATOM 2896 C CA . GLU B 1 37 ? -8.211 20.734 27.641 1 97.5 37 GLU B CA 1
ATOM 2897 C C . GLU B 1 37 ? -7.352 21.984 27.641 1 97.5 37 GLU B C 1
ATOM 2899 O O . GLU B 1 37 ? -6.121 21.906 27.609 1 97.5 37 GLU B O 1
ATOM 2904 N N . VAL B 1 38 ? -7.988 23.125 27.719 1 98.38 38 VAL B N 1
ATOM 2905 C CA . VAL B 1 38 ? -7.297 24.406 27.703 1 98.38 38 VAL B CA 1
ATOM 2906 C C . VAL B 1 38 ? -6.375 24.516 28.906 1 98.38 38 VAL B C 1
ATOM 2908 O O . VAL B 1 38 ? -5.219 24.922 28.781 1 98.38 38 VAL B O 1
ATOM 2911 N N . ASP B 1 39 ? -6.895 24.109 30.047 1 98.12 39 ASP B N 1
ATOM 2912 C CA . ASP B 1 39 ? -6.105 24.141 31.281 1 98.12 39 ASP B CA 1
ATOM 2913 C C . ASP B 1 39 ? -4.895 23.219 31.188 1 98.12 39 ASP B C 1
ATOM 2915 O O . ASP B 1 39 ? -3.791 23.594 31.594 1 98.12 39 ASP B O 1
ATOM 2919 N N . SER B 1 40 ? -5.141 22.031 30.688 1 98.19 40 SER B N 1
ATOM 2920 C CA . SER B 1 40 ? -4.074 21.047 30.531 1 98.19 40 SER B CA 1
ATOM 2921 C C . SER B 1 40 ? -2.979 21.547 29.609 1 98.19 40 SER B C 1
ATOM 2923 O O . SER B 1 40 ? -1.791 21.438 29.906 1 98.19 40 SER B O 1
ATOM 2925 N N . ILE B 1 41 ? -3.354 22.156 28.531 1 98.62 41 ILE B N 1
ATOM 2926 C CA . ILE B 1 41 ? -2.41 22.672 27.547 1 98.62 41 ILE B CA 1
ATOM 2927 C C . ILE B 1 41 ? -1.593 23.797 28.156 1 98.62 41 ILE B C 1
ATOM 2929 O O . ILE B 1 41 ? -0.383 23.891 27.938 1 98.62 41 ILE B O 1
ATOM 2933 N N . ASN B 1 42 ? -2.227 24.656 28.953 1 98.56 42 ASN B N 1
ATOM 2934 C CA . ASN B 1 42 ? -1.538 25.781 29.578 1 98.56 42 ASN B CA 1
ATOM 2935 C C . ASN B 1 42 ? -0.567 25.312 30.656 1 98.56 42 ASN B C 1
ATOM 2937 O O . ASN B 1 42 ? 0.298 26.078 31.094 1 98.56 42 ASN B O 1
ATOM 2941 N N . LYS B 1 43 ? -0.739 24.031 31.047 1 97.94 43 LYS B N 1
ATOM 2942 C CA . LYS B 1 43 ? 0.207 23.438 31.969 1 97.94 43 LYS B CA 1
ATOM 2943 C C . LYS B 1 43 ? 1.307 22.672 31.234 1 97.94 43 LYS B C 1
ATOM 2945 O O . LYS B 1 43 ? 2.211 22.125 31.844 1 97.94 43 LYS B O 1
ATOM 2950 N N . GLY B 1 44 ? 1.188 22.625 29.969 1 98.19 44 GLY B N 1
ATOM 2951 C CA . GLY B 1 44 ? 2.293 22.125 29.172 1 98.19 44 GLY B CA 1
ATOM 2952 C C . GLY B 1 44 ? 1.99 20.797 28.5 1 98.19 44 GLY B C 1
ATOM 2953 O O . GLY B 1 44 ? 2.84 20.234 27.797 1 98.19 44 GLY B O 1
ATOM 2954 N N . ASN B 1 45 ? 0.792 20.281 28.688 1 97 45 ASN B N 1
ATOM 2955 C CA . ASN B 1 45 ? 0.442 19.016 28.078 1 97 45 ASN B CA 1
ATOM 2956 C C . ASN B 1 45 ? -1.033 18.969 27.688 1 97 45 ASN B C 1
ATOM 2958 O O . ASN B 1 45 ? -1.802 19.859 28.047 1 97 45 ASN B O 1
ATOM 2962 N N . ASN B 1 46 ? -1.377 18.125 26.812 1 98.06 46 ASN B N 1
ATOM 2963 C CA . ASN B 1 46 ? -2.768 17.766 26.562 1 98.06 46 ASN B CA 1
ATOM 2964 C C . ASN B 1 46 ? -3.074 16.344 27.031 1 98.06 46 ASN B C 1
ATOM 2966 O O . ASN B 1 46 ? -3.096 15.414 26.219 1 98.06 46 ASN B O 1
ATOM 2970 N N . SER B 1 47 ? -3.498 16.188 28.203 1 97.31 47 SER B N 1
ATOM 2971 C CA . SER B 1 47 ? -3.543 14.891 28.891 1 97.31 47 SER B CA 1
ATOM 2972 C C . SER B 1 47 ? -4.652 14.008 28.328 1 97.31 47 SER B C 1
ATOM 2974 O O . SER B 1 47 ? -4.57 12.781 28.391 1 97.31 47 SER B O 1
ATOM 2976 N N . LYS B 1 48 ? -5.625 14.703 27.828 1 96.25 48 LYS B N 1
ATOM 2977 C CA . LYS B 1 48 ? -6.734 13.938 27.266 1 96.25 48 LYS B CA 1
ATOM 2978 C C . LYS B 1 48 ? -6.258 13.008 26.156 1 96.25 48 LYS B C 1
ATOM 2980 O O . LYS B 1 48 ? -6.75 11.883 26.031 1 96.25 48 LYS B O 1
ATOM 2985 N N . TYR B 1 49 ? -5.25 13.438 25.422 1 96.25 49 TYR B N 1
ATOM 2986 C CA . TYR B 1 49 ? -4.887 12.68 24.219 1 96.25 49 TYR B CA 1
ATOM 2987 C C . TYR B 1 49 ? -3.49 12.086 24.359 1 96.25 49 TYR B C 1
ATOM 2989 O O . TYR B 1 49 ? -3.166 11.094 23.703 1 96.25 49 TYR B O 1
ATOM 2997 N N . PHE B 1 50 ? -2.654 12.719 25.219 1 97.62 50 PHE B N 1
ATOM 2998 C CA . PHE B 1 50 ? -1.251 12.328 25.203 1 97.62 50 PHE B CA 1
ATOM 2999 C C . PHE B 1 50 ? -0.751 12.062 26.625 1 97.62 50 PHE B C 1
ATOM 3001 O O . PHE B 1 50 ? 0.456 11.977 26.859 1 97.62 50 PHE B O 1
ATOM 3008 N N . LYS B 1 51 ? -1.666 11.938 27.609 1 94.5 51 LYS B N 1
ATOM 3009 C CA . LYS B 1 51 ? -1.356 11.609 29 1 94.5 51 LYS B CA 1
ATOM 3010 C C . LYS B 1 51 ? -0.378 12.617 29.594 1 94.5 51 LYS B C 1
ATOM 3012 O O . LYS B 1 51 ? -0.611 13.828 29.531 1 94.5 51 LYS B O 1
ATOM 3017 N N . ASP B 1 52 ? 0.807 12.109 29.938 1 95.69 52 ASP B N 1
ATOM 3018 C CA . ASP B 1 52 ? 1.708 13.008 30.656 1 95.69 52 ASP B CA 1
ATOM 3019 C C . ASP B 1 52 ? 2.799 13.547 29.734 1 95.69 52 ASP B C 1
ATOM 3021 O O . ASP B 1 52 ? 3.676 14.297 30.172 1 95.69 52 ASP B O 1
ATOM 3025 N N . ALA B 1 53 ? 2.686 13.242 28.531 1 97.5 53 ALA B N 1
ATOM 3026 C CA . ALA B 1 53 ? 3.701 13.734 27.609 1 97.5 53 ALA B CA 1
ATOM 3027 C C . ALA B 1 53 ? 3.586 15.25 27.422 1 97.5 53 ALA B C 1
ATOM 3029 O O . ALA B 1 53 ? 2.482 15.781 27.266 1 97.5 53 ALA B O 1
ATOM 3030 N N . LEU B 1 54 ? 4.66 15.93 27.469 1 98.44 54 LEU B N 1
ATOM 3031 C CA . LEU B 1 54 ? 4.68 17.375 27.328 1 98.44 54 LEU B CA 1
ATOM 3032 C C . LEU B 1 54 ? 4.875 17.781 25.859 1 98.44 54 LEU B C 1
ATOM 3034 O O . LEU B 1 54 ? 5.422 17.016 25.078 1 98.44 54 LEU B O 1
ATOM 3038 N N . PHE B 1 55 ? 4.383 18.969 25.562 1 98.69 55 PHE B N 1
ATOM 3039 C CA . PHE B 1 55 ? 4.781 19.578 24.297 1 98.69 55 PHE B CA 1
ATOM 3040 C C . PHE B 1 55 ? 6.293 19.719 24.219 1 98.69 55 PHE B C 1
ATOM 3042 O O . PHE B 1 55 ? 6.965 19.844 25.25 1 98.69 55 PHE B O 1
ATOM 3049 N N . ASN B 1 56 ? 6.879 19.672 23.016 1 98.44 56 ASN B N 1
ATOM 3050 C CA . ASN B 1 56 ? 8.32 19.828 22.828 1 98.44 56 ASN B CA 1
ATOM 3051 C C . ASN B 1 56 ? 8.844 21.094 23.484 1 98.44 56 ASN B C 1
ATOM 3053 O O . ASN B 1 56 ? 9.914 21.094 24.094 1 98.44 56 ASN B O 1
ATOM 3057 N N . ASN B 1 57 ? 8.125 22.25 23.328 1 98 57 ASN B N 1
ATOM 3058 C CA . ASN B 1 57 ? 8.367 23.516 24 1 98 57 ASN B CA 1
ATOM 3059 C C . ASN B 1 57 ? 7.094 24.078 24.625 1 98 57 ASN B C 1
ATOM 3061 O O . ASN B 1 57 ? 6.477 24.984 24.078 1 98 57 ASN B O 1
ATOM 3065 N N . PRO B 1 58 ? 6.828 23.609 25.812 1 97.88 58 PRO B N 1
ATOM 3066 C CA . PRO B 1 58 ? 5.551 23.969 26.438 1 97.88 58 PRO B CA 1
ATOM 3067 C C . PRO B 1 58 ? 5.383 25.469 26.641 1 97.88 58 PRO B C 1
ATOM 3069 O O . PRO B 1 58 ? 4.262 25.969 26.625 1 97.88 58 PRO B O 1
ATOM 3072 N N . PHE B 1 59 ? 6.422 26.203 26.766 1 97.38 59 PHE B N 1
ATOM 3073 C CA . PHE B 1 59 ? 6.352 27.641 27.016 1 97.38 59 PHE B CA 1
ATOM 3074 C C . PHE B 1 59 ? 5.859 28.375 25.781 1 97.38 59 PHE B C 1
ATOM 3076 O O . PHE B 1 59 ? 5.371 29.5 25.875 1 97.38 59 PHE B O 1
ATOM 3083 N N . ASN B 1 60 ? 6.008 27.734 24.625 1 98.12 60 ASN B N 1
ATOM 3084 C CA . ASN B 1 60 ? 5.602 28.359 23.359 1 98.12 60 ASN B CA 1
ATOM 3085 C C . ASN B 1 60 ? 4.18 27.969 22.984 1 98.12 60 ASN B C 1
ATOM 3087 O O . ASN B 1 60 ? 3.697 28.328 21.906 1 98.12 60 ASN B O 1
ATOM 3091 N N . VAL B 1 61 ? 3.477 27.188 23.828 1 98.75 61 VAL B N 1
ATOM 3092 C CA . VAL B 1 61 ? 2.131 26.719 23.516 1 98.75 61 VAL B CA 1
ATOM 3093 C C . VAL B 1 61 ? 1.153 27.188 24.594 1 98.75 61 VAL B C 1
ATOM 3095 O O . VAL B 1 61 ? 1.331 26.875 25.766 1 98.75 61 VAL B O 1
ATOM 3098 N N . LYS B 1 62 ? 0.212 27.906 24.188 1 98.69 62 LYS B N 1
ATOM 3099 C CA . LYS B 1 62 ? -0.867 28.344 25.062 1 98.69 62 LYS B CA 1
ATOM 3100 C C . LYS B 1 62 ? -2.232 28.016 24.469 1 98.69 62 LYS B C 1
ATOM 3102 O O . LYS B 1 62 ? -2.338 27.719 23.266 1 98.69 62 LYS B O 1
ATOM 3107 N N . ALA B 1 63 ? -3.213 28.031 25.281 1 98.81 63 ALA B N 1
ATOM 3108 C CA . ALA B 1 63 ? -4.586 27.797 24.844 1 98.81 63 ALA B CA 1
ATOM 3109 C C . ALA B 1 63 ? -5.547 28.781 25.516 1 98.81 63 ALA B C 1
ATOM 3111 O O . ALA B 1 63 ? -5.258 29.297 26.594 1 98.81 63 ALA B O 1
ATOM 3112 N N . THR B 1 64 ? -6.637 29.109 24.859 1 98.81 64 THR B N 1
ATOM 3113 C CA . THR B 1 64 ? -7.637 30.031 25.375 1 98.81 64 THR B CA 1
ATOM 3114 C C . THR B 1 64 ? -9.039 29.594 24.969 1 98.81 64 THR B C 1
ATOM 3116 O O . THR B 1 64 ? -9.211 28.875 23.984 1 98.81 64 THR B O 1
ATOM 3119 N N . LEU B 1 65 ? -9.984 29.953 25.75 1 98.31 65 LEU B N 1
ATOM 3120 C CA . LEU B 1 65 ? -11.398 29.75 25.438 1 98.31 65 LEU B CA 1
ATOM 3121 C C . LEU B 1 65 ? -11.953 30.938 24.656 1 98.31 65 LEU B C 1
ATOM 3123 O O . LEU B 1 65 ? -13.055 30.859 24.109 1 98.31 65 LEU B O 1
ATOM 3127 N N . ASP B 1 66 ? -11.164 31.953 24.547 1 98.19 66 ASP B N 1
ATOM 3128 C CA . ASP B 1 66 ? -11.602 33.188 23.938 1 98.19 66 ASP B CA 1
ATOM 3129 C C . ASP B 1 66 ? -11.156 33.281 22.469 1 98.19 66 ASP B C 1
ATOM 3131 O O . ASP B 1 66 ? -9.977 33.531 22.203 1 98.19 66 ASP B O 1
ATOM 3135 N N . LEU B 1 67 ? -12.117 33.188 21.594 1 97.75 67 LEU B N 1
ATOM 3136 C CA . LEU B 1 67 ? -11.828 33.188 20.156 1 97.75 67 LEU B CA 1
ATOM 3137 C C . LEU B 1 67 ? -11.227 34.531 19.75 1 97.75 67 LEU B C 1
ATOM 3139 O O . LEU B 1 67 ? -10.352 34.594 18.875 1 97.75 67 LEU B O 1
ATOM 3143 N N . ASN B 1 68 ? -11.719 35.594 20.344 1 97.69 68 ASN B N 1
ATOM 3144 C CA . ASN B 1 68 ? -11.195 36.906 20.016 1 97.69 68 ASN B CA 1
ATOM 3145 C C . ASN B 1 68 ? -9.711 37.031 20.375 1 97.69 68 ASN B C 1
ATOM 3147 O O . ASN B 1 68 ? -8.938 37.625 19.609 1 97.69 68 ASN B O 1
ATOM 3151 N N . GLU B 1 69 ? -9.406 36.469 21.453 1 98 69 GLU B N 1
ATOM 3152 C CA . GLU B 1 69 ? -8.008 36.469 21.875 1 98 69 GLU B CA 1
ATOM 3153 C C . GLU B 1 69 ? -7.145 35.656 20.906 1 98 69 GLU B C 1
ATOM 3155 O O . GLU B 1 69 ? -6.059 36.094 20.516 1 98 69 GLU B O 1
ATOM 3160 N N . ALA B 1 70 ? -7.66 34.562 20.531 1 98.25 70 ALA B N 1
ATOM 3161 C CA . ALA B 1 70 ? -6.926 33.656 19.656 1 98.25 70 ALA B CA 1
ATOM 3162 C C . ALA B 1 70 ? -6.688 34.312 18.297 1 98.25 70 ALA B C 1
ATOM 3164 O O . ALA B 1 70 ? -5.688 34 17.625 1 98.25 70 ALA B O 1
ATOM 3165 N N . LEU B 1 71 ? -7.594 35.188 17.875 1 98.06 71 LEU B N 1
ATOM 3166 C CA . LEU B 1 71 ? -7.562 35.719 16.516 1 98.06 71 LEU B CA 1
ATOM 3167 C C . LEU B 1 71 ? -6.992 37.156 16.5 1 98.06 71 LEU B C 1
ATOM 3169 O O . LEU B 1 71 ? -7.004 37.812 15.469 1 98.06 71 LEU B O 1
ATOM 3173 N N . LYS B 1 72 ? -6.539 37.625 17.625 1 96 72 LYS B N 1
ATOM 3174 C CA . LYS B 1 72 ? -6.055 39 17.734 1 96 72 LYS B CA 1
ATOM 3175 C C . LYS B 1 72 ? -4.84 39.219 16.844 1 96 72 LYS B C 1
ATOM 3177 O O . LYS B 1 72 ? -4.801 40.188 16.078 1 96 72 LYS B O 1
ATOM 3182 N N . GLU B 1 73 ? -3.793 38.406 16.953 1 95.69 73 GLU B N 1
ATOM 3183 C CA . GLU B 1 73 ? -2.574 38.531 16.172 1 95.69 73 GLU B CA 1
ATOM 3184 C C . GLU B 1 73 ? -1.969 37.188 15.852 1 95.69 73 GLU B C 1
ATOM 3186 O O . GLU B 1 73 ? -1.64 36.406 16.75 1 95.69 73 GLU B O 1
ATOM 3191 N N . PHE B 1 74 ? -1.827 36.938 14.523 1 97.75 74 PHE B N 1
ATOM 3192 C CA . PHE B 1 74 ? -1.2 35.688 14.078 1 97.75 74 PHE B CA 1
ATOM 3193 C C . PHE B 1 74 ? -0.689 35.844 12.648 1 97.75 74 PHE B C 1
ATOM 3195 O O . PHE B 1 74 ? -1.193 36.656 11.883 1 97.75 74 PHE B O 1
ATOM 3202 N N . ASP B 1 75 ? 0.34 35.031 12.328 1 98.25 75 ASP B N 1
ATOM 3203 C CA . ASP B 1 75 ? 0.862 34.969 10.969 1 98.25 75 ASP B CA 1
ATOM 3204 C C . ASP B 1 75 ? 0.137 33.875 10.164 1 98.25 75 ASP B C 1
ATOM 3206 O O . ASP B 1 75 ? -0.056 34.031 8.961 1 98.25 75 ASP B O 1
ATOM 3210 N N . TYR B 1 76 ? -0.219 32.75 10.812 1 98.56 76 TYR B N 1
ATOM 3211 C CA . TYR B 1 76 ? -0.9 31.609 10.203 1 98.56 76 TYR B CA 1
ATOM 3212 C C . TYR B 1 76 ? -2.068 31.156 11.07 1 98.56 76 TYR B C 1
ATOM 3214 O O . TYR B 1 76 ? -1.989 31.188 12.297 1 98.56 76 TYR B O 1
ATOM 3222 N N . LEU B 1 77 ? -3.113 30.766 10.398 1 98.31 77 LEU B N 1
ATOM 3223 C CA . LEU B 1 77 ? -4.266 30.156 11.055 1 98.31 77 LEU B CA 1
ATOM 3224 C C . LEU B 1 77 ? -4.43 28.703 10.633 1 98.31 77 LEU B C 1
ATOM 3226 O O . LEU B 1 77 ? -4.59 28.406 9.445 1 98.31 77 LEU B O 1
ATOM 3230 N N . ILE B 1 78 ? -4.348 27.781 11.602 1 98.38 78 ILE B N 1
ATOM 3231 C CA . ILE B 1 78 ? -4.57 26.359 11.32 1 98.38 78 ILE B CA 1
ATOM 3232 C C . ILE B 1 78 ? -5.98 25.969 11.742 1 98.38 78 ILE B C 1
ATOM 3234 O O . ILE B 1 78 ? -6.379 26.188 12.891 1 98.38 78 ILE B O 1
ATOM 3238 N N . LEU B 1 79 ? -6.688 25.422 10.828 1 96.5 79 LEU B N 1
ATOM 3239 C CA . LEU B 1 79 ? -8.031 24.922 11.109 1 96.5 79 LEU B CA 1
ATOM 3240 C C . LEU B 1 79 ? -8.008 23.438 11.453 1 96.5 79 LEU B C 1
ATOM 3242 O O . LEU B 1 79 ? -7.996 22.594 10.562 1 96.5 79 LEU B O 1
ATOM 3246 N N . ALA B 1 80 ? -8.117 23.141 12.711 1 95.62 80 ALA B N 1
ATOM 3247 C CA . ALA B 1 80 ? -7.992 21.766 13.172 1 95.62 80 ALA B CA 1
ATOM 3248 C C . ALA B 1 80 ? -9.211 21.344 13.992 1 95.62 80 ALA B C 1
ATOM 3250 O O . ALA B 1 80 ? -9.062 20.75 15.07 1 95.62 80 ALA B O 1
ATOM 3251 N N . VAL B 1 81 ? -10.359 21.672 13.508 1 89.31 81 VAL B N 1
ATOM 3252 C CA . VAL B 1 81 ? -11.602 21.25 14.141 1 89.31 81 VAL B CA 1
ATOM 3253 C C . VAL B 1 81 ? -12.219 20.094 13.336 1 89.31 81 VAL B C 1
ATOM 3255 O O . VAL B 1 81 ? -11.891 19.906 12.164 1 89.31 81 VAL B O 1
ATOM 3258 N N . PRO B 1 82 ? -13.016 19.344 13.961 1 80.12 82 PRO B N 1
ATOM 3259 C CA . PRO B 1 82 ? -13.688 18.266 13.227 1 80.12 82 PRO B CA 1
ATOM 3260 C C . PRO B 1 82 ? -14.469 18.781 12.016 1 80.12 82 PRO B C 1
ATOM 3262 O O . PRO B 1 82 ? -14.961 19.906 12.031 1 80.12 82 PRO B O 1
ATOM 3265 N N . SER B 1 83 ? -14.555 17.938 11.047 1 76.5 83 SER B N 1
ATOM 3266 C CA . SER B 1 83 ? -15.234 18.281 9.812 1 76.5 83 SER B CA 1
ATOM 3267 C C . SER B 1 83 ? -16.656 18.75 10.078 1 76.5 83 SER B C 1
ATOM 3269 O O . SER B 1 83 ? -17.188 19.609 9.367 1 76.5 83 SER B O 1
ATOM 3271 N N . SER B 1 84 ? -17.297 18.234 11.141 1 75.62 84 SER B N 1
ATOM 3272 C CA . SER B 1 84 ? -18.672 18.562 11.453 1 75.62 84 SER B CA 1
ATOM 3273 C C . SER B 1 84 ? -18.797 19.984 11.992 1 75.62 84 SER B C 1
ATOM 3275 O O . SER B 1 84 ? -19.875 20.578 11.945 1 75.62 84 SER B O 1
ATOM 3277 N N . ALA B 1 85 ? -17.734 20.562 12.414 1 81.38 85 ALA B N 1
ATOM 3278 C CA . ALA B 1 85 ? -17.781 21.859 13.062 1 81.38 85 ALA B CA 1
ATOM 3279 C C . ALA B 1 85 ? -17.172 22.938 12.164 1 81.38 85 ALA B C 1
ATOM 3281 O O . ALA B 1 85 ? -17.281 24.125 12.445 1 81.38 85 ALA B O 1
ATOM 3282 N N . ILE B 1 86 ? -16.625 22.578 11.062 1 83.56 86 ILE B N 1
ATOM 3283 C CA . ILE B 1 86 ? -15.758 23.453 10.281 1 83.56 86 ILE B CA 1
ATOM 3284 C C . ILE B 1 86 ? -16.562 24.656 9.766 1 83.56 86 ILE B C 1
ATOM 3286 O O . ILE B 1 86 ? -16.109 25.797 9.852 1 83.56 86 ILE B O 1
ATOM 3290 N N . THR B 1 87 ? -17.734 24.453 9.281 1 83.56 87 THR B N 1
ATOM 3291 C CA . THR B 1 87 ? -18.516 25.531 8.68 1 83.56 87 THR B CA 1
ATOM 3292 C C . THR B 1 87 ? -18.922 26.562 9.727 1 83.56 87 THR B C 1
ATOM 3294 O O . THR B 1 87 ? -18.797 27.766 9.492 1 83.56 87 THR B O 1
ATOM 3297 N N . SER B 1 88 ? -19.391 26.078 10.867 1 87.62 88 SER B N 1
ATOM 3298 C CA . SER B 1 88 ? -19.797 26.984 11.938 1 87.62 88 SER B CA 1
ATOM 3299 C C . SER B 1 88 ? -18.625 27.781 12.461 1 87.62 88 SER B C 1
ATOM 3301 O O . SER B 1 88 ? -18.75 28.984 12.727 1 87.62 88 SER B O 1
ATOM 3303 N N . VAL B 1 89 ? -17.547 27.188 12.531 1 91.19 89 VAL B N 1
ATOM 3304 C CA . VAL B 1 89 ? -16.359 27.828 13.07 1 91.19 89 VAL B CA 1
ATOM 3305 C C . VAL B 1 89 ? -15.828 28.859 12.086 1 91.19 89 VAL B C 1
ATOM 3307 O O . VAL B 1 89 ? -15.383 29.938 12.484 1 91.19 89 VAL B O 1
ATOM 3310 N N . LEU B 1 90 ? -15.883 28.547 10.844 1 90.81 90 LEU B N 1
ATOM 3311 C CA . LEU B 1 90 ? -15.43 29.484 9.812 1 90.81 90 LEU B CA 1
ATOM 3312 C C . LEU B 1 90 ? -16.234 30.766 9.867 1 90.81 90 LEU B C 1
ATOM 3314 O O . LEU B 1 90 ? -15.68 31.859 9.703 1 90.81 90 LEU B O 1
ATOM 3318 N N . GLU B 1 91 ? -17.484 30.625 10.102 1 91 91 GLU B N 1
ATOM 3319 C CA . GLU B 1 91 ? -18.344 31.797 10.203 1 91 91 GLU B CA 1
ATOM 3320 C C . GLU B 1 91 ? -17.953 32.656 11.391 1 91 91 GLU B C 1
ATOM 3322 O O . GLU B 1 91 ? -17.906 33.906 11.289 1 91 91 GLU B O 1
ATOM 3327 N N . GLN B 1 92 ? -17.703 32.062 12.469 1 94.62 92 GLN B N 1
ATOM 3328 C CA . GLN B 1 92 ? -17.297 32.781 13.672 1 94.62 92 GLN B CA 1
ATOM 3329 C C . GLN B 1 92 ? -15.969 33.5 13.453 1 94.62 92 GLN B C 1
ATOM 3331 O O . GLN B 1 92 ? -15.797 34.656 13.883 1 94.62 92 GLN B O 1
ATOM 3336 N N . ILE B 1 93 ? -15.086 32.844 12.789 1 95.94 93 ILE B N 1
ATOM 3337 C CA . ILE B 1 93 ? -13.766 33.438 12.516 1 95.94 93 ILE B CA 1
ATOM 3338 C C . ILE B 1 93 ? -13.922 34.656 11.625 1 95.94 93 ILE B C 1
ATOM 3340 O O . ILE B 1 93 ? -13.328 35.719 11.898 1 95.94 93 ILE B O 1
ATOM 3344 N N . LYS B 1 94 ? -14.656 34.531 10.625 1 93.56 94 LYS B N 1
ATOM 3345 C CA . LYS B 1 94 ? -14.875 35.625 9.688 1 93.56 94 LYS B CA 1
ATOM 3346 C C . LYS B 1 94 ? -15.422 36.844 10.398 1 93.56 94 LYS B C 1
ATOM 3348 O O . LYS B 1 94 ? -15 37.969 10.125 1 93.56 94 LYS B O 1
ATOM 3353 N N . GLU B 1 95 ? -16.391 36.562 11.266 1 93.75 95 GLU B N 1
ATOM 3354 C CA . GLU B 1 95 ? -17 37.656 12.016 1 93.75 95 GLU B CA 1
ATOM 3355 C C . GLU B 1 95 ? -15.969 38.344 12.906 1 93.75 95 GLU B C 1
ATOM 3357 O O . GLU B 1 95 ? -16.047 39.562 13.125 1 93.75 95 GLU B O 1
ATOM 3362 N N . THR B 1 96 ? -15.102 37.594 13.328 1 95.5 96 THR B N 1
ATOM 3363 C CA . THR B 1 96 ? -14.117 38.094 14.273 1 95.5 96 THR B CA 1
ATOM 3364 C C . THR B 1 96 ? -13.008 38.875 13.539 1 95.5 96 THR B C 1
ATOM 3366 O O . THR B 1 96 ? -12.594 39.938 13.977 1 95.5 96 THR B O 1
ATOM 3369 N N . ILE B 1 97 ? -12.531 38.375 12.383 1 94.56 97 ILE B N 1
ATOM 3370 C CA . ILE B 1 97 ? -11.359 38.938 11.727 1 94.56 97 ILE B CA 1
ATOM 3371 C C . ILE B 1 97 ? -11.781 40.062 10.781 1 94.56 97 ILE B C 1
ATOM 3373 O O . ILE B 1 97 ? -10.945 40.812 10.312 1 94.56 97 ILE B O 1
ATOM 3377 N N . LYS B 1 98 ? -13.055 40.094 10.469 1 92.88 98 LYS B N 1
ATOM 3378 C CA . LYS B 1 98 ? -13.633 41.125 9.602 1 92.88 98 LYS B CA 1
ATOM 3379 C C . LYS B 1 98 ? -12.945 41.125 8.242 1 92.88 98 LYS B C 1
ATOM 3381 O O . LYS B 1 98 ? -12.859 40.094 7.566 1 92.88 98 LYS B O 1
ATOM 3386 N N . ASN B 1 99 ? -12.156 42.188 7.914 1 92 99 ASN B N 1
ATOM 3387 C CA . ASN B 1 99 ? -11.625 42.344 6.562 1 92 99 ASN B CA 1
ATOM 3388 C C . ASN B 1 99 ? -10.148 41.938 6.508 1 92 99 ASN B C 1
ATOM 3390 O O . ASN B 1 99 ? -9.516 42.031 5.453 1 92 99 ASN B O 1
ATOM 3394 N N . LYS B 1 100 ? -9.719 41.406 7.543 1 94.12 100 LYS B N 1
ATOM 3395 C CA . LYS B 1 100 ? -8.312 41.031 7.605 1 94.12 100 LYS B CA 1
ATOM 3396 C C . LYS B 1 100 ? -8 39.906 6.641 1 94.12 100 LYS B C 1
ATOM 3398 O O . LYS B 1 100 ? -8.781 38.938 6.527 1 94.12 100 LYS B O 1
ATOM 3403 N N . LYS B 1 101 ? -6.914 40.094 5.863 1 95.94 101 LYS B N 1
ATOM 3404 C CA . LYS B 1 101 ? -6.426 39 5.023 1 95.94 101 LYS B CA 1
ATOM 3405 C C . LYS B 1 101 ? -5.535 38.062 5.816 1 95.94 101 LYS B C 1
ATOM 3407 O O . LYS B 1 101 ? -4.66 38.5 6.562 1 95.94 101 LYS B O 1
ATOM 3412 N N . ILE B 1 102 ? -5.781 36.75 5.621 1 96.56 102 ILE B N 1
ATOM 3413 C CA . ILE B 1 102 ? -5.082 35.844 6.508 1 96.56 102 ILE B CA 1
ATOM 3414 C C . ILE B 1 102 ? -4.555 34.656 5.699 1 96.56 102 ILE B C 1
ATOM 3416 O O . ILE B 1 102 ? -5.035 34.375 4.598 1 96.56 102 ILE B O 1
ATOM 3420 N N . ASN B 1 103 ? -3.467 33.969 6.16 1 97.69 103 ASN B N 1
ATOM 3421 C CA . ASN B 1 103 ? -2.961 32.688 5.688 1 97.69 103 ASN B CA 1
ATOM 3422 C C . ASN B 1 103 ? -3.594 31.516 6.445 1 97.69 103 ASN B C 1
ATOM 3424 O O . ASN B 1 103 ? -3.502 31.453 7.672 1 97.69 103 ASN B O 1
ATOM 3428 N N . VAL B 1 104 ? -4.203 30.609 5.684 1 97.25 104 VAL B N 1
ATOM 3429 C CA . VAL B 1 104 ? -4.961 29.547 6.336 1 97.25 104 VAL B CA 1
ATOM 3430 C C . VAL B 1 104 ? -4.359 28.188 5.977 1 97.25 104 VAL B C 1
ATOM 3432 O O . VAL B 1 104 ? -4.059 27.922 4.809 1 97.25 104 VAL B O 1
ATOM 3435 N N . ILE B 1 105 ? -4.156 27.359 6.992 1 97.56 105 ILE B N 1
ATOM 3436 C CA . ILE B 1 105 ? -3.729 25.969 6.832 1 97.56 105 ILE B CA 1
ATOM 3437 C C . ILE B 1 105 ? -4.84 25.031 7.301 1 97.56 105 ILE B C 1
ATOM 3439 O O . ILE B 1 105 ? -5.137 24.953 8.492 1 97.56 105 ILE B O 1
ATOM 3443 N N . ASN B 1 106 ? -5.426 24.359 6.363 1 95.31 106 ASN B N 1
ATOM 3444 C CA . ASN B 1 106 ? -6.469 23.391 6.668 1 95.31 106 ASN B CA 1
ATOM 3445 C C . ASN B 1 106 ? -5.883 22.016 6.957 1 95.31 106 ASN B C 1
ATOM 3447 O O . ASN B 1 106 ? -4.898 21.609 6.336 1 95.31 106 ASN B O 1
ATOM 3451 N N . VAL B 1 107 ? -6.492 21.266 7.949 1 94.81 107 VAL B N 1
ATOM 3452 C CA . VAL B 1 107 ? -5.977 19.938 8.219 1 94.81 107 VAL B CA 1
ATOM 3453 C C . VAL B 1 107 ? -7.117 18.922 8.172 1 94.81 107 VAL B C 1
ATOM 3455 O O . VAL B 1 107 ? -6.91 17.734 8.422 1 94.81 107 VAL B O 1
ATOM 3458 N N . ALA B 1 108 ? -8.312 19.469 7.848 1 86.69 108 ALA B N 1
ATOM 3459 C CA . ALA B 1 108 ? -9.422 18.547 7.594 1 86.69 108 ALA B CA 1
ATOM 3460 C C . ALA B 1 108 ? -9.234 17.828 6.262 1 86.69 108 ALA B C 1
ATOM 3462 O O . ALA B 1 108 ? -8.789 18.422 5.281 1 86.69 108 ALA B O 1
ATOM 3463 N N . LYS B 1 109 ? -9.523 16.562 6.273 1 81.81 109 LYS B N 1
ATOM 3464 C CA . LYS B 1 109 ? -9.273 15.758 5.086 1 81.81 109 LYS B CA 1
ATOM 3465 C C . LYS B 1 109 ? -10.578 15.406 4.379 1 81.81 109 LYS B C 1
ATOM 3467 O O . LYS B 1 109 ? -11.594 15.148 5.027 1 81.81 109 LYS B O 1
ATOM 3472 N N . GLY B 1 110 ? -10.484 15.617 3.078 1 80.88 110 GLY B N 1
ATOM 3473 C CA . GLY B 1 110 ? -11.562 15.023 2.301 1 80.88 110 GLY B CA 1
ATOM 3474 C C . GLY B 1 110 ? -12.641 16.016 1.929 1 80.88 110 GLY B C 1
ATOM 3475 O O . GLY B 1 110 ? -12.344 17.109 1.427 1 80.88 110 GLY B O 1
ATOM 3476 N N . ILE B 1 111 ? -13.906 15.539 2.006 1 83.94 111 ILE B N 1
ATOM 3477 C CA . ILE B 1 111 ? -15.062 16.266 1.487 1 83.94 111 ILE B CA 1
ATOM 3478 C C . ILE B 1 111 ? -16.016 16.594 2.633 1 83.94 111 ILE B C 1
ATOM 3480 O O . ILE B 1 111 ? -16.281 15.758 3.492 1 83.94 111 ILE B O 1
ATOM 3484 N N . ASP B 1 112 ? -16.516 17.812 2.586 1 83.88 112 ASP B N 1
ATOM 3485 C CA . ASP B 1 112 ? -17.469 18.281 3.598 1 83.88 112 ASP B CA 1
ATOM 3486 C C . ASP B 1 112 ? -18.812 17.594 3.441 1 83.88 112 ASP B C 1
ATOM 3488 O O . ASP B 1 112 ? -19.359 17.531 2.338 1 83.88 112 ASP B O 1
ATOM 3492 N N . GLU B 1 113 ? -19.281 17.156 4.531 1 77.81 113 GLU B N 1
ATOM 3493 C CA . GLU B 1 113 ? -20.516 16.375 4.512 1 77.81 113 GLU B CA 1
ATOM 3494 C C . GLU B 1 113 ? -21.719 17.281 4.195 1 77.81 113 GLU B C 1
ATOM 3496 O O . GLU B 1 113 ? -22.688 16.828 3.586 1 77.81 113 GLU B O 1
ATOM 3501 N N . LYS B 1 114 ? -21.688 18.438 4.582 1 79 114 LYS B N 1
ATOM 3502 C CA . LYS B 1 114 ? -22.828 19.344 4.441 1 79 114 LYS B CA 1
ATOM 3503 C C . LYS B 1 114 ? -22.953 19.859 3.012 1 79 114 LYS B C 1
ATOM 3505 O O . LYS B 1 114 ? -24.047 19.938 2.465 1 79 114 LYS B O 1
ATOM 3510 N N . THR B 1 115 ? -21.875 20.156 2.389 1 82.12 115 THR B N 1
ATOM 3511 C CA . THR B 1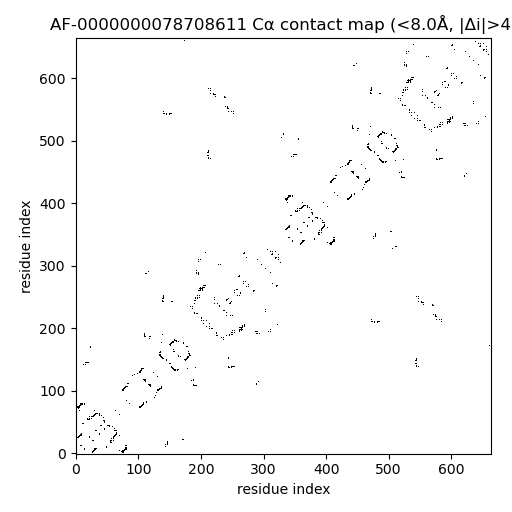 115 ? -21.922 20.812 1.086 1 82.12 115 THR B CA 1
ATOM 3512 C C . THR B 1 115 ? -21.531 19.844 -0.021 1 82.12 115 THR B C 1
ATOM 3514 O O . THR B 1 115 ? -21.734 20.125 -1.204 1 82.12 115 THR B O 1
ATOM 3517 N N . ASN B 1 116 ? -20.891 18.703 0.338 1 83.31 116 ASN B N 1
ATOM 3518 C CA . ASN B 1 116 ? -20.359 17.719 -0.608 1 83.31 116 ASN B CA 1
ATOM 3519 C C . ASN B 1 116 ? -19.25 18.312 -1.461 1 83.31 116 ASN B C 1
ATOM 3521 O O . ASN B 1 116 ? -19.062 17.906 -2.611 1 83.31 116 ASN B O 1
ATOM 3525 N N . GLU B 1 117 ? -18.656 19.391 -0.895 1 88.62 117 GLU B N 1
ATOM 3526 C CA . GLU B 1 117 ? -17.531 20.016 -1.563 1 88.62 117 GLU B CA 1
ATOM 3527 C C . GLU B 1 117 ? -16.219 19.688 -0.867 1 88.62 117 GLU B C 1
ATOM 3529 O O . GLU B 1 117 ? -16.203 19.359 0.323 1 88.62 117 GLU B O 1
ATOM 3534 N N . PHE B 1 118 ? -15.172 19.719 -1.714 1 89.75 118 PHE B N 1
ATOM 3535 C CA . PHE B 1 118 ? -13.852 19.594 -1.102 1 89.75 118 PHE B CA 1
ATOM 3536 C C . PHE B 1 118 ? -13.633 20.688 -0.063 1 89.75 118 PHE B C 1
ATOM 3538 O O . PHE B 1 118 ? -14.156 21.797 -0.204 1 89.75 118 PHE B O 1
ATOM 3545 N N . PHE B 1 119 ? -12.898 20.406 0.963 1 89.19 119 PHE B N 1
ATOM 3546 C CA . PHE B 1 119 ? -12.688 21.375 2.031 1 89.19 119 PHE B CA 1
ATOM 3547 C C . PHE B 1 119 ? -11.961 22.609 1.508 1 89.19 119 PHE B C 1
ATOM 3549 O O . PHE B 1 119 ? -12.211 23.719 1.974 1 89.19 119 PHE B O 1
ATOM 3556 N N . SER B 1 120 ? -11.062 22.438 0.536 1 89.56 120 SER B N 1
ATOM 3557 C CA . SER B 1 120 ? -10.414 23.578 -0.086 1 89.56 120 SER B CA 1
ATOM 3558 C C . SER B 1 120 ? -11.43 24.531 -0.711 1 89.56 120 SER B C 1
ATOM 3560 O O . SER B 1 120 ? -11.297 25.75 -0.61 1 89.56 120 SER B O 1
ATOM 3562 N N . GLU B 1 121 ? -12.438 23.938 -1.277 1 90.81 121 GLU B N 1
ATOM 3563 C CA . GLU B 1 121 ? -13.492 24.734 -1.888 1 90.81 121 GLU B CA 1
ATOM 3564 C C . GLU B 1 121 ? -14.336 25.422 -0.827 1 90.81 121 GLU B C 1
ATOM 3566 O O . GLU B 1 121 ? -14.719 26.594 -0.989 1 90.81 121 GLU B O 1
ATOM 3571 N N . VAL B 1 122 ? -14.617 24.703 0.188 1 90.12 122 VAL B N 1
ATOM 3572 C CA . VAL B 1 122 ? -15.375 25.266 1.302 1 90.12 122 VAL B CA 1
ATOM 3573 C C . VAL B 1 122 ? -14.625 26.469 1.887 1 90.12 122 VAL B C 1
ATOM 3575 O O . VAL B 1 122 ? -15.219 27.516 2.15 1 90.12 122 VAL B O 1
ATOM 3578 N N . LEU B 1 123 ? -13.367 26.312 2.031 1 90.12 123 LEU B N 1
ATOM 3579 C CA . LEU B 1 123 ? -12.516 27.375 2.58 1 90.12 123 LEU B CA 1
ATOM 3580 C C . LEU B 1 123 ? -12.516 28.594 1.672 1 90.12 123 LEU B C 1
ATOM 3582 O O . LEU B 1 123 ? -12.664 29.734 2.146 1 90.12 123 LEU B O 1
ATOM 3586 N N . ASN B 1 124 ? -12.344 28.359 0.42 1 90.38 124 ASN B N 1
ATOM 3587 C CA . ASN B 1 124 ? -12.305 29.438 -0.553 1 90.38 124 ASN B CA 1
ATOM 3588 C C . ASN B 1 124 ? -13.625 30.203 -0.598 1 90.38 124 ASN B C 1
ATOM 3590 O O . ASN B 1 124 ? -13.633 31.422 -0.719 1 90.38 124 ASN B O 1
ATOM 3594 N N . LYS B 1 125 ? -14.695 29.484 -0.482 1 89.56 125 LYS B N 1
ATOM 3595 C CA . LYS B 1 125 ? -16.016 30.109 -0.539 1 89.56 125 LYS B CA 1
ATOM 3596 C C . LYS B 1 125 ? -16.297 30.906 0.73 1 89.56 125 LYS B C 1
ATOM 3598 O O . LYS B 1 125 ? -16.812 32.031 0.665 1 89.56 125 LYS B O 1
ATOM 3603 N N . GLN B 1 126 ? -15.984 30.328 1.792 1 87.25 126 GLN B N 1
ATOM 3604 C CA . GLN B 1 126 ? -16.328 30.938 3.076 1 87.25 126 GLN B CA 1
ATOM 3605 C C . GLN B 1 126 ? -15.398 32.094 3.396 1 87.25 126 GLN B C 1
ATOM 3607 O O . GLN B 1 126 ? -15.836 33.094 3.969 1 87.25 126 GLN B O 1
ATOM 3612 N N . PHE B 1 127 ? -14.07 32 2.992 1 89.69 127 PHE B N 1
ATOM 3613 C CA . PHE B 1 127 ? -13.086 33.031 3.318 1 89.69 127 PHE B CA 1
ATOM 3614 C C . PHE B 1 127 ? -12.727 33.844 2.084 1 89.69 127 PHE B C 1
ATOM 3616 O O . PHE B 1 127 ? -11.711 34.531 2.066 1 89.69 127 PHE B O 1
ATOM 3623 N N . ALA B 1 128 ? -13.438 33.781 1.034 1 79.69 128 ALA B N 1
ATOM 3624 C CA . ALA B 1 128 ? -13.141 34.344 -0.281 1 79.69 128 ALA B CA 1
ATOM 3625 C C . ALA B 1 128 ? -12.492 35.719 -0.158 1 79.69 128 ALA B C 1
ATOM 3627 O O . ALA B 1 128 ? -11.406 35.938 -0.7 1 79.69 128 ALA B O 1
ATOM 3628 N N . ASN B 1 129 ? -12.961 36.594 0.602 1 88.12 129 ASN B N 1
ATOM 3629 C CA . ASN B 1 129 ? -12.438 37.938 0.682 1 88.12 129 ASN B CA 1
ATOM 3630 C C . ASN B 1 129 ? -11.367 38.062 1.758 1 88.12 129 ASN B C 1
ATOM 3632 O O . ASN B 1 129 ? -10.609 39.031 1.776 1 88.12 129 ASN B O 1
ATOM 3636 N N . ASN B 1 130 ? -11.18 37.062 2.525 1 93.44 130 ASN B N 1
ATOM 3637 C CA . ASN B 1 130 ? -10.273 37.156 3.662 1 93.44 130 ASN B CA 1
ATOM 3638 C C . ASN B 1 130 ? -9.008 36.312 3.422 1 93.44 130 ASN B C 1
ATOM 3640 O O . ASN B 1 130 ? -8.039 36.406 4.176 1 93.44 130 ASN B O 1
ATOM 3644 N N . LEU B 1 131 ? -8.914 35.594 2.32 1 94.19 131 LEU B N 1
ATOM 3645 C CA . LEU B 1 131 ? -7.812 34.656 2.133 1 94.19 131 LEU B CA 1
ATOM 3646 C C . LEU B 1 131 ? -6.648 35.312 1.404 1 94.19 131 LEU B C 1
ATOM 3648 O O . LEU B 1 131 ? -6.801 35.781 0.27 1 94.19 131 LEU B O 1
ATOM 3652 N N . LYS B 1 132 ? -5.566 35.406 2.059 1 95.81 132 LYS B N 1
ATOM 3653 C CA . LYS B 1 132 ? -4.316 35.719 1.37 1 95.81 132 LYS B CA 1
ATOM 3654 C C . LYS B 1 132 ? -3.756 34.469 0.676 1 95.81 132 LYS B C 1
ATOM 3656 O O . LYS B 1 132 ? -3.465 34.5 -0.522 1 95.81 132 LYS B O 1
ATOM 3661 N N . ASN B 1 133 ? -3.531 33.438 1.388 1 96.44 133 ASN B N 1
ATOM 3662 C CA . ASN B 1 133 ? -3.137 32.094 0.912 1 96.44 133 ASN B CA 1
ATOM 3663 C C . ASN B 1 133 ? -3.801 31 1.723 1 96.44 133 ASN B C 1
ATOM 3665 O O . ASN B 1 133 ? -4.277 31.234 2.836 1 96.44 133 ASN B O 1
ATOM 3669 N N . TYR B 1 134 ? -3.895 29.844 1.088 1 96.19 134 TYR B N 1
ATOM 3670 C CA . TYR B 1 134 ? -4.363 28.688 1.834 1 96.19 134 TYR B CA 1
ATOM 3671 C C . TYR B 1 134 ? -3.682 27.406 1.349 1 96.19 134 TYR B C 1
ATOM 3673 O O . TYR B 1 134 ? -3.121 27.375 0.251 1 96.19 134 TYR B O 1
ATOM 3681 N N . CYS B 1 135 ? -3.625 26.422 2.201 1 97 135 CYS B N 1
ATOM 3682 C CA . CYS B 1 135 ? -3.168 25.078 1.854 1 97 135 CYS B CA 1
ATOM 3683 C C . CYS B 1 135 ? -3.773 24.031 2.787 1 97 135 CYS B C 1
ATOM 3685 O O . CYS B 1 135 ? -4.547 24.375 3.684 1 97 135 CYS B O 1
ATOM 3687 N N . THR B 1 136 ? -3.568 22.797 2.455 1 96.75 136 THR B N 1
ATOM 3688 C CA . THR B 1 136 ? -4.062 21.688 3.268 1 96.75 136 THR B CA 1
ATOM 3689 C C . THR B 1 136 ? -2.941 20.703 3.582 1 96.75 136 THR B C 1
ATOM 3691 O O . THR B 1 136 ? -2.137 20.375 2.709 1 96.75 136 THR B O 1
ATOM 3694 N N . LEU B 1 137 ? -2.801 20.328 4.887 1 97.69 137 LEU B N 1
ATOM 3695 C CA . LEU B 1 137 ? -1.93 19.219 5.266 1 97.69 137 LEU B CA 1
ATOM 3696 C C . LEU B 1 137 ? -2.672 17.891 5.184 1 97.69 137 LEU B C 1
ATOM 3698 O O . LEU B 1 137 ? -3.748 17.75 5.766 1 97.69 137 LEU B O 1
ATOM 3702 N N . ILE B 1 138 ? -2.111 16.984 4.406 1 96.81 138 ILE B N 1
ATOM 3703 C CA . ILE B 1 138 ? -2.836 15.742 4.145 1 96.81 138 ILE B CA 1
ATOM 3704 C C . ILE B 1 138 ? -1.845 14.594 3.965 1 96.81 138 ILE B C 1
ATOM 3706 O O . ILE B 1 138 ? -0.783 14.773 3.363 1 96.81 138 ILE B O 1
ATOM 3710 N N . GLY B 1 139 ? -2.129 13.492 4.516 1 97.19 139 GLY B N 1
ATOM 3711 C CA . GLY B 1 139 ? -1.246 12.344 4.398 1 97.19 139 GLY B CA 1
ATOM 3712 C C . GLY B 1 139 ? -1.243 11.461 5.633 1 97.19 139 GLY B C 1
ATOM 3713 O O . GLY B 1 139 ? -2.008 11.695 6.57 1 97.19 139 GLY B O 1
ATOM 3714 N N . PRO B 1 140 ? -0.454 10.43 5.629 1 97 140 PRO B N 1
ATOM 3715 C CA . PRO B 1 140 ? -0.432 9.469 6.734 1 97 140 PRO B CA 1
ATOM 3716 C C . PRO B 1 140 ? 0.179 10.039 8.008 1 97 140 PRO B C 1
ATOM 3718 O O . PRO B 1 140 ? 1.389 10.273 8.07 1 97 140 PRO B O 1
ATOM 3721 N N . SER B 1 141 ? -0.69 10.18 9.055 1 96.81 141 SER B N 1
ATOM 3722 C CA . SER B 1 141 ? -0.181 10.828 10.266 1 96.81 141 SER B CA 1
ATOM 3723 C C . SER B 1 141 ? -1.071 10.539 11.469 1 96.81 141 SER B C 1
ATOM 3725 O O . SER B 1 141 ? -2.029 11.266 11.727 1 96.81 141 SER B O 1
ATOM 3727 N N . PHE B 1 142 ? -0.697 9.531 12.188 1 95.19 142 PHE B N 1
ATOM 3728 C CA . PHE B 1 142 ? -1.319 9.391 13.5 1 95.19 142 PHE B CA 1
ATOM 3729 C C . PHE B 1 142 ? -0.796 10.445 14.461 1 95.19 142 PHE B C 1
ATOM 3731 O O . PHE B 1 142 ? 0.415 10.57 14.656 1 95.19 142 PHE B O 1
ATOM 3738 N N . ALA B 1 143 ? -1.709 11.109 15.117 1 96.44 143 ALA B N 1
ATOM 3739 C CA . ALA B 1 143 ? -1.375 12.242 15.969 1 96.44 143 ALA B CA 1
ATOM 3740 C C . ALA B 1 143 ? -0.422 11.828 17.078 1 96.44 143 ALA B C 1
ATOM 3742 O O . ALA B 1 143 ? 0.517 12.562 17.406 1 96.44 143 ALA B O 1
ATOM 3743 N N . VAL B 1 144 ? -0.608 10.688 17.641 1 96.19 144 VAL B N 1
ATOM 3744 C CA . VAL B 1 144 ? 0.172 10.219 18.797 1 96.19 144 VAL B CA 1
ATOM 3745 C C . VAL B 1 144 ? 1.64 10.086 18.391 1 96.19 144 VAL B C 1
ATOM 3747 O O . VAL B 1 144 ? 2.531 10.516 19.125 1 96.19 144 VAL B O 1
ATOM 3750 N N . GLU B 1 145 ? 1.881 9.531 17.234 1 96.88 145 GLU B N 1
ATOM 3751 C CA . GLU B 1 145 ? 3.258 9.344 16.781 1 96.88 145 GLU B CA 1
ATOM 3752 C C . GLU B 1 145 ? 3.918 10.672 16.453 1 96.88 145 GLU B C 1
ATOM 3754 O O . GLU B 1 145 ? 5.117 10.852 16.656 1 96.88 145 GLU B O 1
ATOM 3759 N N . VAL B 1 146 ? 3.127 11.602 15.922 1 98.31 146 VAL B N 1
ATOM 3760 C CA . VAL B 1 146 ? 3.656 12.938 15.648 1 98.31 146 VAL B CA 1
ATOM 3761 C C . VAL B 1 146 ? 4.055 13.609 16.953 1 98.31 146 VAL B C 1
ATOM 3763 O O . VAL B 1 146 ? 5.137 14.195 17.062 1 98.31 146 VAL B O 1
ATOM 3766 N N . PHE B 1 147 ? 3.186 13.477 17.922 1 98.5 147 PHE B N 1
ATOM 3767 C CA . PHE B 1 147 ? 3.426 14.102 19.219 1 98.5 147 PHE B CA 1
ATOM 3768 C C . PHE B 1 147 ? 4.668 13.516 19.875 1 98.5 147 PHE B C 1
ATOM 3770 O O . PHE B 1 147 ? 5.402 14.219 20.578 1 98.5 147 PHE B O 1
ATOM 3777 N N . GLU B 1 148 ? 4.957 12.273 19.625 1 97.44 148 GLU B N 1
ATOM 3778 C CA . GLU B 1 148 ? 6.086 11.555 20.203 1 97.44 148 GLU B CA 1
ATOM 3779 C C . GLU B 1 148 ? 7.352 11.75 19.375 1 97.44 148 GLU B C 1
ATOM 3781 O O . GLU B 1 148 ? 8.359 11.086 19.594 1 97.44 148 GLU B O 1
ATOM 3786 N N . ASN B 1 149 ? 7.309 12.578 18.422 1 97.94 149 ASN B N 1
ATOM 3787 C CA . ASN B 1 149 ? 8.445 12.945 17.578 1 97.94 149 ASN B CA 1
ATOM 3788 C C . ASN B 1 149 ? 8.914 11.773 16.719 1 97.94 149 ASN B C 1
ATOM 3790 O O . ASN B 1 149 ? 10.117 11.594 16.516 1 97.94 149 ASN B O 1
ATOM 3794 N N . VAL B 1 150 ? 7.965 10.938 16.391 1 97.62 150 VAL B N 1
ATOM 3795 C CA . VAL B 1 150 ? 8.234 9.898 15.406 1 97.62 150 VAL B CA 1
ATOM 3796 C C . VAL B 1 150 ? 8.258 10.5 14 1 97.62 150 VAL B C 1
ATOM 3798 O O . VAL B 1 150 ? 7.418 11.344 13.664 1 97.62 150 VAL B O 1
ATOM 3801 N N . LEU B 1 151 ? 9.219 10.109 13.188 1 97.88 151 LEU B N 1
ATOM 3802 C CA . LEU B 1 151 ? 9.328 10.648 11.836 1 97.88 151 LEU B CA 1
ATOM 3803 C C . LEU B 1 151 ? 8.008 10.484 11.086 1 97.88 151 LEU B C 1
ATOM 3805 O O . LEU B 1 151 ? 7.512 9.367 10.93 1 97.88 151 LEU B O 1
ATOM 3809 N N . THR B 1 152 ? 7.461 11.578 10.664 1 98.25 152 THR B N 1
ATOM 3810 C CA . THR B 1 152 ? 6.211 11.656 9.922 1 98.25 152 THR B CA 1
ATOM 3811 C C . THR B 1 152 ? 6.371 12.547 8.688 1 98.25 152 THR B C 1
ATOM 3813 O O . THR B 1 152 ? 6.91 13.648 8.781 1 98.25 152 THR B O 1
ATOM 3816 N N . MET B 1 153 ? 6.02 12.016 7.562 1 98.25 153 MET B N 1
ATOM 3817 C CA . MET B 1 153 ? 6.035 12.773 6.312 1 98.25 153 MET B CA 1
ATOM 3818 C C . MET B 1 153 ? 4.645 12.812 5.684 1 98.25 153 MET B C 1
ATOM 3820 O O . MET B 1 153 ? 4.02 11.773 5.48 1 98.25 153 MET B O 1
ATOM 3824 N N . ILE B 1 154 ? 4.145 13.992 5.418 1 98.38 154 ILE B N 1
ATOM 3825 C CA . ILE B 1 154 ? 2.84 14.141 4.785 1 98.38 154 ILE B CA 1
ATOM 3826 C C . ILE B 1 154 ? 2.912 15.211 3.699 1 98.38 154 ILE B C 1
ATOM 3828 O O . ILE B 1 154 ? 3.953 15.852 3.516 1 98.38 154 ILE B O 1
ATOM 3832 N N . ASN B 1 155 ? 1.87 15.344 2.92 1 98.31 155 ASN B N 1
ATOM 3833 C CA . ASN B 1 155 ? 1.836 16.344 1.859 1 98.31 155 ASN B CA 1
ATOM 3834 C C . ASN B 1 155 ? 1.275 17.672 2.359 1 98.31 155 ASN B C 1
ATOM 3836 O O . ASN B 1 155 ? 0.43 17.703 3.256 1 98.31 155 ASN B O 1
ATOM 3840 N N . VAL B 1 156 ? 1.773 18.719 1.895 1 98.25 156 VAL B N 1
ATOM 3841 C CA . VAL B 1 156 ? 1.112 20.016 1.891 1 98.25 156 VAL B CA 1
ATOM 3842 C C . VAL B 1 156 ? 0.632 20.359 0.479 1 98.25 156 VAL B C 1
ATOM 3844 O O . VAL B 1 156 ? 1.414 20.328 -0.473 1 98.25 156 VAL B O 1
ATOM 3847 N N . VAL B 1 157 ? -0.687 20.594 0.366 1 97.25 157 VAL B N 1
ATOM 3848 C CA . VAL B 1 157 ? -1.276 20.75 -0.959 1 97.25 157 VAL B CA 1
ATOM 3849 C C . VAL B 1 157 ? -2.018 22.078 -1.046 1 97.25 157 VAL B C 1
ATOM 3851 O O . VAL B 1 157 ? -2.549 22.578 -0.046 1 97.25 157 VAL B O 1
ATOM 3854 N N . GLY B 1 158 ? -2.055 22.688 -2.236 1 95.75 158 GLY B N 1
ATOM 3855 C CA . GLY B 1 158 ? -2.701 23.969 -2.469 1 95.75 158 GLY B CA 1
ATOM 3856 C C . GLY B 1 158 ? -2.336 24.594 -3.803 1 95.75 158 GLY B C 1
ATOM 3857 O O . GLY B 1 158 ? -1.537 24.031 -4.555 1 95.75 158 GLY B O 1
ATOM 3858 N N . PRO B 1 159 ? -2.922 25.688 -4.105 1 94.31 159 PRO B N 1
ATOM 3859 C CA . PRO B 1 159 ? -2.805 26.266 -5.445 1 94.31 159 PRO B CA 1
ATOM 3860 C C . PRO B 1 159 ? -1.521 27.078 -5.629 1 94.31 159 PRO B C 1
ATOM 3862 O O . PRO B 1 159 ? -1.079 27.297 -6.762 1 94.31 159 PRO B O 1
ATOM 3865 N N . LYS B 1 160 ? -0.892 27.578 -4.559 1 96.5 160 LYS B N 1
ATOM 3866 C CA . LYS B 1 160 ? 0.259 28.469 -4.672 1 96.5 160 LYS B CA 1
ATOM 3867 C C . LYS B 1 160 ? 1.522 27.812 -4.125 1 96.5 160 LYS B C 1
ATOM 3869 O O . LYS B 1 160 ? 1.793 27.875 -2.926 1 96.5 160 LYS B O 1
ATOM 3874 N N . THR B 1 161 ? 2.383 27.438 -5 1 96.81 161 THR B N 1
ATOM 3875 C CA . THR B 1 161 ? 3.586 26.672 -4.66 1 96.81 161 THR B CA 1
ATOM 3876 C C . THR B 1 161 ? 4.461 27.469 -3.693 1 96.81 161 THR B C 1
ATOM 3878 O O . THR B 1 161 ? 5.066 26.891 -2.783 1 96.81 161 THR B O 1
ATOM 3881 N N . ARG B 1 162 ? 4.562 28.734 -3.902 1 97.56 162 ARG B N 1
ATOM 3882 C CA . ARG B 1 162 ? 5.379 29.578 -3.025 1 97.56 162 ARG B CA 1
ATOM 3883 C C . ARG B 1 162 ? 4.879 29.516 -1.586 1 97.56 162 ARG B C 1
ATOM 3885 O O . ARG B 1 162 ? 5.68 29.453 -0.649 1 97.56 162 ARG B O 1
ATOM 3892 N N . PHE B 1 163 ? 3.602 29.562 -1.474 1 97.88 163 PHE B N 1
ATOM 3893 C CA . PHE B 1 163 ? 3.021 29.484 -0.138 1 97.88 163 PHE B CA 1
ATOM 3894 C C . PHE B 1 163 ? 3.248 28.109 0.47 1 97.88 163 PHE B C 1
ATOM 3896 O O . PHE B 1 163 ? 3.541 28 1.661 1 97.88 163 PHE B O 1
ATOM 3903 N N . LEU B 1 164 ? 3.123 27.047 -0.332 1 98.31 164 LEU B N 1
ATOM 3904 C CA . LEU B 1 164 ? 3.367 25.688 0.142 1 98.31 164 LEU B CA 1
ATOM 3905 C C . LEU B 1 164 ? 4.785 25.547 0.684 1 98.31 164 LEU B C 1
ATOM 3907 O O . LEU B 1 164 ? 5 24.906 1.715 1 98.31 164 LEU B O 1
ATOM 3911 N N . LYS B 1 165 ? 5.715 26.125 0.013 1 97.62 165 LYS B N 1
ATOM 3912 C CA . LYS B 1 165 ? 7.109 26.078 0.448 1 97.62 165 LYS B CA 1
ATOM 3913 C C . LYS B 1 165 ? 7.297 26.812 1.775 1 97.62 165 LYS B C 1
ATOM 3915 O O . LYS B 1 165 ? 8.039 26.344 2.643 1 97.62 165 LYS B O 1
ATOM 3920 N N . LYS B 1 166 ? 6.629 27.922 1.906 1 97.75 166 LYS B N 1
ATOM 3921 C CA . LYS B 1 166 ? 6.691 28.672 3.158 1 97.75 166 LYS B CA 1
ATOM 3922 C C . LYS B 1 166 ? 6.145 27.844 4.32 1 97.75 166 LYS B C 1
ATOM 3924 O O . LYS B 1 166 ? 6.723 27.828 5.41 1 97.75 166 LYS B O 1
ATOM 3929 N N . VAL B 1 167 ? 5.078 27.203 4.059 1 98.38 167 VAL B N 1
ATOM 3930 C CA . VAL B 1 167 ? 4.457 26.375 5.094 1 98.38 167 VAL B CA 1
ATOM 3931 C C . VAL B 1 167 ? 5.359 25.188 5.418 1 98.38 167 VAL B C 1
ATOM 3933 O O . VAL B 1 167 ? 5.473 24.781 6.578 1 98.38 167 VAL B O 1
ATOM 3936 N N . SER B 1 168 ? 5.953 24.641 4.379 1 97.56 168 SER B N 1
ATOM 3937 C CA . SER B 1 168 ? 6.906 23.562 4.602 1 97.56 168 SER B CA 1
ATOM 3938 C C . SER B 1 168 ? 8.039 24 5.527 1 97.56 168 SER B C 1
ATOM 3940 O O . SER B 1 168 ? 8.438 23.25 6.422 1 97.56 168 SER B O 1
ATOM 3942 N N . GLU B 1 169 ? 8.555 25.156 5.312 1 96.88 169 GLU B N 1
ATOM 3943 C CA . GLU B 1 169 ? 9.625 25.703 6.152 1 96.88 169 GLU B CA 1
ATOM 3944 C C . GLU B 1 169 ? 9.148 25.891 7.59 1 96.88 169 GLU B C 1
ATOM 3946 O O . GLU B 1 169 ? 9.93 25.719 8.531 1 96.88 169 GLU B O 1
ATOM 3951 N N . LEU B 1 170 ? 7.945 26.203 7.723 1 97.94 170 LEU B N 1
ATOM 3952 C CA . LEU B 1 170 ? 7.336 26.438 9.031 1 97.94 170 LEU B CA 1
ATOM 3953 C C . LEU B 1 170 ? 7.305 25.156 9.852 1 97.94 170 LEU B C 1
ATOM 3955 O O . LEU B 1 170 ? 7.531 25.188 11.062 1 97.94 170 LEU B O 1
ATOM 3959 N N . PHE B 1 171 ? 7.137 24 9.234 1 98.19 171 PHE B N 1
ATOM 3960 C CA . PHE B 1 171 ? 6.848 22.766 9.945 1 98.19 171 PHE B CA 1
ATOM 3961 C C . PHE B 1 171 ? 8.055 21.844 9.922 1 98.19 171 PHE B C 1
ATOM 3963 O O . PHE B 1 171 ? 8.234 21.031 10.836 1 98.19 171 PHE B O 1
ATOM 3970 N N . ASN B 1 172 ? 8.859 21.891 8.898 1 97.75 172 ASN B N 1
ATOM 3971 C CA . ASN B 1 172 ? 9.867 20.859 8.656 1 97.75 172 ASN B CA 1
ATOM 3972 C C . ASN B 1 172 ? 10.938 20.859 9.742 1 97.75 172 ASN B C 1
ATOM 3974 O O . ASN B 1 172 ? 11.398 21.922 10.164 1 97.75 172 ASN B O 1
ATOM 3978 N N . ASN B 1 173 ? 11.234 19.781 10.234 1 97.19 173 ASN B N 1
ATOM 3979 C CA . ASN B 1 173 ? 12.352 19.5 11.133 1 97.19 173 ASN B CA 1
ATOM 3980 C C . ASN B 1 173 ? 12.797 18.047 11.047 1 97.19 173 ASN B C 1
ATOM 3982 O O . ASN B 1 173 ? 12.586 17.391 10.023 1 97.19 173 ASN B O 1
ATOM 3986 N N . ASP B 1 174 ? 13.461 17.516 12.023 1 96.19 174 ASP B N 1
ATOM 3987 C CA . ASP B 1 174 ? 14.078 16.203 11.93 1 96.19 174 ASP B CA 1
ATOM 3988 C C . ASP B 1 174 ? 13.031 15.102 12.062 1 96.19 174 ASP B C 1
ATOM 3990 O O . ASP B 1 174 ? 13.281 13.953 11.695 1 96.19 174 ASP B O 1
ATOM 3994 N N . THR B 1 175 ? 11.805 15.406 12.539 1 97.12 175 THR B N 1
ATOM 3995 C CA . THR B 1 175 ? 10.844 14.344 12.805 1 97.12 175 THR B CA 1
ATOM 3996 C C . THR B 1 175 ? 9.539 14.602 12.055 1 97.12 175 THR B C 1
ATOM 3998 O O . THR B 1 175 ? 8.641 13.75 12.055 1 97.12 175 THR B O 1
ATOM 4001 N N . PHE B 1 176 ? 9.422 15.742 11.406 1 98.19 176 PHE B N 1
ATOM 4002 C CA . PHE B 1 176 ? 8.195 16.062 10.68 1 98.19 176 PHE B CA 1
ATOM 4003 C C . PHE B 1 176 ? 8.523 16.766 9.367 1 98.19 176 PHE B C 1
ATOM 4005 O O . PHE B 1 176 ? 9.172 17.812 9.359 1 98.19 176 PHE B O 1
ATOM 4012 N N . ARG B 1 177 ? 8.023 16.203 8.258 1 98.25 177 ARG B N 1
ATOM 4013 C CA . ARG B 1 177 ? 8.344 16.719 6.934 1 98.25 177 ARG B CA 1
ATOM 4014 C C . ARG B 1 177 ? 7.082 16.922 6.105 1 98.25 177 ARG B C 1
ATOM 4016 O O . ARG B 1 177 ? 6.258 16.016 5.988 1 98.25 177 ARG B O 1
ATOM 4023 N N . LEU B 1 178 ? 6.934 18.094 5.625 1 98.25 178 LEU B N 1
ATOM 4024 C CA . LEU B 1 178 ? 5.906 18.375 4.625 1 98.25 178 LEU B CA 1
ATOM 4025 C C . LEU B 1 178 ? 6.484 18.297 3.217 1 98.25 178 LEU B C 1
ATOM 4027 O O . LEU B 1 178 ? 7.496 18.938 2.92 1 98.25 178 LEU B O 1
ATOM 4031 N N . VAL B 1 179 ? 5.855 17.484 2.426 1 97.69 179 VAL B N 1
ATOM 4032 C CA . VAL B 1 179 ? 6.246 17.359 1.026 1 97.69 179 VAL B CA 1
ATOM 4033 C C . VAL B 1 179 ? 5.242 18.094 0.141 1 97.69 179 VAL B C 1
ATOM 4035 O O . VAL B 1 179 ? 4.047 17.797 0.169 1 97.69 179 VAL B O 1
ATOM 4038 N N . VAL B 1 180 ? 5.73 19 -0.682 1 97.12 180 VAL B N 1
ATOM 4039 C CA . VAL B 1 180 ? 4.887 19.859 -1.501 1 97.12 180 VAL B CA 1
ATOM 4040 C C . VAL B 1 180 ? 4.234 19.047 -2.613 1 97.12 180 VAL B C 1
ATOM 4042 O O . VAL B 1 180 ? 4.895 18.219 -3.26 1 97.12 180 VAL B O 1
ATOM 4045 N N . ASN B 1 181 ? 2.957 19.141 -2.754 1 95.12 181 ASN B N 1
ATOM 4046 C CA . ASN B 1 181 ? 2.17 18.578 -3.84 1 95.12 181 ASN B CA 1
ATOM 4047 C C . ASN B 1 181 ? 1.123 19.562 -4.355 1 95.12 181 ASN B C 1
ATOM 4049 O O . ASN B 1 181 ? 0.265 20.016 -3.594 1 95.12 181 ASN B O 1
ATOM 4053 N N . GLU B 1 182 ? 1.094 19.828 -5.609 1 93.31 182 GLU B N 1
ATOM 4054 C CA . GLU B 1 182 ? 0.221 20.844 -6.168 1 93.31 182 GLU B CA 1
ATOM 4055 C C . GLU B 1 182 ? -1.143 20.281 -6.539 1 93.31 182 GLU B C 1
ATOM 4057 O O . GLU B 1 182 ? -2.064 21.016 -6.879 1 93.31 182 GLU B O 1
ATOM 4062 N N . ASN B 1 183 ? -1.286 18.984 -6.57 1 94.38 183 ASN B N 1
ATOM 4063 C CA . ASN B 1 183 ? -2.547 18.344 -6.93 1 94.38 183 ASN B CA 1
ATOM 4064 C C . ASN B 1 183 ? -3.527 18.344 -5.762 1 94.38 183 ASN B C 1
ATOM 4066 O O . ASN B 1 183 ? -3.834 17.297 -5.203 1 94.38 183 ASN B O 1
ATOM 4070 N N . GLU B 1 184 ? -4.074 19.469 -5.523 1 94.44 184 GLU B N 1
ATOM 4071 C CA . GLU B 1 184 ? -4.922 19.688 -4.355 1 94.44 184 GLU B CA 1
ATOM 4072 C C . GLU B 1 184 ? -6.172 18.828 -4.406 1 94.44 184 GLU B C 1
ATOM 4074 O O . GLU B 1 184 ? -6.441 18.062 -3.479 1 94.44 184 GLU B O 1
ATOM 4079 N N . HIS B 1 185 ? -6.863 18.875 -5.496 1 94 185 HIS B N 1
ATOM 4080 C CA . HIS B 1 185 ? -8.148 18.188 -5.594 1 94 185 HIS B CA 1
ATOM 4081 C C . HIS B 1 185 ? -7.961 16.672 -5.633 1 94 185 HIS B C 1
ATOM 4083 O O . HIS B 1 185 ? -8.766 15.922 -5.059 1 94 185 HIS B O 1
ATOM 4089 N N . GLY B 1 186 ? -6.902 16.234 -6.312 1 95.75 186 GLY B N 1
ATOM 4090 C CA . GLY B 1 186 ? -6.602 14.805 -6.293 1 95.75 186 GLY B CA 1
ATOM 4091 C C . GLY B 1 186 ? -6.293 14.281 -4.902 1 95.75 186 GLY B C 1
ATOM 4092 O O . GLY B 1 186 ? -6.777 13.219 -4.512 1 95.75 186 GLY B O 1
ATOM 4093 N N . SER B 1 187 ? -5.512 15.055 -4.18 1 96.31 187 SER B N 1
ATOM 4094 C CA . SER B 1 187 ? -5.152 14.672 -2.818 1 96.31 187 SER B CA 1
ATOM 4095 C C . SER B 1 187 ? -6.387 14.594 -1.924 1 96.31 187 SER B C 1
ATOM 4097 O O . SER B 1 187 ? -6.523 13.664 -1.129 1 96.31 187 SER B O 1
ATOM 4099 N N . GLU B 1 188 ? -7.254 15.555 -2.09 1 95 188 GLU B N 1
ATOM 4100 C CA . GLU B 1 188 ? -8.477 15.586 -1.29 1 95 188 GLU B CA 1
ATOM 4101 C C . GLU B 1 188 ? -9.391 14.414 -1.626 1 95 188 GLU B C 1
ATOM 4103 O O . GLU B 1 188 ? -10 13.82 -0.734 1 95 188 GLU B O 1
ATOM 4108 N N . LEU B 1 189 ? -9.492 14.109 -2.898 1 95.44 189 LEU B N 1
ATOM 4109 C CA . LEU B 1 189 ? -10.32 12.984 -3.318 1 95.44 189 LEU B CA 1
ATOM 4110 C C . LEU B 1 189 ? -9.797 11.68 -2.734 1 95.44 189 LEU B C 1
ATOM 4112 O O . LEU B 1 189 ? -10.562 10.883 -2.191 1 95.44 189 LEU B O 1
ATOM 4116 N N . PHE B 1 190 ? -8.469 11.414 -2.9 1 96.69 190 PHE B N 1
ATOM 4117 C CA . PHE B 1 190 ? -7.871 10.203 -2.346 1 96.69 190 PHE B CA 1
ATOM 4118 C C . PHE B 1 190 ? -8.094 10.133 -0.84 1 96.69 190 PHE B C 1
ATOM 4120 O O . PHE B 1 190 ? -8.422 9.07 -0.306 1 96.69 190 PHE B O 1
ATOM 4127 N N . ALA B 1 191 ? -7.922 11.25 -0.196 1 94.44 191 ALA B N 1
ATOM 4128 C CA . ALA B 1 191 ? -8.094 11.312 1.254 1 94.44 191 ALA B CA 1
ATOM 4129 C C . ALA B 1 191 ? -9.523 10.961 1.649 1 94.44 191 ALA B C 1
ATOM 4131 O O . ALA B 1 191 ? -9.758 10.344 2.693 1 94.44 191 ALA B O 1
ATOM 4132 N N . ALA B 1 192 ? -10.453 11.383 0.877 1 94 192 ALA B N 1
ATOM 4133 C CA . ALA B 1 192 ? -11.859 11.094 1.156 1 94 192 ALA B CA 1
ATOM 4134 C C . ALA B 1 192 ? -12.172 9.617 0.906 1 94 192 ALA B C 1
ATOM 4136 O O . ALA B 1 192 ? -12.797 8.961 1.744 1 94 192 ALA B O 1
ATOM 4137 N N . LEU B 1 193 ? -11.711 9.109 -0.214 1 96.94 193 LEU B N 1
ATOM 4138 C CA . LEU B 1 193 ? -12.125 7.781 -0.652 1 96.94 193 LEU B CA 1
ATOM 4139 C C . LEU B 1 193 ? -11.336 6.703 0.08 1 96.94 193 LEU B C 1
ATOM 4141 O O . LEU B 1 193 ? -11.781 5.555 0.174 1 96.94 193 LEU B O 1
ATOM 4145 N N . LYS B 1 194 ? -10.156 7.078 0.621 1 97.12 194 LYS B N 1
ATOM 4146 C CA . LYS B 1 194 ? -9.414 6.098 1.407 1 97.12 194 LYS B CA 1
ATOM 4147 C C . LYS B 1 194 ? -10.234 5.605 2.594 1 97.12 194 LYS B C 1
ATOM 4149 O O . LYS B 1 194 ? -10.102 4.453 3.012 1 97.12 194 LYS B O 1
ATOM 4154 N N . ASN B 1 195 ? -11.078 6.531 3.113 1 95.5 195 ASN B N 1
ATOM 4155 C CA . ASN B 1 195 ? -11.906 6.188 4.266 1 95.5 195 ASN B CA 1
ATOM 4156 C C . ASN B 1 195 ? -12.992 5.188 3.895 1 95.5 195 ASN B C 1
ATOM 4158 O O . ASN B 1 195 ? -13.359 4.332 4.703 1 95.5 195 ASN B O 1
ATOM 4162 N N . VAL B 1 196 ? -13.508 5.312 2.68 1 97.75 196 VAL B N 1
ATOM 4163 C CA . VAL B 1 196 ? -14.469 4.328 2.191 1 97.75 196 VAL B CA 1
ATOM 4164 C C . VAL B 1 196 ? -13.797 2.965 2.074 1 97.75 196 VAL B C 1
ATOM 4166 O O . VAL B 1 196 ? -14.336 1.958 2.543 1 97.75 196 VAL B O 1
ATOM 4169 N N . LEU B 1 197 ? -12.648 2.967 1.49 1 98.5 197 LEU B N 1
ATOM 4170 C CA . LEU B 1 197 ? -11.883 1.736 1.332 1 98.5 197 LEU B CA 1
ATOM 4171 C C . LEU B 1 197 ? -11.578 1.108 2.688 1 98.5 197 LEU B C 1
ATOM 4173 O O . LEU B 1 197 ? -11.664 -0.112 2.846 1 98.5 197 LEU B O 1
ATOM 4177 N N . ALA B 1 198 ? -11.219 1.941 3.648 1 98.12 198 ALA B N 1
ATOM 4178 C CA . ALA B 1 198 ? -10.875 1.459 4.984 1 98.12 198 ALA B CA 1
ATOM 4179 C C . ALA B 1 198 ? -12.055 0.724 5.617 1 98.12 198 ALA B C 1
ATOM 4181 O O . ALA B 1 198 ? -11.867 -0.251 6.348 1 98.12 198 ALA B O 1
ATOM 4182 N N . ILE B 1 199 ? -13.234 1.191 5.363 1 98.31 199 ILE B N 1
ATOM 4183 C CA . ILE B 1 199 ? -14.422 0.51 5.867 1 98.31 199 ILE B CA 1
ATOM 4184 C C . ILE B 1 199 ? -14.492 -0.897 5.281 1 98.31 199 ILE B C 1
ATOM 4186 O O . ILE B 1 199 ? -14.703 -1.87 6.008 1 98.31 199 ILE B O 1
ATOM 4190 N N . GLY B 1 200 ? -14.336 -0.984 3.973 1 98.5 200 GLY B N 1
ATOM 4191 C CA . GLY B 1 200 ? -14.344 -2.285 3.322 1 98.5 200 GLY B CA 1
ATOM 4192 C C . GLY B 1 200 ? -13.273 -3.219 3.846 1 98.5 200 GLY B C 1
ATOM 4193 O O . GLY B 1 200 ? -13.539 -4.387 4.129 1 98.5 200 GLY B O 1
ATOM 4194 N N . ILE B 1 201 ? -12.055 -2.721 3.986 1 98.19 201 ILE B N 1
ATOM 4195 C CA . ILE B 1 201 ? -10.938 -3.529 4.457 1 98.19 201 ILE B CA 1
ATOM 4196 C C . ILE B 1 201 ? -11.172 -3.945 5.906 1 98.19 201 ILE B C 1
ATOM 4198 O O . ILE B 1 201 ? -10.805 -5.051 6.312 1 98.19 201 ILE B O 1
ATOM 4202 N N . GLY B 1 202 ? -11.758 -3.023 6.707 1 97.88 202 GLY B N 1
ATOM 4203 C CA . GLY B 1 202 ? -12.156 -3.389 8.062 1 97.88 202 GLY B CA 1
ATOM 4204 C C . GLY B 1 202 ? -13.125 -4.555 8.102 1 97.88 202 GLY B C 1
ATOM 4205 O O . GLY B 1 202 ? -12.977 -5.461 8.93 1 97.88 202 GLY B O 1
ATOM 4206 N N . MET B 1 203 ? -14.148 -4.531 7.219 1 98.31 203 MET B N 1
ATOM 4207 C CA . MET B 1 203 ? -15.078 -5.648 7.133 1 98.31 203 MET B CA 1
ATOM 4208 C C . MET B 1 203 ? -14.352 -6.949 6.828 1 98.31 203 MET B C 1
ATOM 4210 O O . MET B 1 203 ? -14.625 -7.984 7.438 1 98.31 203 MET B O 1
ATOM 4214 N N . ILE B 1 204 ? -13.406 -6.887 5.926 1 97.19 204 ILE B N 1
ATOM 4215 C CA . ILE B 1 204 ? -12.641 -8.055 5.508 1 97.19 204 ILE B CA 1
ATOM 4216 C C . ILE B 1 204 ? -11.797 -8.57 6.676 1 97.19 204 ILE B C 1
ATOM 4218 O O . ILE B 1 204 ? -11.672 -9.781 6.871 1 97.19 204 ILE B O 1
ATOM 4222 N N . ASP B 1 205 ? -11.219 -7.664 7.395 1 96.31 205 ASP B N 1
ATOM 4223 C CA . ASP B 1 205 ? -10.375 -8.023 8.531 1 96.31 205 ASP B CA 1
ATOM 4224 C C . ASP B 1 205 ? -11.156 -8.859 9.547 1 96.31 205 ASP B C 1
ATOM 4226 O O . ASP B 1 205 ? -10.586 -9.719 10.227 1 96.31 205 ASP B O 1
ATOM 4230 N N . TYR B 1 206 ? -12.422 -8.57 9.664 1 96.56 206 TYR B N 1
ATOM 4231 C CA . TYR B 1 206 ? -13.25 -9.336 10.578 1 96.56 206 TYR B CA 1
ATOM 4232 C C . TYR B 1 206 ? -13.711 -10.641 9.938 1 96.56 206 TYR B C 1
ATOM 4234 O O . TYR B 1 206 ? -13.617 -11.703 10.555 1 96.56 206 TYR B O 1
ATOM 4242 N N . LEU B 1 207 ? -14.172 -10.594 8.688 1 96.31 207 LEU B N 1
ATOM 4243 C CA . LEU B 1 207 ? -14.812 -11.727 8.023 1 96.31 207 LEU B CA 1
ATOM 4244 C C . LEU B 1 207 ? -13.781 -12.727 7.523 1 96.31 207 LEU B C 1
ATOM 4246 O O . LEU B 1 207 ? -14.023 -13.938 7.527 1 96.31 207 LEU B O 1
ATOM 4250 N N . ARG B 1 208 ? -12.648 -12.242 6.969 1 93.38 208 ARG B N 1
ATOM 4251 C CA . ARG B 1 208 ? -11.594 -13.016 6.328 1 93.38 208 ARG B CA 1
ATOM 4252 C C . ARG B 1 208 ? -10.219 -12.453 6.664 1 93.38 208 ARG B C 1
ATOM 4254 O O . ARG B 1 208 ? -9.516 -11.945 5.781 1 93.38 208 ARG B O 1
ATOM 4261 N N . PRO B 1 209 ? -9.766 -12.75 7.938 1 92.94 209 PRO B N 1
ATOM 4262 C CA . PRO B 1 209 ? -8.539 -12.094 8.406 1 92.94 209 PRO B CA 1
ATOM 4263 C C . PRO B 1 209 ? -7.277 -12.75 7.871 1 92.94 209 PRO B C 1
ATOM 4265 O O . PRO B 1 209 ? -6.438 -13.219 8.648 1 92.94 209 PRO B O 1
ATOM 4268 N N . TYR B 1 210 ? -7.121 -12.75 6.484 1 95.12 210 TYR B N 1
ATOM 4269 C CA . TYR B 1 210 ? -5.992 -13.383 5.812 1 95.12 210 TYR B CA 1
ATOM 4270 C C . TYR B 1 210 ? -5.23 -12.375 4.957 1 95.12 210 TYR B C 1
ATOM 4272 O O . TYR B 1 210 ? -5.82 -11.43 4.434 1 95.12 210 TYR B O 1
ATOM 4280 N N . ARG B 1 211 ? -4.004 -12.516 4.836 1 94.88 211 ARG B N 1
ATOM 4281 C CA . ARG B 1 211 ? -3.109 -11.523 4.238 1 94.88 211 ARG B CA 1
ATOM 4282 C C . ARG B 1 211 ? -3.281 -11.484 2.723 1 94.88 211 ARG B C 1
ATOM 4284 O O . ARG B 1 211 ? -3.268 -10.406 2.125 1 94.88 211 ARG B O 1
ATOM 4291 N N . ASN B 1 212 ? -3.387 -12.656 2.098 1 97 212 ASN B N 1
ATOM 4292 C CA . ASN B 1 212 ? -3.553 -12.68 0.648 1 97 212 ASN B CA 1
ATOM 4293 C C . ASN B 1 212 ? -4.785 -11.891 0.211 1 97 212 ASN B C 1
ATOM 4295 O O . ASN B 1 212 ? -4.715 -11.094 -0.721 1 97 212 ASN B O 1
ATOM 4299 N N . THR B 1 213 ? -5.875 -12.156 0.95 1 97.25 213 THR B N 1
ATOM 4300 C CA . THR B 1 213 ? -7.141 -11.516 0.616 1 97.25 213 THR B CA 1
ATOM 4301 C C . THR B 1 213 ? -7.055 -10.008 0.81 1 97.25 213 THR B C 1
ATOM 4303 O O . THR B 1 213 ? -7.469 -9.242 -0.061 1 97.25 213 THR B O 1
ATOM 4306 N N . MET B 1 214 ? -6.484 -9.617 1.889 1 95.88 214 MET B N 1
ATOM 4307 C CA . MET B 1 214 ? -6.371 -8.195 2.205 1 95.88 214 MET B CA 1
ATOM 4308 C C . MET B 1 214 ? -5.508 -7.477 1.175 1 95.88 214 MET B C 1
ATOM 4310 O O . MET B 1 214 ? -5.855 -6.383 0.722 1 95.88 214 MET B O 1
ATOM 4314 N N . ALA B 1 215 ? -4.379 -8.07 0.802 1 96.56 215 ALA B N 1
ATOM 4315 C CA . ALA B 1 215 ? -3.473 -7.469 -0.171 1 96.56 215 ALA B CA 1
ATOM 4316 C C . ALA B 1 215 ? -4.164 -7.277 -1.519 1 96.56 215 ALA B C 1
ATOM 4318 O O . ALA B 1 215 ? -4.008 -6.234 -2.16 1 96.56 215 ALA B O 1
ATOM 4319 N N . ALA B 1 216 ? -4.918 -8.25 -1.903 1 97.5 216 ALA B N 1
ATOM 4320 C CA . ALA B 1 216 ? -5.625 -8.18 -3.178 1 97.5 216 ALA B CA 1
ATOM 4321 C C . ALA B 1 216 ? -6.676 -7.074 -3.164 1 97.5 216 ALA B C 1
ATOM 4323 O O . ALA B 1 216 ? -6.762 -6.281 -4.102 1 97.5 216 ALA B O 1
ATOM 4324 N N . LEU B 1 217 ? -7.438 -7.035 -2.104 1 97.62 217 LEU B N 1
ATOM 4325 C CA . LEU B 1 217 ? -8.547 -6.094 -2.045 1 97.62 217 LEU B CA 1
ATOM 4326 C C . LEU B 1 217 ? -8.047 -4.668 -1.853 1 97.62 217 LEU B C 1
ATOM 4328 O O . LEU B 1 217 ? -8.656 -3.715 -2.35 1 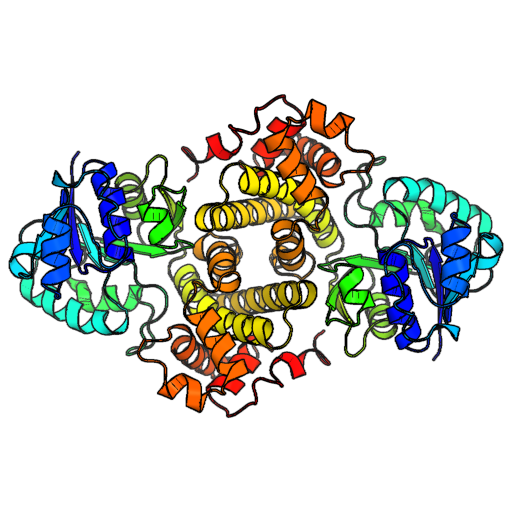97.62 217 LEU B O 1
ATOM 4332 N N . LEU B 1 218 ? -6.918 -4.539 -1.161 1 97.06 218 LEU B N 1
ATOM 4333 C CA . LEU B 1 218 ? -6.293 -3.227 -1.079 1 97.06 218 LEU B CA 1
ATOM 4334 C C . LEU B 1 218 ? -5.863 -2.74 -2.461 1 97.06 218 LEU B C 1
ATOM 4336 O O . LEU B 1 218 ? -6.102 -1.583 -2.814 1 97.06 218 LEU B O 1
ATOM 4340 N N . SER B 1 219 ? -5.258 -3.607 -3.217 1 97.5 219 SER B N 1
ATOM 4341 C CA . SER B 1 219 ? -4.84 -3.268 -4.574 1 97.5 219 SER B CA 1
ATOM 4342 C C . SER B 1 219 ? -6.031 -2.875 -5.438 1 97.5 219 SER B C 1
ATOM 4344 O O . SER B 1 219 ? -6.008 -1.841 -6.109 1 97.5 219 SER B O 1
ATOM 4346 N N . ILE B 1 220 ? -7.07 -3.664 -5.379 1 97.5 220 ILE B N 1
ATOM 4347 C CA . ILE B 1 220 ? -8.273 -3.406 -6.164 1 97.5 220 ILE B CA 1
ATOM 4348 C C . ILE B 1 220 ? -8.891 -2.076 -5.738 1 97.5 220 ILE B C 1
ATOM 4350 O O . ILE B 1 220 ? -9.273 -1.263 -6.586 1 97.5 220 ILE B O 1
ATOM 4354 N N . GLY B 1 221 ? -8.953 -1.875 -4.43 1 97.88 221 GLY B N 1
ATOM 4355 C CA . GLY B 1 221 ? -9.508 -0.638 -3.906 1 97.88 221 GLY B CA 1
ATOM 4356 C C . GLY B 1 221 ? -8.75 0.596 -4.352 1 97.88 221 GLY B C 1
ATOM 4357 O O . GLY B 1 221 ? -9.352 1.588 -4.766 1 97.88 221 GLY B O 1
ATOM 4358 N N . VAL B 1 222 ? -7.438 0.563 -4.273 1 97.75 222 VAL B N 1
ATOM 4359 C CA . VAL B 1 222 ? -6.613 1.698 -4.68 1 97.75 222 VAL B CA 1
ATOM 4360 C C . VAL B 1 222 ? -6.777 1.947 -6.176 1 97.75 222 VAL B C 1
ATOM 4362 O O . VAL B 1 222 ? -6.887 3.096 -6.613 1 97.75 222 VAL B O 1
ATOM 4365 N N . LYS B 1 223 ? -6.766 0.92 -6.941 1 96.81 223 LYS B N 1
ATOM 4366 C CA . LYS B 1 223 ? -6.965 1.037 -8.383 1 96.81 223 LYS B CA 1
ATOM 4367 C C . LYS B 1 223 ? -8.305 1.703 -8.703 1 96.81 223 LYS B C 1
ATOM 4369 O O . LYS B 1 223 ? -8.383 2.557 -9.586 1 96.81 223 LYS B O 1
ATOM 4374 N N . GLU B 1 224 ? -9.336 1.301 -7.988 1 97.62 224 GLU B N 1
ATOM 4375 C CA . GLU B 1 224 ? -10.656 1.869 -8.219 1 97.62 224 GLU B CA 1
ATOM 4376 C C . GLU B 1 224 ? -10.703 3.342 -7.824 1 97.62 224 GLU B C 1
ATOM 4378 O O . GLU B 1 224 ? -11.344 4.152 -8.5 1 97.62 224 GLU B O 1
ATOM 4383 N N . ILE B 1 225 ? -10.039 3.699 -6.715 1 97.81 225 ILE B N 1
ATOM 4384 C CA . ILE B 1 225 ? -9.953 5.105 -6.344 1 97.81 225 ILE B CA 1
ATOM 4385 C C . ILE B 1 225 ? -9.273 5.895 -7.461 1 97.81 225 ILE B C 1
ATOM 4387 O O . ILE B 1 225 ? -9.719 6.98 -7.824 1 97.81 225 ILE B O 1
ATOM 4391 N N . HIS B 1 226 ? -8.203 5.332 -7.984 1 97.25 226 HIS B N 1
ATOM 4392 C CA . HIS B 1 226 ? -7.484 5.98 -9.078 1 97.25 226 HIS B CA 1
ATOM 4393 C C . HIS B 1 226 ? -8.383 6.145 -10.305 1 97.25 226 HIS B C 1
ATOM 4395 O O . HIS B 1 226 ? -8.336 7.172 -10.984 1 97.25 226 HIS B O 1
ATOM 4401 N N . MET B 1 227 ? -9.188 5.137 -10.594 1 96.56 227 MET B N 1
ATOM 4402 C CA . MET B 1 227 ? -10.117 5.219 -11.719 1 96.56 227 MET B CA 1
ATOM 4403 C C . MET B 1 227 ? -11.125 6.348 -11.516 1 96.56 227 MET B C 1
ATOM 4405 O O . MET B 1 227 ? -11.43 7.09 -12.445 1 96.56 227 MET B O 1
ATOM 4409 N N . VAL B 1 228 ? -11.625 6.445 -10.32 1 96.88 228 VAL B N 1
ATOM 4410 C CA . VAL B 1 228 ? -12.547 7.531 -10 1 96.88 228 VAL B CA 1
ATOM 4411 C C . VAL B 1 228 ? -11.844 8.875 -10.164 1 96.88 228 VAL B C 1
ATOM 4413 O O . VAL B 1 228 ? -12.391 9.797 -10.766 1 96.88 228 VAL B O 1
ATOM 4416 N N . TYR B 1 229 ? -10.641 8.969 -9.672 1 96.56 229 TYR B N 1
ATOM 4417 C CA . TYR B 1 229 ? -9.828 10.18 -9.758 1 96.56 229 TYR B CA 1
ATOM 4418 C C . TYR B 1 229 ? -9.625 10.602 -11.203 1 96.56 229 TYR B C 1
ATOM 4420 O O . TYR B 1 229 ? -9.844 11.766 -11.547 1 96.56 229 TYR B O 1
ATOM 4428 N N . LYS B 1 230 ? -9.305 9.648 -12.039 1 95.38 230 LYS B N 1
ATOM 4429 C CA . LYS B 1 230 ? -9.031 9.961 -13.438 1 95.38 230 LYS B CA 1
ATOM 4430 C C . LYS B 1 230 ? -10.312 10.336 -14.18 1 95.38 230 LYS B C 1
ATOM 4432 O O . LYS B 1 230 ? -10.273 11.109 -15.141 1 95.38 230 LYS B O 1
ATOM 4437 N N . ARG B 1 231 ? -11.383 9.797 -13.695 1 94.69 231 ARG B N 1
ATOM 4438 C CA . ARG B 1 231 ? -12.664 10.141 -14.305 1 94.69 231 ARG B CA 1
ATOM 4439 C C . ARG B 1 231 ? -13.062 11.578 -13.977 1 94.69 231 ARG B C 1
ATOM 4441 O O . ARG B 1 231 ? -13.539 12.312 -14.844 1 94.69 231 ARG B O 1
ATOM 4448 N N . ILE B 1 232 ? -12.867 11.945 -12.742 1 93.06 232 ILE B N 1
ATOM 4449 C CA . ILE B 1 232 ? -13.258 13.266 -12.266 1 93.06 232 ILE B CA 1
ATOM 4450 C C . ILE B 1 232 ? -12.25 14.305 -12.75 1 93.06 232 ILE B C 1
ATOM 4452 O O . ILE B 1 232 ? -12.625 15.438 -13.078 1 93.06 232 ILE B O 1
ATOM 4456 N N . PHE B 1 233 ? -10.961 13.914 -12.734 1 94.31 233 PHE B N 1
ATOM 4457 C CA . PHE B 1 233 ? -9.883 14.797 -13.164 1 94.31 233 PHE B CA 1
ATOM 4458 C C . PHE B 1 233 ? -9.086 14.164 -14.305 1 94.31 233 PHE B C 1
ATOM 4460 O O . PHE B 1 233 ? -7.922 13.805 -14.125 1 94.31 233 PHE B O 1
ATOM 4467 N N . PRO B 1 234 ? -9.594 14.172 -15.508 1 92.56 234 PRO B N 1
ATOM 4468 C CA . PRO B 1 234 ? -8.992 13.406 -16.609 1 92.56 234 PRO B CA 1
ATOM 4469 C C . PRO B 1 234 ? -7.609 13.922 -17 1 92.56 234 PRO B C 1
ATOM 4471 O O . PRO B 1 234 ? -6.777 13.156 -17.484 1 92.56 234 PRO B O 1
ATOM 4474 N N . GLU B 1 235 ? -7.309 15.203 -16.797 1 92.44 235 GLU B N 1
ATOM 4475 C CA . GLU B 1 235 ? -6.047 15.781 -17.234 1 92.44 235 GLU B CA 1
ATOM 4476 C C . GLU B 1 235 ? -5.016 15.797 -16.109 1 92.44 235 GLU B C 1
ATOM 4478 O O . GLU B 1 235 ? -3.869 16.188 -16.312 1 92.44 235 GLU B O 1
ATOM 4483 N N . SER B 1 236 ? -5.41 15.266 -14.969 1 90.75 236 SER B N 1
ATOM 4484 C CA . SER B 1 236 ? -4.527 15.344 -13.812 1 90.75 236 SER B CA 1
ATOM 4485 C C . SER B 1 236 ? -3.453 14.258 -13.859 1 90.75 236 SER B C 1
ATOM 4487 O O . SER B 1 236 ? -3.59 13.281 -14.594 1 90.75 236 SER B O 1
ATOM 4489 N N . ASN B 1 237 ? -2.422 14.461 -13.078 1 90.12 237 ASN B N 1
ATOM 4490 C CA . ASN B 1 237 ? -1.266 13.57 -13.055 1 90.12 237 ASN B CA 1
ATOM 4491 C C . ASN B 1 237 ? -1.645 12.172 -12.562 1 90.12 237 ASN B C 1
ATOM 4493 O O . ASN B 1 237 ? -2.469 12.031 -11.656 1 90.12 237 ASN B O 1
ATOM 4497 N N . ASP B 1 238 ? -1.01 11.172 -13.172 1 87.5 238 ASP B N 1
ATOM 4498 C CA . ASP B 1 238 ? -1.334 9.781 -12.883 1 87.5 238 ASP B CA 1
ATOM 4499 C C . ASP B 1 238 ? -0.634 9.312 -11.602 1 87.5 238 ASP B C 1
ATOM 4501 O O . ASP B 1 238 ? -0.975 8.266 -11.055 1 87.5 238 ASP B O 1
ATOM 4505 N N . ASN B 1 239 ? 0.231 10.172 -11.07 1 90.81 239 ASN B N 1
ATOM 4506 C CA . ASN B 1 239 ? 1.089 9.719 -9.977 1 90.81 239 ASN B CA 1
ATOM 4507 C C . ASN B 1 239 ? 0.479 10.031 -8.617 1 90.81 239 ASN B C 1
ATOM 4509 O O . ASN B 1 239 ? 1.056 9.695 -7.582 1 90.81 239 ASN B O 1
ATOM 4513 N N . MET B 1 240 ? -0.704 10.633 -8.609 1 93.56 240 MET B N 1
ATOM 4514 C CA . MET B 1 240 ? -1.319 11.078 -7.363 1 93.56 240 MET B CA 1
ATOM 4515 C C . MET B 1 240 ? -1.499 9.906 -6.398 1 93.56 240 MET B C 1
ATOM 4517 O O . MET B 1 240 ? -1.301 10.055 -5.191 1 93.56 240 MET B O 1
ATOM 4521 N N . GLY B 1 241 ? -1.787 8.781 -6.988 1 95.94 241 GLY B N 1
ATOM 4522 C CA . GLY B 1 241 ? -2.047 7.613 -6.164 1 95.94 241 GLY B CA 1
ATOM 4523 C C . GLY B 1 241 ? -0.822 7.133 -5.406 1 95.94 241 GLY B C 1
ATOM 4524 O O . GLY B 1 241 ? -0.944 6.453 -4.383 1 95.94 241 GLY B O 1
ATOM 4525 N N . PHE B 1 242 ? 0.368 7.527 -5.84 1 96.75 242 PHE B N 1
ATOM 4526 C CA . PHE B 1 242 ? 1.605 7.051 -5.23 1 96.75 242 PHE B CA 1
ATOM 4527 C C . PHE B 1 242 ? 2.121 8.047 -4.199 1 96.75 242 PHE B C 1
ATOM 4529 O O . PHE B 1 242 ? 3.1 7.77 -3.502 1 96.75 242 PHE B O 1
ATOM 4536 N N . GLU B 1 243 ? 1.461 9.141 -4.047 1 96.88 243 GLU B N 1
ATOM 4537 C CA . GLU B 1 243 ? 1.882 10.18 -3.113 1 96.88 243 GLU B CA 1
ATOM 4538 C C . GLU B 1 243 ? 1.563 9.797 -1.673 1 96.88 243 GLU B C 1
ATOM 4540 O O . GLU B 1 243 ? 0.816 8.844 -1.43 1 96.88 243 GLU B O 1
ATOM 4545 N N . LEU B 1 244 ? 2.131 10.531 -0.767 1 98 244 LEU B N 1
ATOM 4546 C CA . LEU B 1 244 ? 1.868 10.344 0.656 1 98 244 LEU B CA 1
ATOM 4547 C C . LEU B 1 244 ? 0.374 10.422 0.948 1 98 244 LEU B C 1
ATOM 4549 O O . LEU B 1 244 ? -0.171 9.562 1.649 1 98 244 LEU B O 1
ATOM 4553 N N . ALA B 1 245 ? -0.324 11.32 0.305 1 97.12 245 ALA B N 1
ATOM 4554 C CA . ALA B 1 245 ? -1.762 11.5 0.492 1 97.12 245 ALA B CA 1
ATOM 4555 C C . ALA B 1 245 ? -2.549 10.414 -0.23 1 97.12 245 ALA B C 1
ATOM 4557 O O . ALA B 1 245 ? -3.746 10.234 0.011 1 97.12 245 ALA B O 1
ATOM 4558 N N . GLY B 1 246 ? -1.896 9.688 -1.11 1 96.81 246 GLY B N 1
ATOM 4559 C CA . GLY B 1 246 ? -2.488 8.562 -1.812 1 96.81 246 GLY B CA 1
ATOM 4560 C C . GLY B 1 246 ? -2.283 7.238 -1.096 1 96.81 246 GLY B C 1
ATOM 4561 O O . GLY B 1 246 ? -2.814 7.027 -0.003 1 96.81 246 GLY B O 1
ATOM 4562 N N . ILE B 1 247 ? -1.353 6.438 -1.577 1 97.12 247 ILE B N 1
ATOM 4563 C CA . ILE B 1 247 ? -1.162 5.082 -1.077 1 97.12 247 ILE B CA 1
ATOM 4564 C C . ILE B 1 247 ? -0.572 5.125 0.33 1 97.12 247 ILE B C 1
ATOM 4566 O O . ILE B 1 247 ? -0.816 4.23 1.143 1 97.12 247 ILE B O 1
ATOM 4570 N N . GLY B 1 248 ? 0.228 6.16 0.628 1 97.31 248 GLY B N 1
ATOM 4571 C CA . GLY B 1 248 ? 0.738 6.266 1.985 1 97.31 248 GLY B CA 1
ATOM 4572 C C . GLY B 1 248 ? -0.358 6.309 3.033 1 97.31 248 GLY B C 1
ATOM 4573 O O . GLY B 1 248 ? -0.337 5.535 3.992 1 97.31 248 GLY B O 1
ATOM 4574 N N . ASP B 1 249 ? -1.25 7.223 2.789 1 97.12 249 ASP B N 1
ATOM 4575 C CA . ASP B 1 249 ? -2.346 7.387 3.74 1 97.12 249 ASP B CA 1
ATOM 4576 C C . ASP B 1 249 ? -3.287 6.184 3.703 1 97.12 249 ASP B C 1
ATOM 4578 O O . ASP B 1 249 ? -3.875 5.816 4.723 1 97.12 249 ASP B O 1
ATOM 4582 N N . ILE B 1 250 ? -3.455 5.605 2.561 1 97.19 250 ILE B N 1
ATOM 4583 C CA . ILE B 1 250 ? -4.297 4.422 2.426 1 97.19 250 ILE B CA 1
ATOM 4584 C C . ILE B 1 250 ? -3.707 3.27 3.234 1 97.19 250 ILE B C 1
ATOM 4586 O O . ILE B 1 250 ? -4.422 2.594 3.979 1 97.19 250 ILE B O 1
ATOM 4590 N N . PHE B 1 251 ? -2.406 3.088 3.131 1 95.44 251 PHE B N 1
ATOM 4591 C CA . PHE B 1 251 ? -1.746 2.025 3.881 1 95.44 251 PHE B CA 1
ATOM 4592 C C . PHE B 1 251 ? -1.921 2.232 5.379 1 95.44 251 PHE B C 1
ATOM 4594 O O . PHE B 1 251 ? -2.242 1.29 6.109 1 95.44 251 PHE B O 1
ATOM 4601 N N . LEU B 1 252 ? -1.709 3.408 5.82 1 95.62 252 LEU B N 1
ATOM 4602 C CA . LEU B 1 252 ? -1.824 3.707 7.242 1 95.62 252 LEU B CA 1
ATOM 4603 C C . LEU B 1 252 ? -3.24 3.439 7.738 1 95.62 252 LEU B C 1
ATOM 4605 O O . LEU B 1 252 ? -3.428 2.832 8.797 1 95.62 252 LEU B O 1
ATOM 4609 N N . THR B 1 253 ? -4.242 3.879 6.98 1 95.5 253 THR B N 1
ATOM 4610 C CA . THR B 1 253 ? -5.641 3.846 7.395 1 95.5 253 THR B CA 1
ATOM 4611 C C . THR B 1 253 ? -6.203 2.432 7.281 1 95.5 253 THR B C 1
ATOM 4613 O O . THR B 1 253 ? -7.059 2.033 8.078 1 95.5 253 THR B O 1
ATOM 4616 N N . CYS B 1 254 ? -5.703 1.653 6.328 1 95.12 254 CYS B N 1
ATOM 4617 C CA . CYS B 1 254 ? -6.27 0.339 6.047 1 95.12 254 CYS B CA 1
ATOM 4618 C C . CYS B 1 254 ? -5.508 -0.754 6.785 1 95.12 254 CYS B C 1
ATOM 4620 O O . CYS B 1 254 ? -5.828 -1.937 6.656 1 95.12 254 CYS B O 1
ATOM 4622 N N . SER B 1 255 ? -4.52 -0.445 7.594 1 88.5 255 SER B N 1
ATOM 4623 C CA . SER B 1 255 ? -3.721 -1.489 8.227 1 88.5 255 SER B CA 1
ATOM 4624 C C . SER B 1 255 ? -3.793 -1.394 9.75 1 88.5 255 SER B C 1
ATOM 4626 O O . SER B 1 255 ? -3.047 -2.074 10.453 1 88.5 255 SER B O 1
ATOM 4628 N N . SER B 1 256 ? -4.621 -0.577 10.258 1 85.19 256 SER B N 1
ATOM 4629 C CA . SER B 1 256 ? -4.574 -0.362 11.703 1 85.19 256 SER B CA 1
ATOM 4630 C C . SER B 1 256 ? -5.973 -0.156 12.273 1 85.19 256 SER B C 1
ATOM 4632 O O . SER B 1 256 ? -6.801 0.536 11.68 1 85.19 256 SER B O 1
ATOM 4634 N N . THR B 1 257 ? -6.129 -0.69 13.438 1 86.5 257 THR B N 1
ATOM 4635 C CA . THR B 1 257 ? -7.387 -0.498 14.148 1 86.5 257 THR B CA 1
ATOM 4636 C C . THR B 1 257 ? -7.461 0.902 14.75 1 86.5 257 THR B C 1
ATOM 4638 O O . THR B 1 257 ? -8.523 1.334 15.203 1 86.5 257 THR B O 1
ATOM 4641 N N . LYS B 1 258 ? -6.406 1.62 14.633 1 84.31 258 LYS B N 1
ATOM 4642 C CA . LYS B 1 258 ? -6.414 3.01 15.086 1 84.31 258 LYS B CA 1
ATOM 4643 C C . LYS B 1 258 ? -7.238 3.887 14.148 1 84.31 258 LYS B C 1
ATOM 4645 O O . LYS B 1 258 ? -7.648 4.988 14.516 1 84.31 258 LYS B O 1
ATOM 4650 N N . SER B 1 259 ? -7.457 3.369 12.992 1 90.44 259 SER B N 1
ATOM 4651 C CA . SER B 1 259 ? -8.328 4.055 12.039 1 90.44 259 SER B CA 1
ATOM 4652 C C . SER B 1 259 ? -9.797 3.883 12.406 1 90.44 259 SER B C 1
ATOM 4654 O O . SER B 1 259 ? -10.289 2.758 12.484 1 90.44 259 SER B O 1
ATOM 4656 N N . ARG B 1 260 ? -10.516 4.969 12.555 1 89.69 260 ARG B N 1
ATOM 4657 C CA . ARG B 1 260 ? -11.938 4.961 12.906 1 89.69 260 ARG B CA 1
ATOM 4658 C C . ARG B 1 260 ? -12.766 4.305 11.812 1 89.69 260 ARG B C 1
ATOM 4660 O O . ARG B 1 260 ? -13.75 3.617 12.102 1 89.69 260 ARG B O 1
ATOM 4667 N N . ASN B 1 261 ? -12.391 4.543 10.578 1 94.5 261 ASN B N 1
ATOM 4668 C CA . ASN B 1 261 ? -13.125 3.957 9.461 1 94.5 261 ASN B CA 1
ATOM 4669 C C . ASN B 1 261 ? -12.898 2.449 9.375 1 94.5 261 ASN B C 1
ATOM 4671 O O . ASN B 1 261 ? -13.836 1.692 9.117 1 94.5 261 ASN B O 1
ATOM 4675 N N . PHE B 1 262 ? -11.656 1.99 9.602 1 96.38 262 PHE B N 1
ATOM 4676 C CA . PHE B 1 262 ? -11.328 0.57 9.641 1 96.38 262 PHE B CA 1
ATOM 4677 C C . PHE B 1 262 ? -12.109 -0.138 10.742 1 96.38 262 PHE B C 1
ATOM 4679 O O . PHE B 1 262 ? -12.742 -1.167 10.5 1 96.38 262 PHE B O 1
ATOM 4686 N N . SER B 1 263 ? -12.086 0.448 11.906 1 95.94 263 SER B N 1
ATOM 4687 C CA . SER B 1 263 ? -12.789 -0.12 13.055 1 95.94 263 SER B CA 1
ATOM 4688 C C . SER B 1 263 ? -14.297 -0.147 12.828 1 95.94 263 SER B C 1
ATOM 4690 O O . SER B 1 263 ? -14.969 -1.105 13.211 1 95.94 263 SER B O 1
ATOM 4692 N N . PHE B 1 264 ? -14.773 0.934 12.25 1 96.75 264 PHE B N 1
ATOM 4693 C CA . PHE B 1 264 ? -16.188 0.974 11.891 1 96.75 264 PHE B CA 1
ATOM 4694 C C . PHE B 1 264 ? -16.547 -0.192 10.977 1 96.75 264 PHE B C 1
ATOM 4696 O O . PHE B 1 264 ? -17.562 -0.865 11.195 1 96.75 264 PHE B O 1
ATOM 4703 N N . GLY B 1 265 ? -15.695 -0.458 9.969 1 97.88 265 GLY B N 1
ATOM 4704 C CA . GLY B 1 265 ? -15.914 -1.59 9.086 1 97.88 265 GLY B CA 1
ATOM 4705 C C . GLY B 1 265 ? -15.969 -2.918 9.82 1 97.88 265 GLY B C 1
ATOM 4706 O O . GLY B 1 265 ? -16.844 -3.746 9.562 1 97.88 265 GLY B O 1
ATOM 4707 N N . ARG B 1 266 ? -15.039 -3.117 10.742 1 97.62 266 ARG B N 1
ATOM 4708 C CA . ARG B 1 266 ? -15.016 -4.34 11.539 1 97.62 266 ARG B CA 1
ATOM 4709 C C . ARG B 1 266 ? -16.328 -4.516 12.312 1 97.62 266 ARG B C 1
ATOM 4711 O O . ARG B 1 266 ? -16.875 -5.613 12.352 1 97.62 266 ARG B O 1
ATOM 4718 N N . GLN B 1 267 ? -16.797 -3.434 12.891 1 97.56 267 GLN B N 1
ATOM 4719 C CA . GLN B 1 267 ? -18.016 -3.461 13.68 1 97.56 267 GLN B CA 1
ATOM 4720 C C . GLN B 1 267 ? -19.234 -3.756 12.812 1 97.56 267 GLN B C 1
ATOM 4722 O O . GLN B 1 267 ? -20.141 -4.496 13.219 1 97.56 267 GLN B O 1
ATOM 4727 N N . VAL B 1 268 ? -19.234 -3.129 11.641 1 98.19 268 VAL B N 1
ATOM 4728 C CA . VAL B 1 268 ? -20.344 -3.375 10.719 1 98.19 268 VAL B CA 1
ATOM 4729 C C . VAL B 1 268 ? -20.422 -4.863 10.391 1 98.19 268 VAL B C 1
ATOM 4731 O O . VAL B 1 268 ? -21.5 -5.441 10.344 1 98.19 268 VAL B O 1
ATOM 4734 N N . ALA B 1 269 ? -19.281 -5.465 10.133 1 98.06 269 ALA B N 1
ATOM 4735 C CA . ALA B 1 269 ? -19.234 -6.895 9.82 1 98.06 269 ALA B CA 1
ATOM 4736 C C . ALA B 1 269 ? -19.656 -7.727 11.023 1 98.06 269 ALA B C 1
ATOM 4738 O O . ALA B 1 269 ? -20.312 -8.758 10.867 1 98.06 269 ALA B O 1
ATOM 4739 N N . GLU B 1 270 ? -19.297 -7.324 12.172 1 97.25 270 GLU B N 1
ATOM 4740 C CA . GLU B 1 270 ? -19.531 -8.094 13.391 1 97.25 270 GLU B CA 1
ATOM 4741 C C . GLU B 1 270 ? -20.969 -7.941 13.883 1 97.25 270 GLU B C 1
ATOM 4743 O O . GLU B 1 270 ? -21.609 -8.922 14.242 1 97.25 270 GLU B O 1
ATOM 4748 N N . PHE B 1 271 ? -21.531 -6.684 13.867 1 97.06 271 PHE B N 1
ATOM 4749 C CA . PHE B 1 271 ? -22.781 -6.41 14.562 1 97.06 271 PHE B CA 1
ATOM 4750 C C . PHE B 1 271 ? -23.875 -6.004 13.578 1 97.06 271 PHE B C 1
ATOM 4752 O O . PHE B 1 271 ? -25.047 -5.922 13.938 1 97.06 271 PHE B O 1
ATOM 4759 N N . GLY B 1 272 ? -23.516 -5.762 12.391 1 96.75 272 GLY B N 1
ATOM 4760 C CA . GLY B 1 272 ? -24.453 -5.207 11.43 1 96.75 272 GLY B CA 1
ATOM 4761 C C . GLY B 1 272 ? -24.422 -3.691 11.375 1 96.75 272 GLY B C 1
ATOM 4762 O O . GLY B 1 272 ? -24 -3.039 12.328 1 96.75 272 GLY B O 1
ATOM 4763 N N . LEU B 1 273 ? -24.859 -3.18 10.281 1 96.75 273 LEU B N 1
ATOM 4764 C CA . LEU B 1 273 ? -24.781 -1.745 10.031 1 96.75 273 LEU B CA 1
ATOM 4765 C C . LEU B 1 273 ? -25.656 -0.972 11.016 1 96.75 273 LEU B C 1
ATOM 4767 O O . LEU B 1 273 ? -25.203 0.001 11.625 1 96.75 273 LEU B O 1
ATOM 4771 N N . GLU B 1 274 ? -26.906 -1.322 11.18 1 95.38 274 GLU B N 1
ATOM 4772 C CA . GLU B 1 274 ? -27.844 -0.602 12.023 1 95.38 274 GLU B CA 1
ATOM 4773 C C . GLU B 1 274 ? -27.359 -0.523 13.461 1 95.38 274 GLU B C 1
ATOM 4775 O O . GLU B 1 274 ? -27.359 0.553 14.062 1 95.38 274 GLU B O 1
ATOM 4780 N N . ALA B 1 275 ? -26.969 -1.638 13.961 1 95.88 275 ALA B N 1
ATOM 4781 C CA . ALA B 1 275 ? -26.484 -1.695 15.336 1 95.88 275 ALA B CA 1
ATOM 4782 C C . ALA B 1 275 ? -25.234 -0.836 15.5 1 95.88 275 ALA B C 1
ATOM 4784 O O . ALA B 1 275 ? -25.062 -0.173 16.531 1 95.88 275 ALA B O 1
ATOM 4785 N N . THR B 1 276 ? -24.359 -0.909 14.516 1 96.31 276 THR B N 1
ATOM 4786 C CA . THR B 1 276 ? -23.109 -0.157 14.57 1 96.31 276 THR B CA 1
ATOM 4787 C C . THR B 1 276 ? -23.375 1.344 14.539 1 96.31 276 THR B C 1
ATOM 4789 O O . THR B 1 276 ? -22.75 2.107 15.281 1 96.31 276 THR B O 1
ATOM 4792 N N . LEU B 1 277 ? -24.266 1.785 13.695 1 93.62 277 LEU B N 1
ATOM 4793 C CA . LEU B 1 277 ? -24.625 3.199 13.594 1 93.62 277 LEU B CA 1
ATOM 4794 C C . LEU B 1 277 ? -25.25 3.699 14.891 1 93.62 277 LEU B C 1
ATOM 4796 O O . LEU B 1 277 ? -24.969 4.82 15.32 1 93.62 277 LEU B O 1
ATOM 4800 N N . LYS B 1 278 ? -26.016 2.924 15.492 1 92.38 278 LYS B N 1
ATOM 4801 C CA . LYS B 1 278 ? -26.688 3.281 16.734 1 92.38 278 LYS B CA 1
ATOM 4802 C C . LYS B 1 278 ? -25.672 3.459 17.875 1 92.38 278 LYS B C 1
ATOM 4804 O O . LYS B 1 278 ? -25.844 4.32 18.734 1 92.38 278 LYS B O 1
ATOM 4809 N N . ASN B 1 279 ? -24.672 2.691 17.797 1 90.69 279 ASN B N 1
ATOM 4810 C CA . ASN B 1 279 ? -23.703 2.678 18.891 1 90.69 279 ASN B CA 1
ATOM 4811 C C . ASN B 1 279 ? -22.562 3.672 18.641 1 90.69 279 ASN B C 1
ATOM 4813 O O . ASN B 1 279 ? -21.812 3.994 19.562 1 90.69 279 ASN B O 1
ATOM 4817 N N . ASN B 1 280 ? -22.484 4.098 17.453 1 85.75 280 ASN B N 1
ATOM 4818 C CA . ASN B 1 280 ? -21.391 4.996 17.109 1 85.75 280 ASN B CA 1
ATOM 4819 C C . ASN B 1 280 ? -21.734 6.449 17.391 1 85.75 280 ASN B C 1
ATOM 4821 O O . ASN B 1 280 ? -22.719 6.977 16.859 1 85.75 280 ASN B O 1
ATOM 4825 N N . LYS B 1 281 ? -20.953 7.137 18.25 1 73.19 281 LYS B N 1
ATOM 4826 C CA . LYS B 1 281 ? -21.203 8.516 18.656 1 73.19 281 LYS B CA 1
ATOM 4827 C C . LYS B 1 281 ? -20.328 9.492 17.875 1 73.19 281 LYS B C 1
ATOM 4829 O O . LYS B 1 281 ? -20.5 10.703 17.969 1 73.19 281 LYS B O 1
ATOM 4834 N N . LYS B 1 282 ? -19.5 8.977 17.094 1 75.19 282 LYS B N 1
ATOM 4835 C CA . LYS B 1 282 ? -18.562 9.852 16.391 1 75.19 282 LYS B CA 1
ATOM 4836 C C . LYS B 1 282 ? -18.797 9.82 14.883 1 75.19 282 LYS B C 1
ATOM 4838 O O . LYS B 1 282 ? -19.344 8.852 14.359 1 75.19 282 LYS B O 1
ATOM 4843 N N . THR B 1 283 ? -18.453 10.875 14.273 1 75.69 283 THR B N 1
ATOM 4844 C CA . THR B 1 283 ? -18.578 10.992 12.828 1 75.69 283 THR B CA 1
ATOM 4845 C C . THR B 1 283 ? -17.672 9.992 12.125 1 75.69 283 THR B C 1
ATOM 4847 O O . THR B 1 283 ? -16.5 9.844 12.492 1 75.69 283 THR B O 1
ATOM 4850 N N . ILE B 1 284 ? -18.266 9.219 11.141 1 87.38 284 ILE B N 1
ATOM 4851 C CA . ILE B 1 284 ? -17.516 8.305 10.281 1 87.38 284 ILE B CA 1
ATOM 4852 C C . ILE B 1 284 ? -17.359 8.922 8.898 1 87.38 284 ILE B C 1
ATOM 4854 O O . ILE B 1 284 ? -18.234 8.789 8.047 1 87.38 284 ILE B O 1
ATOM 4858 N N . GLU B 1 285 ? -16.219 9.5 8.656 1 88.12 285 GLU B N 1
ATOM 4859 C CA . GLU B 1 285 ? -15.945 10.219 7.414 1 88.12 285 GLU B CA 1
ATOM 4860 C C . GLU B 1 285 ? -16.188 9.328 6.203 1 88.12 285 GLU B C 1
ATOM 4862 O O . GLU B 1 285 ? -16.734 9.773 5.191 1 88.12 285 GLU B O 1
ATOM 4867 N N . GLY B 1 286 ? -15.828 8.023 6.332 1 93.31 286 GLY B N 1
ATOM 4868 C CA . GLY B 1 286 ? -15.977 7.094 5.227 1 93.31 286 GLY B CA 1
ATOM 4869 C C . GLY B 1 286 ? -17.422 6.836 4.852 1 93.31 286 GLY B C 1
ATOM 4870 O O . GLY B 1 286 ? -17.734 6.598 3.684 1 93.31 286 GLY B O 1
ATOM 4871 N N . TYR B 1 287 ? -18.266 6.879 5.883 1 93.5 287 TYR B N 1
ATOM 4872 C CA . TYR B 1 287 ? -19.688 6.676 5.633 1 93.5 287 TYR B CA 1
ATOM 4873 C C . TYR B 1 287 ? -20.25 7.793 4.762 1 93.5 287 TYR B C 1
ATOM 4875 O O . TYR B 1 287 ? -20.969 7.531 3.799 1 93.5 287 TYR B O 1
ATOM 4883 N N . HIS B 1 288 ? -19.922 8.969 5.023 1 90.56 288 HIS B N 1
ATOM 4884 C CA . HIS B 1 288 ? -20.359 10.117 4.238 1 90.56 288 HIS B CA 1
ATOM 4885 C C . HIS B 1 288 ? -19.703 10.133 2.863 1 90.56 288 HIS B C 1
ATOM 4887 O O . HIS B 1 288 ? -20.344 10.414 1.857 1 90.56 288 HIS B O 1
ATOM 4893 N N . ALA B 1 289 ? -18.422 9.906 2.84 1 93.75 289 ALA B N 1
ATOM 4894 C CA . ALA B 1 289 ? -17.703 9.867 1.57 1 93.75 289 ALA B CA 1
ATOM 4895 C C . ALA B 1 289 ? -18.297 8.836 0.625 1 93.75 289 ALA B C 1
ATOM 4897 O O . ALA B 1 289 ? -18.312 9.031 -0.592 1 93.75 289 ALA B O 1
ATOM 4898 N N . ALA B 1 290 ? -18.766 7.742 1.221 1 96.56 290 ALA B N 1
ATOM 4899 C CA . ALA B 1 290 ? -19.406 6.695 0.419 1 96.56 290 ALA B CA 1
ATOM 4900 C C . ALA B 1 290 ? -20.656 7.215 -0.276 1 96.56 290 ALA B C 1
ATOM 4902 O O . ALA B 1 290 ? -20.938 6.836 -1.414 1 96.56 290 ALA B O 1
ATOM 4903 N N . LYS B 1 291 ? -21.375 8.031 0.431 1 94.31 291 LYS B N 1
ATOM 4904 C CA . LYS B 1 291 ? -22.562 8.633 -0.171 1 94.31 291 LYS B CA 1
ATOM 4905 C C . LYS B 1 291 ? -22.188 9.531 -1.346 1 94.31 291 LYS B C 1
ATOM 4907 O O . LYS B 1 291 ? -22.844 9.508 -2.389 1 94.31 291 LYS B O 1
ATOM 4912 N N . ILE B 1 292 ? -21.188 10.289 -1.14 1 92.75 292 ILE B N 1
ATOM 4913 C CA . ILE B 1 292 ? -20.703 11.164 -2.197 1 92.75 292 ILE B CA 1
ATOM 4914 C C . ILE B 1 292 ? -20.234 10.328 -3.387 1 92.75 292 ILE B C 1
ATOM 4916 O O . ILE B 1 292 ? -20.547 10.641 -4.539 1 92.75 292 ILE B O 1
ATOM 4920 N N . LEU B 1 293 ? -19.5 9.266 -3.131 1 95.38 293 LEU B N 1
ATOM 4921 C CA . LEU B 1 293 ? -19.031 8.375 -4.184 1 95.38 293 LEU B CA 1
ATOM 4922 C C . LEU B 1 293 ? -20.203 7.742 -4.93 1 95.38 293 LEU B C 1
ATOM 4924 O O . LEU B 1 293 ? -20.156 7.598 -6.152 1 95.38 293 LEU B O 1
ATOM 4928 N N . ALA B 1 294 ? -21.25 7.41 -4.215 1 95.81 294 ALA B N 1
ATOM 4929 C CA . ALA B 1 294 ? -22.438 6.852 -4.848 1 95.81 294 ALA B CA 1
ATOM 4930 C C . ALA B 1 294 ? -23.031 7.82 -5.867 1 95.81 294 ALA B C 1
ATOM 4932 O O . ALA B 1 294 ? -23.453 7.406 -6.953 1 95.81 294 ALA B O 1
ATOM 4933 N N . ASN B 1 295 ? -23.047 9.016 -5.516 1 93.5 295 ASN B N 1
ATOM 4934 C CA . ASN B 1 295 ? -23.562 10.039 -6.422 1 93.5 295 ASN B CA 1
ATOM 4935 C C . ASN B 1 295 ? -22.672 10.195 -7.652 1 93.5 295 ASN B C 1
ATOM 4937 O O . ASN B 1 295 ? -23.172 10.391 -8.766 1 93.5 295 ASN B O 1
ATOM 4941 N N . ILE B 1 296 ? -21.406 10.172 -7.414 1 92.56 296 ILE B N 1
ATOM 4942 C CA . ILE B 1 296 ? -20.453 10.25 -8.523 1 92.56 296 ILE B CA 1
ATOM 4943 C C . ILE B 1 296 ? -20.688 9.086 -9.484 1 92.56 296 ILE B C 1
ATOM 4945 O O . ILE B 1 296 ? -20.703 9.281 -10.703 1 92.56 296 ILE B O 1
ATOM 4949 N N . LEU B 1 297 ? -20.859 7.93 -8.938 1 94.81 297 LEU B N 1
ATOM 4950 C CA . LEU B 1 297 ? -21.047 6.738 -9.75 1 94.81 297 LEU B CA 1
ATOM 4951 C C . LEU B 1 297 ? -22.359 6.812 -10.531 1 94.81 297 LEU B C 1
ATOM 4953 O O . LEU B 1 297 ? -22.438 6.336 -11.664 1 94.81 297 LEU B O 1
ATOM 4957 N N . LYS B 1 298 ? -23.375 7.398 -9.914 1 94.31 298 LYS B N 1
ATOM 4958 C CA . LYS B 1 298 ? -24.656 7.578 -10.594 1 94.31 298 LYS B CA 1
ATOM 4959 C C . LYS B 1 298 ? -24.5 8.453 -11.836 1 94.31 298 LYS B C 1
ATOM 4961 O O . LYS B 1 298 ? -25.172 8.227 -12.844 1 94.31 298 LYS B O 1
ATOM 4966 N N . LYS B 1 299 ? -23.625 9.422 -11.742 1 93.31 299 LYS B N 1
ATOM 4967 C CA . LYS B 1 299 ? -23.406 10.367 -12.836 1 93.31 299 LYS B CA 1
ATOM 4968 C C . LYS B 1 299 ? -22.422 9.812 -13.859 1 93.31 299 LYS B C 1
ATOM 4970 O O . LYS B 1 299 ? -22.312 10.336 -14.977 1 93.31 299 LYS B O 1
ATOM 4975 N N . ASN B 1 300 ? -21.719 8.789 -13.492 1 93.81 300 ASN B N 1
ATOM 4976 C CA . ASN B 1 300 ? -20.719 8.156 -14.344 1 93.81 300 ASN B CA 1
ATOM 4977 C C . ASN B 1 300 ? -20.953 6.652 -14.461 1 93.81 300 ASN B C 1
ATOM 4979 O O . ASN B 1 300 ? -20.125 5.855 -14.023 1 93.81 300 ASN B O 1
ATOM 4983 N N . LYS B 1 301 ? -21.875 6.25 -15.164 1 89.75 301 LYS B N 1
ATOM 4984 C CA . LYS B 1 301 ? -22.359 4.871 -15.211 1 89.75 301 LYS B CA 1
ATOM 4985 C C . LYS B 1 301 ? -21.344 3.963 -15.914 1 89.75 301 LYS B C 1
ATOM 4987 O O . LYS B 1 301 ? -21.375 2.744 -15.727 1 89.75 301 LYS B O 1
ATOM 4992 N N . ASP B 1 302 ? -20.438 4.562 -16.641 1 91.88 302 ASP B N 1
ATOM 4993 C CA . ASP B 1 302 ? -19.469 3.775 -17.391 1 91.88 302 ASP B CA 1
ATOM 4994 C C . ASP B 1 302 ? -18.25 3.441 -16.547 1 91.88 302 ASP B C 1
ATOM 4996 O O . ASP B 1 302 ? -17.422 2.607 -16.938 1 91.88 302 ASP B O 1
ATOM 5000 N N . LEU B 1 303 ? -18.172 4.074 -15.469 1 92.88 303 LEU B N 1
ATOM 5001 C CA . LEU B 1 303 ? -17.078 3.76 -14.562 1 92.88 303 LEU B CA 1
ATOM 5002 C C . LEU B 1 303 ? -17.297 2.422 -13.867 1 92.88 303 LEU B C 1
ATOM 5004 O O . LEU B 1 303 ? -18.25 2.271 -13.102 1 92.88 303 LEU B O 1
ATOM 5008 N N . LYS B 1 304 ? -16.484 1.422 -14.188 1 89.12 304 LYS B N 1
ATOM 5009 C CA . LYS B 1 304 ? -16.656 0.064 -13.68 1 89.12 304 LYS B CA 1
ATOM 5010 C C . LYS B 1 304 ? -15.82 -0.16 -12.422 1 89.12 304 LYS B C 1
ATOM 5012 O O . LYS B 1 304 ? -14.695 -0.662 -12.492 1 89.12 304 LYS B O 1
ATOM 5017 N N . ILE B 1 305 ? -16.344 0.16 -11.289 1 95.25 305 ILE B N 1
ATOM 5018 C CA . ILE B 1 305 ? -15.734 -0.184 -10.008 1 95.25 305 ILE B CA 1
ATOM 5019 C C . ILE B 1 305 ? -16.625 -1.175 -9.266 1 95.25 305 ILE B C 1
ATOM 5021 O O . ILE B 1 305 ? -17.859 -1.054 -9.289 1 95.25 305 ILE B O 1
ATOM 5025 N N . VAL B 1 306 ? -16.062 -2.158 -8.695 1 97 306 VAL B N 1
ATOM 5026 C CA . VAL B 1 306 ? -16.859 -3.258 -8.18 1 97 306 VAL B CA 1
ATOM 5027 C C . VAL B 1 306 ? -16.703 -3.342 -6.664 1 97 306 VAL B C 1
ATOM 5029 O O . VAL B 1 306 ? -17.688 -3.59 -5.945 1 97 306 VAL B O 1
ATOM 5032 N N . PHE B 1 307 ? -15.531 -3.182 -6.148 1 98.31 307 PHE B N 1
ATOM 5033 C CA . PHE B 1 307 ? -15.297 -3.336 -4.719 1 98.31 307 PHE B CA 1
ATOM 5034 C C . PHE B 1 307 ? -15.867 -2.154 -3.943 1 98.31 307 PHE B C 1
ATOM 5036 O O . PHE B 1 307 ? -16.641 -2.34 -3.004 1 98.31 307 PHE B O 1
ATOM 5043 N N . LEU B 1 308 ? -15.539 -0.859 -4.305 1 98.44 308 LEU B N 1
ATOM 5044 C CA . LEU B 1 308 ? -16.078 0.325 -3.641 1 98.44 308 LEU B CA 1
ATOM 5045 C C . LEU B 1 308 ? -17.594 0.373 -3.762 1 98.44 308 LEU B C 1
ATOM 5047 O O . LEU B 1 308 ? -18.281 0.79 -2.826 1 98.44 308 LEU B O 1
ATOM 5051 N N . LYS B 1 309 ? -18.078 -0.049 -4.914 1 97.69 309 LYS B N 1
ATOM 5052 C CA . LYS B 1 309 ? -19.531 -0.114 -5.086 1 97.69 309 LYS B CA 1
ATOM 5053 C C . LYS B 1 309 ? -20.156 -1.099 -4.105 1 97.69 309 LYS B C 1
ATOM 5055 O O . LYS B 1 309 ? -21.234 -0.836 -3.555 1 97.69 309 LYS B O 1
ATOM 5060 N N . SER B 1 310 ? -19.484 -2.256 -3.914 1 98.44 310 SER B N 1
ATOM 5061 C CA . SER B 1 310 ? -19.984 -3.242 -2.965 1 98.44 310 SER B CA 1
ATOM 5062 C C . SER B 1 310 ? -20.062 -2.666 -1.555 1 98.44 310 SER B C 1
ATOM 5064 O O . SER B 1 310 ? -21 -2.943 -0.814 1 98.44 310 SER B O 1
ATOM 5066 N N . ILE B 1 311 ? -19.078 -1.902 -1.159 1 98.69 311 ILE B N 1
ATOM 5067 C CA . ILE B 1 311 ? -19.078 -1.24 0.141 1 98.69 311 ILE B CA 1
ATOM 5068 C C . ILE B 1 311 ? -20.25 -0.278 0.24 1 98.69 311 ILE B C 1
ATOM 5070 O O . ILE B 1 311 ? -20.969 -0.262 1.247 1 98.69 311 ILE B O 1
ATOM 5074 N N . ILE B 1 312 ? -20.5 0.522 -0.823 1 98.25 312 ILE B N 1
ATOM 5075 C CA . ILE B 1 312 ? -21.609 1.467 -0.875 1 98.25 312 ILE B CA 1
ATOM 5076 C C . ILE B 1 312 ? -22.938 0.721 -0.699 1 98.25 312 ILE B C 1
ATOM 5078 O O . ILE B 1 312 ? -23.812 1.169 0.042 1 98.25 312 ILE B O 1
ATOM 5082 N N . ASP B 1 313 ? -23.047 -0.396 -1.352 1 98.44 313 ASP B N 1
ATOM 5083 C CA . ASP B 1 313 ? -24.281 -1.172 -1.294 1 98.44 313 ASP B CA 1
ATOM 5084 C C . ASP B 1 313 ? -24.547 -1.676 0.123 1 98.44 313 ASP B C 1
ATOM 5086 O O . ASP B 1 313 ? -25.703 -1.768 0.548 1 98.44 313 ASP B O 1
ATOM 5090 N N . ILE B 1 314 ? -23.5 -2.023 0.836 1 98.5 314 ILE B N 1
ATOM 5091 C CA . ILE B 1 314 ? -23.656 -2.473 2.217 1 98.5 314 ILE B CA 1
ATOM 5092 C C . ILE B 1 314 ? -24.094 -1.303 3.096 1 98.5 314 ILE B C 1
ATOM 5094 O O . ILE B 1 314 ? -24.938 -1.459 3.971 1 98.5 314 ILE B O 1
ATOM 5098 N N . LEU B 1 315 ? -23.547 -0.131 2.814 1 97.94 315 LEU B N 1
ATOM 5099 C CA . LEU B 1 315 ? -23.781 1.028 3.672 1 97.94 315 LEU B CA 1
ATOM 5100 C C . LEU B 1 315 ? -25.125 1.669 3.379 1 97.94 315 LEU B C 1
ATOM 5102 O O . LEU B 1 315 ? -25.75 2.262 4.266 1 97.94 315 LEU B O 1
ATOM 5106 N N . TYR B 1 316 ? -25.688 1.531 2.111 1 97.19 316 TYR B N 1
ATOM 5107 C CA . TYR B 1 316 ? -26.828 2.375 1.769 1 97.19 316 TYR B CA 1
ATOM 5108 C C . TYR B 1 316 ? -27.906 1.569 1.053 1 97.19 316 TYR B C 1
ATOM 5110 O O . TYR B 1 316 ? -29 2.072 0.805 1 97.19 316 TYR B O 1
ATOM 5118 N N . LYS B 1 317 ? -27.641 0.352 0.726 1 97.12 317 LYS B N 1
ATOM 5119 C CA . LYS B 1 317 ? -28.609 -0.413 -0.041 1 97.12 317 LYS B CA 1
ATOM 5120 C C . LYS B 1 317 ? -28.906 -1.759 0.619 1 97.12 317 LYS B C 1
ATOM 5122 O O . LYS B 1 317 ? -29.234 -2.732 -0.062 1 97.12 317 LYS B O 1
ATOM 5127 N N . ASN B 1 318 ? -28.672 -1.948 1.844 1 95.94 318 ASN B N 1
ATOM 5128 C CA . ASN B 1 318 ? -29.031 -3.082 2.686 1 95.94 318 ASN B CA 1
ATOM 5129 C C . ASN B 1 318 ? -28.344 -4.363 2.229 1 95.94 318 ASN B C 1
ATOM 5131 O O . ASN B 1 318 ? -28.875 -5.461 2.422 1 95.94 318 ASN B O 1
ATOM 5135 N N . LYS B 1 319 ? -27.25 -4.273 1.545 1 97.81 319 LYS B N 1
ATOM 5136 C CA . LYS B 1 319 ? -26.422 -5.449 1.268 1 97.81 319 LYS B CA 1
ATOM 5137 C C . LYS B 1 319 ? -25.781 -5.988 2.543 1 97.81 319 LYS B C 1
ATOM 5139 O O . LYS B 1 319 ? -25.312 -5.219 3.377 1 97.81 319 LYS B O 1
ATOM 5144 N N . LYS B 1 320 ? -25.812 -7.355 2.674 1 97.56 320 LYS B N 1
ATOM 5145 C CA . LYS B 1 320 ? -25.203 -7.961 3.852 1 97.56 320 LYS B CA 1
ATOM 5146 C C . LYS B 1 320 ? -23.672 -7.914 3.764 1 97.56 320 LYS B C 1
ATOM 5148 O O . LYS B 1 320 ? -23.109 -8.141 2.697 1 97.56 320 LYS B O 1
ATOM 5153 N N . PRO B 1 321 ? -23.047 -7.605 4.883 1 97.88 321 PRO B N 1
ATOM 5154 C CA . PRO B 1 321 ? -21.578 -7.539 4.887 1 97.88 321 PRO B CA 1
ATOM 5155 C C . PRO B 1 321 ? -20.938 -8.82 4.371 1 97.88 321 PRO B C 1
ATOM 5157 O O . PRO B 1 321 ? -19.875 -8.773 3.736 1 97.88 321 PRO B O 1
ATOM 5160 N N . GLU B 1 322 ? -21.547 -9.969 4.566 1 96.69 322 GLU B N 1
ATOM 5161 C CA . GLU B 1 322 ? -21.016 -11.258 4.152 1 96.69 322 GLU B CA 1
ATOM 5162 C C . GLU B 1 322 ? -20.922 -11.352 2.633 1 96.69 322 GLU B C 1
ATOM 5164 O O . GLU B 1 322 ? -20.172 -12.188 2.105 1 96.69 322 GLU B O 1
ATOM 5169 N N . LEU B 1 323 ? -21.641 -10.438 1.948 1 97.31 323 LEU B N 1
ATOM 5170 C CA . LEU B 1 323 ? -21.688 -10.469 0.49 1 97.31 323 LEU B CA 1
ATOM 5171 C C . LEU B 1 323 ? -20.766 -9.406 -0.099 1 97.31 323 LEU B C 1
ATOM 5173 O O . LEU B 1 323 ? -20.844 -9.094 -1.29 1 97.31 323 LEU B O 1
ATOM 5177 N N . LEU B 1 324 ? -19.875 -8.883 0.707 1 98 324 LEU B N 1
ATOM 5178 C CA . LEU B 1 324 ? -18.953 -7.816 0.299 1 98 324 LEU B CA 1
ATOM 5179 C C . LEU B 1 324 ? -18.156 -8.227 -0.936 1 98 324 LEU B C 1
ATOM 5181 O O . LEU B 1 324 ? -17.875 -7.395 -1.8 1 98 324 LEU B O 1
ATOM 5185 N N . LEU B 1 325 ? -17.812 -9.555 -1.048 1 97.56 325 LEU B N 1
ATOM 5186 C CA . LEU B 1 325 ? -16.875 -10 -2.074 1 97.56 325 LEU B CA 1
ATOM 5187 C C . LEU B 1 325 ? -17.594 -10.828 -3.141 1 97.56 325 LEU B C 1
ATOM 5189 O O . LEU B 1 325 ? -16.953 -11.625 -3.84 1 97.56 325 LEU B O 1
ATOM 5193 N N . ASP B 1 326 ? -18.875 -10.641 -3.311 1 96.31 326 ASP B N 1
ATOM 5194 C CA . ASP B 1 326 ? -19.625 -11.422 -4.285 1 96.31 326 ASP B CA 1
ATOM 5195 C C . ASP B 1 326 ? -19.203 -11.07 -5.711 1 96.31 326 ASP B C 1
ATOM 5197 O O . ASP B 1 326 ? -19.453 -11.852 -6.641 1 96.31 326 ASP B O 1
ATOM 5201 N N . PHE B 1 327 ? -18.469 -9.961 -5.871 1 95.25 327 PHE B N 1
ATOM 5202 C CA . PHE B 1 327 ? -18.047 -9.531 -7.199 1 95.25 327 PHE B CA 1
ATOM 5203 C C . PHE B 1 327 ? -16.828 -10.328 -7.656 1 95.25 327 PHE B C 1
ATOM 5205 O O . PHE B 1 327 ? -16.484 -10.328 -8.844 1 95.25 327 PHE B O 1
ATOM 5212 N N . VAL B 1 328 ? -16.141 -11.039 -6.805 1 95.44 328 VAL B N 1
ATOM 5213 C CA . VAL B 1 328 ? -14.852 -11.688 -7.07 1 95.44 328 VAL B CA 1
ATOM 5214 C C . VAL B 1 328 ? -15.023 -12.734 -8.164 1 95.44 328 VAL B C 1
ATOM 5216 O O . VAL B 1 328 ? -14.148 -12.914 -9.008 1 95.44 328 VAL B O 1
ATOM 5219 N N . LYS B 1 329 ? -16.156 -13.406 -8.164 1 90.5 329 LYS B N 1
ATOM 5220 C CA . LYS B 1 329 ? -16.406 -14.477 -9.133 1 90.5 329 LYS B CA 1
ATOM 5221 C C . LYS B 1 329 ? -16.391 -13.938 -10.562 1 90.5 329 LYS B C 1
ATOM 5223 O O . LYS B 1 329 ? -16.094 -14.68 -11.5 1 90.5 329 LYS B O 1
ATOM 5228 N N . LYS B 1 330 ? -16.594 -12.609 -10.68 1 88.38 330 LYS B N 1
ATOM 5229 C CA . LYS B 1 330 ? -16.688 -12.016 -12.016 1 88.38 330 LYS B CA 1
ATOM 5230 C C . LYS B 1 330 ? -15.531 -11.039 -12.266 1 88.38 330 LYS B C 1
ATOM 5232 O O . LYS B 1 330 ? -15.461 -10.414 -13.32 1 88.38 330 LYS B O 1
ATOM 5237 N N . TYR B 1 331 ? -14.695 -11 -11.305 1 88.94 331 TYR B N 1
ATOM 5238 C CA . TYR B 1 331 ? -13.625 -10.008 -11.43 1 88.94 331 TYR B CA 1
ATOM 5239 C C . TYR B 1 331 ? -12.594 -10.453 -12.453 1 88.94 331 TYR B C 1
ATOM 5241 O O . TYR B 1 331 ? -12.109 -11.586 -12.414 1 88.94 331 TYR B O 1
ATOM 5249 N N . ASN B 1 332 ? -12.344 -9.68 -13.547 1 79.44 332 ASN B N 1
ATOM 5250 C CA . ASN B 1 332 ? -11.398 -10.008 -14.602 1 79.44 332 ASN B CA 1
ATOM 5251 C C . ASN B 1 332 ? -10.375 -8.891 -14.805 1 79.44 332 ASN B C 1
ATOM 5253 O O . ASN B 1 332 ? -10.695 -7.711 -14.664 1 79.44 332 ASN B O 1
#

pLDDT: mean 94.86, std 4.85, range [72.44, 98.88]

Solvent-accessible surface area (backbone atoms only — not comparable to full-atom values): 33447 Å² total; per-residue (Å²): 130,73,46,37,34,21,30,42,25,66,44,55,57,32,47,18,51,45,25,44,29,18,60,65,56,21,38,34,36,25,27,33,88,48,68,68,54,29,52,33,28,59,72,23,20,46,44,92,73,50,49,84,49,56,39,73,32,34,90,32,37,40,45,37,75,46,62,68,66,42,63,67,73,60,64,36,37,33,44,35,46,56,76,89,46,42,68,65,50,50,51,54,48,46,66,70,52,56,79,49,66,42,35,39,38,36,51,61,74,14,56,35,80,88,77,71,35,46,45,70,53,51,49,46,67,75,35,53,85,24,54,69,46,57,37,33,48,42,39,24,66,55,34,66,46,45,53,68,58,36,47,30,38,26,27,31,24,28,87,47,66,70,58,43,51,53,53,27,64,57,48,45,57,96,30,33,38,50,29,72,41,68,58,35,67,60,40,29,48,38,44,23,48,36,29,34,46,8,22,47,47,16,24,36,51,63,78,52,76,45,63,31,39,49,20,30,50,49,12,52,42,52,38,42,50,48,50,52,46,43,68,77,40,69,87,54,75,84,59,53,54,36,31,31,26,22,44,4,23,35,50,44,34,54,70,34,75,85,24,67,31,13,40,47,14,26,39,28,52,73,64,32,58,69,56,38,57,73,68,49,90,64,89,50,67,16,63,52,37,33,54,53,49,51,53,51,45,68,77,35,75,80,64,89,56,62,60,66,48,33,46,37,32,37,76,75,62,78,40,56,62,91,54,49,65,66,57,59,86,71,58,105,129,73,45,38,33,22,29,41,23,66,44,56,58,32,45,18,51,46,24,46,30,18,60,64,56,21,38,34,35,24,26,32,89,49,66,68,54,30,53,32,29,60,72,22,21,46,45,93,72,50,49,86,49,56,40,74,32,33,90,33,37,41,44,35,76,46,60,67,66,44,63,67,73,62,65,37,37,33,44,37,46,57,76,90,47,43,68,64,49,50,51,54,48,44,67,69,50,56,78,49,68,39,36,38,38,35,51,62,73,15,58,36,79,88,77,71,35,45,44,71,54,49,47,46,67,76,35,54,85,24,55,68,47,58,36,34,47,42,39,22,68,54,34,67,46,46,54,69,57,37,46,29,37,27,26,30,25,28,89,47,65,70,57,42,52,53,51,27,64,57,46,44,56,96,30,34,39,48,29,69,40,68,58,37,67,60,38,30,48,38,43,22,49,38,27,35,46,8,22,48,47,16,24,36,51,63,77,51,76,44,64,29,38,49,21,28,50,49,13,52,42,52,37,42,51,48,50,51,47,41,65,77,38,67,87,53,74,82,59,55,53,36,32,31,26,20,43,4,24,35,50,45,35,54,69,34,75,84,23,67,33,13,40,48,15,26,39,28,51,73,62,31,58,69,58,37,57,73,69,49,89,64,90,53,67,17,64,53,38,32,54,54,48,50,54,52,43,68,77,34,76,82,64,88,57,63,62,67,49,33,44,37,32,37,76,74,61,78,38,57,61,91,55,49,64,66,58,59,86,70,59,104

Secondary structure (DSSP, 8-state):
---EEEEE--SHHHHHHHHHHHHTT-EEEEE-S-HHHHHHHHTTB-HHHHTTPBPSSGGGEEEES-HHHHTSS-SEEEE-S-TTTHHHHHHHHHHHHTT--EEEEE---SB-TTT-SBHHHHHHHHSGGGEEEEEEEESS--HHHHHTT--EEEEEE-S-HHHHHHHHHHH-SSSEEEEEE--HHHHHHHHHHHHHHHHHHHHHHHH---HHHHHHHHHHHHHHHHHHHHHHSTTS-GGGGGSIIIIIHHHHHHS-TTSHHHHHHHHHHHH-HHHHHHH--S--HHHHHHHHHHHHHHH-TT----HHHHHHHHHHS---GGGTTGGGGG--/---EEEEE--SHHHHHHHHHHHHTT-EEEEE-S-HHHHHHHHTTB-HHHHTTPBPSSGGGEEEES-HHHHTSS-SEEEE-S-TTTHHHHHHHHHHHHTT--EEEEE---SB-TTT-SBHHHHHHHHSTTTEEEEEEEESS--HHHHHTT--EEEEEE-S-HHHHHHHHHHH-SSSEEEEEE--HHHHHHHHHHHHHHHHHHHHHHHH---HHHHHHHHHHHHHHHHHHHHHHSTTS-GGGGGSIIIIIHHHHHHS-TTSHHHHHHHHHHHH-HHHHHHH--S--HHHHHHHHHHHHHHH-TT----HHHHHHHHHHS---GGGTTGGGGG--

Radius of gyration: 26.74 Å; Cα contacts (8 Å, |Δi|>4): 1399; chains: 2; bounding box: 58×82×62 Å